Protein AF-A0A254ULG3-F1 (afdb_monomer)

Radius of gyration: 33.94 Å; Cα contacts (8 Å, |Δi|>4): 656; chains: 1; bounding box: 60×87×98 Å

Solvent-accessible surface area (backbone atoms only — not comparable to full-atom values): 25746 Å² total; per-residue (Å²): 115,51,62,95,79,65,70,76,83,61,76,73,33,37,62,44,31,42,36,60,61,61,54,38,80,56,68,54,43,71,49,67,67,48,48,96,87,69,36,24,21,28,37,37,39,30,53,64,89,88,54,45,57,66,56,50,53,50,46,50,50,53,50,43,65,40,96,70,58,58,83,92,47,65,70,45,47,78,43,53,78,48,93,70,69,36,50,61,42,60,81,66,95,46,67,68,59,56,72,49,56,47,49,54,24,65,73,60,41,53,45,81,74,49,97,84,40,64,64,60,44,51,37,53,39,47,49,49,72,44,41,61,44,53,32,55,57,68,73,45,82,93,77,78,52,55,40,52,49,57,67,32,35,66,58,28,38,55,59,62,64,65,59,64,90,41,85,81,52,76,41,60,47,78,45,90,84,37,69,70,50,41,52,48,25,69,68,68,62,28,46,56,26,36,30,44,45,104,65,26,47,31,32,28,37,36,32,95,86,72,52,73,39,49,50,88,71,50,51,72,31,56,34,49,52,52,49,53,54,43,49,46,72,63,65,57,37,28,26,41,38,39,66,48,70,61,83,45,49,63,79,88,40,50,60,59,53,44,46,49,44,28,71,69,26,45,25,35,44,33,28,44,82,49,65,66,67,72,69,26,89,64,48,74,46,44,36,37,39,38,58,73,76,78,68,78,90,75,73,69,98,66,87,77,90,61,97,66,77,81,83,69,44,30,35,30,41,54,35,94,80,44,57,66,57,54,32,62,76,67,53,55,56,52,78,70,45,50,49,50,52,50,48,51,53,50,52,52,52,50,50,52,50,48,50,52,49,50,50,57,62,74,43,80,78,63,60,66,75,62,70,90,58,76,64,45,55,75,67,43,47,52,51,37,51,49,47,50,74,76,49,67,89,54,89,76,42,80,44,77,45,77,62,56,35,100,53,22,64,60,61,33,26,47,52,71,62,62,41,83,62,47,49,77,45,78,42,56,95,82,61,91,66,90,66,74,92,70,81,81,79,75,133

Mean predicted aligned error: 15.25 Å

Secondary structure (DSSP, 8-state):
---TT----SPP--EEEEE-TTEEES-SEEPPPPPTTS--EEEEEE-STTS-HHHHHHHHHHHHH-SS--SSSTT-EEEESSSS---EE-----HHHHHHTTEE-HHHHTS---TT-HHHHHHHHHHHHHHHHHHHHTT--S---HHHHHH-HHHHHHHHHHS---TT--EEPP-SS-HHHHHHHHHHSEEEEEEEETTEEEEEEEETTS-EEEGGGS-HHHHHHHHHHHHHHHH--SEEEEESGGGGS-GGGHHHHHHHHHHH-SEEEEE---HHHHS-TT--EEEEEEESS-------SS----SSPPPPPEEEEEGGG-HHHHHHHHT-S-HHHHHHHHHHHHHHHHHHHHHHHHHHHHTT---PPPPSSSSPPHHHHHHHHHHHHHHTT-S-EEEEEESSTTTHHHHHHGGGSTTTTEEEEEE-TTS---S--------

pLDDT: mean 79.52, std 15.28, range [24.8, 96.31]

Structure (mmCIF, N/CA/C/O backbone):
data_AF-A0A254ULG3-F1
#
_entry.id   AF-A0A254ULG3-F1
#
loop_
_atom_site.group_PDB
_atom_site.id
_atom_site.type_symbol
_atom_site.label_atom_id
_atom_site.label_alt_id
_atom_site.label_comp_id
_atom_site.label_asym_id
_atom_site.label_entity_id
_atom_site.label_seq_id
_atom_site.pdbx_PDB_ins_code
_atom_site.Cartn_x
_atom_site.Cartn_y
_atom_site.Cartn_z
_atom_site.occupancy
_atom_site.B_iso_or_equiv
_atom_site.auth_seq_id
_atom_site.auth_comp_id
_atom_site.auth_asym_id
_atom_site.auth_atom_id
_atom_site.pdbx_PDB_model_num
ATOM 1 N N . MET A 1 1 ? -21.432 9.594 6.753 1.00 35.03 1 MET A N 1
ATOM 2 C CA . MET A 1 1 ? -21.137 9.028 5.430 1.00 35.03 1 MET A CA 1
ATOM 3 C C . MET A 1 1 ? -19.993 8.034 5.573 1.00 35.03 1 MET A C 1
ATOM 5 O O . MET A 1 1 ? -18.886 8.292 5.114 1.00 35.03 1 MET A O 1
ATOM 9 N N . VAL A 1 2 ? -20.241 6.898 6.213 1.00 31.94 2 VAL A N 1
ATOM 10 C CA . VAL A 1 2 ? -19.745 5.621 5.683 1.00 31.94 2 VAL A CA 1
ATOM 11 C C . VAL A 1 2 ? -20.975 4.754 5.753 1.00 31.94 2 VAL A C 1
ATOM 13 O O . VAL A 1 2 ? -21.499 4.490 6.829 1.00 31.94 2 VAL A O 1
ATOM 16 N N . SER A 1 3 ? -21.508 4.499 4.573 1.00 30.78 3 SER A N 1
ATOM 17 C CA . SER A 1 3 ? -22.581 3.559 4.383 1.00 30.78 3 SER A CA 1
ATOM 18 C C . SER A 1 3 ? -21.952 2.192 4.185 1.00 30.78 3 SER A C 1
ATOM 20 O O . SER A 1 3 ? -21.224 1.994 3.204 1.00 30.78 3 SER A O 1
ATOM 22 N N . GLU A 1 4 ? -22.250 1.246 5.061 1.00 35.31 4 GLU A N 1
ATOM 23 C CA . GLU A 1 4 ? -22.283 -0.144 4.635 1.00 35.31 4 GLU A CA 1
ATOM 24 C C . GLU A 1 4 ? -23.569 -0.307 3.822 1.00 35.31 4 GLU A C 1
ATOM 26 O O . GLU A 1 4 ? -24.605 -0.669 4.366 1.00 35.31 4 GLU A O 1
ATOM 31 N N . ASN A 1 5 ? -23.469 0.007 2.521 1.00 34.69 5 ASN A N 1
ATOM 32 C CA . ASN A 1 5 ? -24.428 -0.227 1.420 1.00 34.69 5 ASN A CA 1
ATOM 33 C C . ASN A 1 5 ? -24.716 0.985 0.516 1.00 34.69 5 ASN A C 1
ATOM 35 O O . ASN A 1 5 ? -25.822 1.156 0.009 1.00 34.69 5 ASN A O 1
ATOM 39 N N . GLU A 1 6 ? -23.671 1.708 0.128 1.00 31.81 6 GLU A N 1
ATOM 40 C CA . GLU A 1 6 ? -23.488 1.950 -1.302 1.00 31.81 6 GLU A CA 1
ATOM 41 C C . GLU A 1 6 ? -22.234 1.188 -1.712 1.00 31.81 6 GLU A C 1
ATOM 43 O O . GLU A 1 6 ? -21.101 1.624 -1.514 1.00 31.81 6 GLU A O 1
ATOM 48 N N . THR A 1 7 ? -22.445 -0.003 -2.270 1.00 34.09 7 THR A N 1
ATOM 49 C CA . THR A 1 7 ? -21.511 -0.573 -3.234 1.00 34.09 7 THR A CA 1
ATOM 50 C C . THR A 1 7 ? -20.969 0.573 -4.086 1.00 34.09 7 THR A C 1
ATOM 52 O O . THR A 1 7 ? -21.748 1.346 -4.648 1.00 34.09 7 THR A O 1
ATOM 55 N N . LYS A 1 8 ? -19.642 0.691 -4.214 1.00 45.50 8 LYS A N 1
ATOM 56 C CA . LYS A 1 8 ? -19.043 1.327 -5.393 1.00 45.50 8 LYS A CA 1
ATOM 57 C C . LYS A 1 8 ? -19.580 0.568 -6.617 1.00 45.50 8 LYS A C 1
ATOM 59 O O . LYS A 1 8 ? -18.946 -0.351 -7.117 1.00 45.50 8 LYS A O 1
ATOM 64 N N . ASN A 1 9 ? -20.795 0.892 -7.056 1.00 45.19 9 ASN A N 1
ATOM 65 C CA . ASN A 1 9 ? -21.394 0.383 -8.285 1.00 45.19 9 ASN A CA 1
ATOM 66 C C . ASN A 1 9 ? -20.703 1.009 -9.500 1.00 45.19 9 ASN A C 1
ATOM 68 O O . ASN A 1 9 ? -20.861 0.530 -10.621 1.00 45.19 9 ASN A O 1
ATOM 72 N N . GLU A 1 10 ? -19.905 2.056 -9.282 1.00 58.09 10 GLU A N 1
ATOM 73 C CA . GLU A 1 10 ? -18.933 2.510 -10.257 1.00 58.09 10 GLU A CA 1
ATOM 74 C C . GLU A 1 10 ? -17.615 1.743 -10.082 1.00 58.09 10 GLU A C 1
ATOM 76 O O . GLU A 1 10 ? -17.059 1.707 -8.979 1.00 58.09 10 GLU A O 1
ATOM 81 N N . PRO A 1 11 ? -17.090 1.132 -11.158 1.00 75.62 11 PRO A N 1
ATOM 82 C CA . PRO A 1 11 ? -15.803 0.457 -11.111 1.00 75.62 11 PRO A CA 1
ATOM 83 C C . PRO A 1 11 ? -14.702 1.442 -10.686 1.00 75.62 11 PRO A C 1
ATOM 85 O O . PRO A 1 11 ? -14.763 2.621 -11.057 1.00 75.62 11 PRO A O 1
ATOM 88 N N . PRO A 1 12 ? -13.675 0.980 -9.945 1.00 84.62 12 PRO A N 1
ATOM 89 C CA . PRO A 1 12 ? -12.606 1.850 -9.481 1.00 84.62 12 PRO A CA 1
ATOM 90 C C . PRO A 1 12 ? -11.952 2.558 -10.669 1.00 84.62 12 PRO A C 1
ATOM 92 O O . PRO A 1 12 ? -11.674 1.959 -11.715 1.00 84.62 12 PRO A O 1
ATOM 95 N N . ASN A 1 13 ? -11.706 3.855 -10.511 1.00 89.69 13 ASN A N 1
ATOM 96 C CA . ASN A 1 13 ? -11.072 4.646 -11.549 1.00 89.69 13 ASN A CA 1
ATOM 97 C C . ASN A 1 13 ? -9.553 4.549 -11.399 1.00 89.69 13 ASN A C 1
ATOM 99 O O . ASN A 1 13 ? -8.960 5.167 -10.519 1.00 89.69 13 ASN A O 1
ATOM 103 N N . LEU A 1 14 ? -8.926 3.749 -12.253 1.00 94.06 14 LEU A N 1
ATOM 104 C CA . LEU A 1 14 ? -7.527 3.350 -12.140 1.00 94.06 14 LEU A CA 1
ATOM 105 C C . LEU A 1 14 ? -6.656 4.093 -13.141 1.00 94.06 14 LEU A C 1
ATOM 107 O O . LEU A 1 14 ? -7.138 4.624 -14.142 1.00 94.06 14 LEU A O 1
ATOM 111 N N . ILE A 1 15 ? -5.350 4.104 -12.896 1.00 94.38 15 ILE A N 1
ATOM 112 C CA . ILE A 1 15 ? -4.382 4.749 -13.777 1.00 94.38 15 ILE A CA 1
ATOM 113 C C . ILE A 1 15 ? -3.865 3.720 -14.779 1.00 94.38 15 ILE A C 1
ATOM 115 O O . ILE A 1 15 ? -3.163 2.786 -14.410 1.00 94.38 15 ILE A O 1
ATOM 119 N N . GLU A 1 16 ? -4.149 3.912 -16.064 1.00 95.06 16 GLU A N 1
ATOM 120 C CA . GLU A 1 16 ? -3.613 3.054 -17.127 1.00 95.06 16 GLU A CA 1
ATOM 121 C C . GLU A 1 16 ? -2.206 3.491 -17.528 1.00 95.06 16 GLU A C 1
ATOM 123 O O . GLU A 1 16 ? -1.304 2.676 -17.728 1.00 95.06 16 GLU A O 1
ATOM 128 N N . SER A 1 17 ? -2.009 4.804 -17.679 1.00 95.19 17 SER A N 1
ATOM 129 C CA . SER A 1 17 ? -0.712 5.340 -18.071 1.00 95.19 17 SER A CA 1
ATOM 130 C C . SER A 1 17 ? -0.453 6.752 -17.569 1.00 95.19 17 SER A C 1
ATOM 132 O O . SER A 1 17 ? -1.372 7.546 -17.356 1.00 95.19 17 SER A O 1
ATOM 134 N N . PHE A 1 18 ? 0.829 7.069 -17.406 1.00 95.19 18 PHE A N 1
ATOM 135 C CA . PHE A 1 18 ? 1.298 8.371 -16.958 1.00 95.19 18 PHE A CA 1
ATOM 136 C C . PHE A 1 18 ? 2.414 8.887 -17.861 1.00 95.19 18 PHE A C 1
ATOM 138 O O . PHE A 1 18 ? 3.509 8.324 -17.942 1.00 95.19 18 PHE A O 1
ATOM 145 N N . LEU A 1 19 ? 2.116 9.975 -18.565 1.00 94.62 19 LEU A N 1
ATOM 146 C CA . LEU A 1 19 ? 3.054 10.679 -19.420 1.00 94.62 19 LEU A CA 1
ATOM 147 C C . LEU A 1 19 ? 3.875 11.654 -18.579 1.00 94.62 19 LEU A C 1
ATOM 149 O O . LEU A 1 19 ? 3.329 12.579 -17.972 1.00 94.62 19 LEU A O 1
ATOM 153 N N . ILE A 1 20 ? 5.192 11.473 -18.610 1.00 93.06 20 ILE A N 1
ATOM 154 C CA . ILE A 1 20 ? 6.160 12.327 -17.925 1.00 93.06 20 ILE A CA 1
ATOM 155 C C . ILE A 1 20 ? 6.894 13.173 -18.981 1.00 93.06 20 ILE A C 1
ATOM 157 O O . ILE A 1 20 ? 7.433 12.619 -19.943 1.00 93.06 20 ILE A O 1
ATOM 161 N N . PRO A 1 21 ? 6.941 14.511 -18.845 1.00 90.69 21 PRO A N 1
ATOM 162 C CA . PRO A 1 21 ? 7.663 15.364 -19.781 1.00 90.69 21 PRO A CA 1
ATOM 163 C C . PRO A 1 21 ? 9.173 15.111 -19.701 1.00 90.69 21 PRO A C 1
ATOM 165 O O . PRO A 1 21 ? 9.718 14.877 -18.623 1.00 90.69 21 PRO A O 1
ATOM 168 N N . LYS A 1 22 ? 9.859 15.214 -20.849 1.00 90.06 22 LYS A N 1
ATOM 169 C CA . LYS A 1 22 ? 11.303 14.932 -20.985 1.00 90.06 22 LYS A CA 1
ATOM 170 C C . LYS A 1 22 ? 11.696 13.521 -20.511 1.00 90.06 22 LYS A C 1
ATOM 172 O O . LYS A 1 22 ? 12.773 13.331 -19.947 1.00 90.06 22 LYS A O 1
ATOM 177 N N . ALA A 1 23 ? 10.814 12.550 -20.738 1.00 92.62 23 ALA A N 1
ATOM 178 C CA . ALA A 1 23 ? 11.093 11.134 -20.549 1.00 92.62 23 ALA A CA 1
ATOM 179 C C . ALA A 1 23 ? 11.668 10.506 -21.831 1.00 92.62 23 ALA A C 1
ATOM 181 O O . ALA A 1 23 ? 11.198 10.806 -22.930 1.00 92.62 23 ALA A O 1
ATOM 182 N N . SER A 1 24 ? 12.651 9.623 -21.687 1.00 92.56 24 SER A N 1
ATOM 183 C CA . SER A 1 24 ? 13.172 8.730 -22.728 1.00 92.56 24 SER A CA 1
ATOM 184 C C . SER A 1 24 ? 12.998 7.261 -22.311 1.00 92.56 24 SER A C 1
ATOM 186 O O . SER A 1 24 ? 12.716 6.959 -21.147 1.00 92.56 24 SER A O 1
ATOM 188 N N . GLY A 1 25 ? 13.161 6.329 -23.254 1.00 91.38 25 GLY A N 1
ATOM 189 C CA . GLY A 1 25 ? 12.893 4.909 -23.014 1.00 91.38 25 GLY A CA 1
ATOM 190 C C . GLY A 1 25 ? 11.390 4.630 -22.987 1.00 91.38 25 GLY A C 1
ATOM 191 O O . GLY A 1 25 ? 10.693 4.943 -23.951 1.00 91.38 25 GLY A O 1
ATOM 192 N N . VAL A 1 26 ? 10.885 4.051 -21.895 1.00 92.44 26 VAL A N 1
ATOM 193 C CA . VAL A 1 26 ? 9.454 3.755 -21.741 1.00 92.44 26 VAL A CA 1
ATOM 194 C C . VAL A 1 26 ? 8.679 5.027 -21.390 1.00 92.44 26 VAL A C 1
ATOM 196 O O . VAL A 1 26 ? 8.780 5.546 -20.281 1.00 92.44 26 VAL A O 1
ATOM 199 N N . SER A 1 27 ? 7.893 5.537 -22.337 1.00 92.12 27 SER A N 1
ATOM 200 C CA . SER A 1 27 ? 7.009 6.686 -22.130 1.00 92.12 27 SER A CA 1
ATOM 201 C C . SER A 1 27 ? 5.791 6.597 -23.062 1.00 92.12 27 SER A C 1
ATOM 203 O O . SER A 1 27 ? 5.981 6.441 -24.269 1.00 92.12 27 SER A O 1
ATOM 205 N N . PRO A 1 28 ? 4.550 6.709 -22.551 1.00 93.81 28 PRO A N 1
ATOM 206 C CA . PRO A 1 28 ? 4.199 6.887 -21.140 1.00 93.81 28 PRO A CA 1
ATOM 207 C C . PRO A 1 28 ? 4.506 5.635 -20.299 1.00 93.81 28 PRO A C 1
ATOM 209 O O . PRO A 1 28 ? 4.596 4.526 -20.826 1.00 93.81 28 PRO A O 1
ATOM 212 N N . LEU A 1 29 ? 4.640 5.807 -18.981 1.00 95.88 29 LEU A N 1
ATOM 213 C CA . LEU A 1 29 ? 4.644 4.669 -18.059 1.00 95.88 29 LEU A CA 1
ATOM 214 C C . LEU A 1 29 ? 3.276 3.996 -18.124 1.00 95.88 29 LEU A C 1
ATOM 216 O O . LEU A 1 29 ? 2.268 4.696 -18.106 1.00 95.88 29 LEU A O 1
ATOM 220 N N . THR A 1 30 ? 3.230 2.669 -18.204 1.00 96.00 30 THR A N 1
ATOM 221 C CA . THR A 1 30 ? 1.973 1.902 -18.182 1.00 96.00 30 THR A CA 1
ATOM 222 C C . THR A 1 30 ? 1.881 1.144 -16.870 1.00 96.00 30 THR A C 1
ATOM 224 O O . THR A 1 30 ? 2.816 0.419 -16.530 1.00 96.00 30 THR A O 1
ATOM 227 N N . PHE A 1 31 ? 0.779 1.280 -16.148 1.00 96.00 31 PHE A N 1
ATOM 228 C CA . PHE A 1 31 ? 0.576 0.536 -14.909 1.00 96.00 31 PHE A CA 1
ATOM 229 C C . PHE A 1 31 ? -0.306 -0.672 -15.172 1.00 96.00 31 PHE A C 1
ATOM 231 O O . PHE A 1 31 ? -1.182 -0.653 -16.040 1.00 96.00 31 PHE A O 1
ATOM 238 N N . LYS A 1 32 ? -0.040 -1.747 -14.437 1.00 94.19 32 LYS A N 1
ATOM 239 C CA . LYS A 1 32 ? -0.915 -2.911 -14.444 1.00 94.19 32 LYS A CA 1
ATOM 240 C C . LYS A 1 32 ? -2.251 -2.542 -13.797 1.00 94.19 32 LYS A C 1
ATOM 242 O O . LYS A 1 32 ? -2.315 -1.658 -12.945 1.00 94.19 32 LYS A O 1
ATOM 247 N N . LEU A 1 33 ? -3.302 -3.193 -14.273 1.00 94.12 33 LEU A N 1
ATOM 248 C CA . LEU A 1 33 ? -4.630 -3.169 -13.672 1.00 94.12 33 LEU A CA 1
ATOM 249 C C . LEU A 1 33 ? -4.785 -4.427 -12.796 1.00 94.12 33 LEU A C 1
ATOM 251 O O . LEU A 1 33 ? -3.988 -5.357 -12.972 1.00 94.12 33 LEU A O 1
ATOM 255 N N . PRO A 1 34 ? -5.763 -4.457 -11.871 1.00 92.69 34 PRO A N 1
ATOM 256 C CA . PRO A 1 34 ? -6.126 -5.660 -11.132 1.00 92.69 34 PRO A CA 1
ATOM 257 C C . PRO A 1 34 ? -6.270 -6.877 -12.047 1.00 92.69 34 PRO A C 1
ATOM 259 O O . PRO A 1 34 ? -6.704 -6.751 -13.197 1.00 92.69 34 PRO A O 1
ATOM 262 N N . SER A 1 35 ? -5.897 -8.048 -11.546 1.00 89.06 35 SER A N 1
ATOM 263 C CA . SER A 1 35 ? -6.108 -9.308 -12.251 1.00 89.06 35 SER A CA 1
ATOM 264 C C . SER A 1 35 ? -7.582 -9.720 -12.240 1.00 89.06 35 SER A C 1
ATOM 266 O O . SER A 1 35 ? -8.395 -9.209 -11.472 1.00 89.06 35 SER A O 1
ATOM 268 N N . GLU A 1 36 ? -7.937 -10.656 -13.124 1.00 84.75 36 GLU A N 1
ATOM 269 C CA . GLU A 1 36 ? -9.317 -11.143 -13.281 1.00 84.75 36 GLU A CA 1
ATOM 270 C C . GLU A 1 36 ? -9.873 -11.813 -12.013 1.00 84.75 36 GLU A C 1
ATOM 272 O O . GLU A 1 36 ? -11.082 -11.827 -11.810 1.00 84.75 36 GLU A O 1
ATOM 277 N N . ASP A 1 37 ? -9.001 -12.320 -11.137 1.00 85.12 37 ASP A N 1
ATOM 278 C CA . ASP A 1 37 ? -9.345 -12.882 -9.824 1.00 85.12 37 ASP A CA 1
ATOM 279 C C . ASP A 1 37 ? -9.625 -11.809 -8.750 1.00 85.12 37 ASP A C 1
ATOM 281 O O . ASP A 1 37 ? -9.788 -12.135 -7.576 1.00 85.12 37 ASP A O 1
ATOM 285 N N . GLY A 1 38 ? -9.668 -10.530 -9.136 1.00 84.06 38 GLY A N 1
ATOM 286 C CA . GLY A 1 38 ? -9.953 -9.404 -8.248 1.00 84.06 38 GLY A CA 1
ATOM 287 C C . GLY A 1 38 ? -8.753 -8.930 -7.431 1.00 84.06 38 GLY A C 1
ATOM 288 O O . GLY A 1 38 ? -8.881 -7.967 -6.674 1.00 84.06 38 GLY A O 1
ATOM 289 N N . ARG A 1 39 ? -7.577 -9.552 -7.583 1.00 91.38 39 ARG A N 1
ATOM 290 C CA . ARG A 1 39 ? -6.373 -9.098 -6.884 1.00 91.38 39 ARG A CA 1
ATOM 291 C C . ARG A 1 39 ? -5.858 -7.796 -7.484 1.00 91.38 39 ARG A C 1
ATOM 293 O O . ARG A 1 39 ? -5.797 -7.623 -8.699 1.00 91.38 39 ARG A O 1
ATOM 300 N N . GLY A 1 40 ? -5.451 -6.884 -6.612 1.00 95.00 40 GLY A N 1
ATOM 301 C CA . GLY A 1 40 ? -4.856 -5.614 -6.981 1.00 95.00 40 GLY A CA 1
ATOM 302 C C . GLY A 1 40 ? -3.529 -5.765 -7.717 1.00 95.00 40 GLY A C 1
ATOM 303 O O . GLY A 1 40 ? -2.968 -6.851 -7.860 1.00 95.00 40 GLY A O 1
ATOM 304 N N . SER A 1 41 ? -3.004 -4.639 -8.180 1.00 96.12 41 SER A N 1
ATOM 305 C CA . SER A 1 41 ? -1.738 -4.572 -8.912 1.00 96.12 41 SER A CA 1
ATOM 306 C C . SER A 1 41 ? -0.700 -3.753 -8.155 1.00 96.12 41 SER A C 1
ATOM 308 O O . SER A 1 41 ? -1.032 -2.753 -7.524 1.00 96.12 41 SER A O 1
ATOM 310 N N . VAL A 1 42 ? 0.568 -4.150 -8.231 1.00 95.81 42 VAL A N 1
ATOM 311 C CA . VAL A 1 42 ? 1.682 -3.467 -7.564 1.00 95.81 42 VAL A CA 1
ATOM 312 C C . VAL A 1 42 ? 2.757 -3.120 -8.588 1.00 95.81 42 VAL A C 1
ATOM 314 O O . VAL A 1 42 ? 3.389 -3.995 -9.176 1.00 95.81 42 VAL A O 1
ATOM 317 N N . THR A 1 43 ? 2.990 -1.824 -8.795 1.00 96.31 43 THR A N 1
ATOM 318 C CA . THR A 1 43 ? 4.078 -1.311 -9.636 1.00 96.31 43 THR A CA 1
ATOM 319 C C . THR A 1 43 ? 5.115 -0.581 -8.794 1.00 96.31 43 THR A C 1
ATOM 321 O O . THR A 1 43 ? 4.771 0.274 -7.979 1.00 96.31 43 THR A O 1
ATOM 324 N N . VAL A 1 44 ? 6.393 -0.865 -9.033 1.00 95.38 44 VAL A N 1
ATOM 325 C CA . VAL A 1 44 ? 7.514 -0.270 -8.297 1.00 95.38 44 VAL A CA 1
ATOM 326 C C . VAL A 1 44 ? 8.310 0.676 -9.189 1.00 95.38 44 VAL A C 1
ATOM 328 O O . VAL A 1 44 ? 8.660 0.348 -10.319 1.00 95.38 44 VAL A O 1
ATOM 331 N N . LEU A 1 45 ? 8.631 1.857 -8.674 1.00 95.50 45 LEU A N 1
ATOM 332 C CA . LEU A 1 45 ? 9.617 2.779 -9.222 1.00 95.50 45 LEU A CA 1
ATOM 333 C C . LEU A 1 45 ? 10.905 2.631 -8.403 1.00 95.50 45 LEU A C 1
ATOM 335 O O . LEU A 1 45 ? 10.915 2.926 -7.210 1.00 95.50 45 LEU A O 1
ATOM 339 N N . CYS A 1 46 ? 11.999 2.218 -9.031 1.00 92.75 46 CYS A N 1
ATOM 340 C CA . CYS A 1 46 ? 13.313 2.087 -8.398 1.00 92.75 46 CYS A CA 1
ATOM 341 C C . CYS A 1 46 ? 14.386 2.858 -9.180 1.00 92.75 46 CYS A C 1
ATOM 343 O O . CYS A 1 46 ? 14.104 3.456 -10.216 1.00 92.75 46 CYS A O 1
ATOM 345 N N . GLY A 1 47 ? 15.624 2.867 -8.693 1.00 89.88 47 GLY A N 1
ATOM 346 C CA . GLY A 1 47 ? 16.738 3.633 -9.265 1.00 89.88 47 GLY A CA 1
ATOM 347 C C . GLY A 1 47 ? 17.371 4.546 -8.226 1.00 89.88 47 GLY A C 1
ATOM 348 O O . GLY A 1 47 ? 16.799 4.736 -7.160 1.00 89.88 47 GLY A O 1
ATOM 349 N N . GLU A 1 48 ? 18.534 5.123 -8.515 1.00 86.31 48 GLU A N 1
ATOM 350 C CA . GLU A 1 48 ? 19.384 5.825 -7.538 1.00 86.31 48 GLU A CA 1
ATOM 351 C C . GLU A 1 48 ? 18.710 6.994 -6.796 1.00 86.31 48 GLU A C 1
ATOM 353 O O . GLU A 1 48 ? 17.654 7.515 -7.186 1.00 86.31 48 GLU A O 1
ATOM 358 N N . ASN A 1 49 ? 19.317 7.408 -5.681 1.00 84.75 49 ASN A N 1
ATOM 359 C CA . ASN A 1 49 ? 18.861 8.561 -4.906 1.00 84.75 49 ASN A CA 1
ATOM 360 C C . ASN A 1 49 ? 18.928 9.831 -5.766 1.00 84.75 49 ASN A C 1
ATOM 362 O O . ASN A 1 49 ? 19.816 10.000 -6.593 1.00 84.75 49 ASN A O 1
ATOM 366 N N . GLY A 1 50 ? 17.959 10.735 -5.602 1.00 84.19 50 GLY A N 1
ATOM 367 C CA . GLY A 1 50 ? 17.929 11.993 -6.361 1.00 84.19 50 GLY A CA 1
ATOM 368 C C . GLY A 1 50 ? 17.399 11.892 -7.801 1.00 84.19 50 GLY A C 1
ATOM 369 O O . GLY A 1 50 ? 17.187 12.920 -8.438 1.00 84.19 50 GLY A O 1
ATOM 370 N N . THR A 1 51 ? 17.058 10.698 -8.296 1.00 89.00 51 THR A N 1
ATOM 371 C CA . THR A 1 51 ? 16.435 10.506 -9.628 1.00 89.00 51 THR A CA 1
ATOM 372 C C . THR A 1 51 ? 15.014 11.079 -9.740 1.00 89.00 51 THR A C 1
ATOM 374 O O . THR A 1 51 ? 14.503 11.332 -10.834 1.00 89.00 51 THR A O 1
ATOM 377 N N . GLY A 1 52 ? 14.369 11.368 -8.605 1.00 88.62 52 GLY A N 1
ATOM 378 C CA . GLY A 1 52 ? 13.079 12.058 -8.540 1.00 88.62 52 GLY A CA 1
ATOM 379 C C . GLY A 1 52 ? 11.849 11.151 -8.465 1.00 88.62 52 GLY A C 1
ATOM 380 O O . GLY A 1 52 ? 10.763 11.606 -8.813 1.00 88.62 52 GLY A O 1
ATOM 381 N N . LYS A 1 53 ? 11.981 9.910 -7.986 1.00 92.62 53 LYS A N 1
ATOM 382 C CA . LYS A 1 53 ? 10.858 8.976 -7.762 1.00 92.62 53 LYS A CA 1
ATOM 383 C C . LYS A 1 53 ? 9.755 9.573 -6.876 1.00 92.62 53 LYS A C 1
ATOM 385 O O . LYS A 1 53 ? 8.604 9.654 -7.293 1.00 92.62 53 LYS A O 1
ATOM 390 N N . SER A 1 54 ? 10.127 10.148 -5.734 1.00 90.75 54 SER A N 1
ATOM 391 C CA . SER A 1 54 ? 9.223 10.876 -4.831 1.00 90.75 54 SER A CA 1
ATOM 392 C C . SER A 1 54 ? 8.500 12.045 -5.514 1.00 90.75 54 SER A C 1
ATOM 394 O O . SER A 1 54 ? 7.326 12.321 -5.257 1.00 90.75 54 SER A O 1
ATOM 396 N N . PHE A 1 55 ? 9.188 12.743 -6.429 1.00 90.44 55 PHE A N 1
ATOM 397 C CA . PHE A 1 55 ? 8.591 13.815 -7.229 1.00 90.44 55 PHE A CA 1
ATOM 398 C C . PHE A 1 55 ? 7.585 13.268 -8.248 1.00 90.44 55 PHE A C 1
ATOM 400 O O . PHE A 1 55 ? 6.531 13.874 -8.427 1.00 90.44 55 PHE A O 1
ATOM 407 N N . ILE A 1 56 ? 7.872 12.121 -8.871 1.00 92.75 56 ILE A N 1
ATOM 408 C CA . ILE A 1 56 ? 6.958 11.439 -9.798 1.00 92.75 56 ILE A CA 1
ATOM 409 C C . ILE A 1 56 ? 5.665 11.051 -9.078 1.00 92.75 56 ILE A C 1
ATOM 411 O O . ILE A 1 56 ? 4.593 11.381 -9.574 1.00 92.75 56 ILE A O 1
ATOM 415 N N . LEU A 1 57 ? 5.741 10.453 -7.886 1.00 92.69 57 LEU A N 1
ATOM 416 C CA . LEU A 1 57 ? 4.552 10.106 -7.094 1.00 92.69 57 LEU A CA 1
ATOM 417 C C . LEU A 1 57 ? 3.747 11.341 -6.666 1.00 92.69 57 LEU A C 1
ATOM 419 O O . LEU A 1 57 ? 2.515 11.332 -6.684 1.00 92.69 57 LEU A O 1
ATOM 423 N N . ARG A 1 58 ? 4.430 12.439 -6.315 1.00 89.31 58 ARG A N 1
ATOM 424 C CA . ARG A 1 58 ? 3.770 13.719 -6.014 1.00 89.31 58 ARG A CA 1
ATOM 425 C C . ARG A 1 58 ? 3.048 14.283 -7.241 1.00 89.31 58 ARG A C 1
ATOM 427 O O . ARG A 1 58 ? 1.918 14.747 -7.109 1.00 89.31 58 ARG A O 1
ATOM 434 N N . ALA A 1 59 ? 3.687 14.239 -8.410 1.00 90.38 59 ALA A N 1
ATOM 435 C CA . ALA A 1 59 ? 3.089 14.670 -9.669 1.00 90.38 59 ALA A CA 1
ATOM 436 C C . ALA A 1 59 ? 1.893 13.788 -10.047 1.00 90.38 59 ALA A C 1
ATOM 438 O O . ALA A 1 59 ? 0.853 14.317 -10.424 1.00 90.38 59 ALA A O 1
ATOM 439 N N . LEU A 1 60 ? 2.006 12.470 -9.866 1.00 91.38 60 LEU A N 1
ATOM 440 C CA . LEU A 1 60 ? 0.934 11.507 -10.101 1.00 91.38 60 LEU A CA 1
ATOM 441 C C . LEU A 1 60 ? -0.314 11.861 -9.280 1.00 91.38 60 LEU A C 1
ATOM 443 O O . LEU A 1 60 ? -1.368 12.107 -9.862 1.00 91.38 60 LEU A O 1
ATOM 447 N N . LYS A 1 61 ? -0.182 12.005 -7.950 1.00 89.56 61 LYS A N 1
ATOM 448 C CA . LYS A 1 61 ? -1.292 12.423 -7.072 1.00 89.56 61 LYS A CA 1
ATOM 449 C C . LYS A 1 61 ? -1.851 13.795 -7.451 1.00 89.56 61 LYS A C 1
ATOM 451 O O . LYS A 1 61 ? -3.066 13.991 -7.461 1.00 89.56 61 LYS A O 1
ATOM 456 N N . GLY A 1 62 ? -0.978 14.753 -7.762 1.00 87.56 62 GLY A N 1
ATOM 457 C CA . GLY A 1 62 ? -1.388 16.107 -8.129 1.00 87.56 62 GLY A CA 1
ATOM 458 C C . GLY A 1 62 ? -2.197 16.159 -9.427 1.00 87.56 62 GLY A C 1
ATOM 459 O O . GLY A 1 62 ? -3.176 16.892 -9.501 1.00 87.56 62 GLY A O 1
ATOM 460 N N . VAL A 1 63 ? -1.824 15.364 -10.432 1.00 88.56 63 VAL A N 1
ATOM 461 C CA . VAL A 1 63 ? -2.546 15.285 -11.712 1.00 88.56 63 VAL A CA 1
ATOM 462 C C . VAL A 1 63 ? -3.840 14.481 -11.568 1.00 88.56 63 VAL A C 1
ATOM 464 O O . VAL A 1 63 ? -4.854 14.883 -12.124 1.00 88.56 63 VAL A O 1
ATOM 467 N N . ALA A 1 64 ? -3.824 13.397 -10.792 1.00 87.31 64 ALA A N 1
ATOM 468 C CA . ALA A 1 64 ? -4.979 12.526 -10.565 1.00 87.31 64 ALA A CA 1
ATOM 469 C C . ALA A 1 64 ? -6.122 13.194 -9.774 1.00 87.31 64 ALA A C 1
ATOM 471 O O . ALA A 1 64 ? -7.293 12.906 -10.013 1.00 87.31 64 ALA A O 1
ATOM 472 N N . THR A 1 65 ? -5.801 14.108 -8.851 1.00 80.25 65 THR A N 1
ATOM 473 C CA . THR A 1 65 ? -6.806 14.807 -8.022 1.00 80.25 65 THR A CA 1
ATOM 474 C C . THR A 1 65 ? -7.261 16.156 -8.605 1.00 80.25 65 THR A C 1
ATOM 476 O O . THR A 1 65 ? -8.332 16.667 -8.250 1.00 80.25 65 THR A O 1
ATOM 479 N N . ALA A 1 66 ? -6.490 16.752 -9.522 1.00 74.19 66 ALA A N 1
ATOM 480 C CA . ALA A 1 66 ? -6.817 18.039 -10.132 1.00 74.19 66 ALA A CA 1
ATOM 481 C C . ALA A 1 66 ? -7.934 17.920 -11.187 1.00 74.19 66 ALA A C 1
ATOM 483 O O . ALA A 1 66 ? -7.876 17.091 -12.086 1.00 74.19 66 ALA A O 1
ATOM 484 N N . LYS A 1 67 ? -8.930 18.822 -11.132 1.00 56.28 67 LYS A N 1
ATOM 485 C CA . LYS A 1 67 ? -10.023 18.904 -12.129 1.00 56.28 67 LYS A CA 1
ATOM 486 C C . LYS A 1 67 ? -9.556 19.387 -13.514 1.00 56.28 67 LYS A C 1
ATOM 488 O O . LYS A 1 67 ? -10.248 19.140 -14.491 1.00 56.28 67 LYS A O 1
ATOM 493 N N . GLN A 1 68 ? -8.410 20.071 -13.605 1.00 44.81 68 GLN A N 1
ATOM 494 C CA . GLN A 1 68 ? -7.793 20.555 -14.849 1.00 44.81 68 GLN A CA 1
ATOM 495 C C . GLN A 1 68 ? -6.264 20.640 -14.659 1.00 44.81 68 GLN A C 1
ATOM 497 O O . GLN A 1 68 ? -5.766 21.214 -13.694 1.00 44.81 68 GLN A O 1
ATOM 502 N N . SER A 1 69 ? -5.513 20.039 -15.575 1.00 50.84 69 SER A N 1
ATOM 503 C CA . SER A 1 69 ? -4.168 19.469 -15.399 1.00 50.84 69 SER A CA 1
ATOM 504 C C . SER A 1 69 ? -2.944 20.407 -15.471 1.00 50.84 69 SER A C 1
ATOM 506 O O . SER A 1 69 ? -1.827 19.909 -15.556 1.00 50.84 69 SER A O 1
ATOM 508 N N . SER A 1 70 ? -3.051 21.741 -15.469 1.00 51.41 70 SER A N 1
ATOM 509 C CA . SER A 1 70 ? -1.997 22.533 -16.146 1.00 51.41 70 SER A CA 1
ATOM 510 C C . SER A 1 70 ? -1.044 23.404 -15.314 1.00 51.41 70 SER A C 1
ATOM 512 O O . SER A 1 70 ? 0.033 23.708 -15.825 1.00 51.41 70 SER A O 1
ATOM 514 N N . LYS A 1 71 ? -1.355 23.828 -14.077 1.00 60.81 71 LYS A N 1
ATOM 515 C CA . LYS A 1 71 ? -0.515 24.857 -13.412 1.00 60.81 71 LYS A CA 1
ATOM 516 C C . LYS A 1 71 ? 0.671 24.312 -12.610 1.00 60.81 71 LYS A C 1
ATOM 518 O O . LYS A 1 71 ? 1.782 24.802 -12.790 1.00 60.81 71 LYS A O 1
ATOM 523 N N . SER A 1 72 ? 0.466 23.313 -11.750 1.00 69.88 72 SER A N 1
ATOM 524 C CA . SER A 1 72 ? 1.529 22.838 -10.839 1.00 69.88 72 SER A CA 1
ATOM 525 C C . SER A 1 72 ? 2.444 21.771 -11.452 1.00 69.88 72 SER A C 1
ATOM 527 O O . SER A 1 72 ? 3.608 21.679 -11.072 1.00 69.88 72 SER A O 1
ATOM 529 N N . PHE A 1 73 ? 1.941 20.986 -12.413 1.00 82.81 73 PHE A N 1
ATOM 530 C CA . PHE A 1 73 ? 2.687 19.916 -13.092 1.00 82.81 73 PHE A CA 1
ATOM 531 C C . PHE A 1 73 ? 2.530 20.011 -14.622 1.00 82.81 73 PHE A C 1
ATOM 533 O O . PHE A 1 73 ? 1.944 19.126 -15.247 1.00 82.81 73 PHE A O 1
ATOM 540 N N . PRO A 1 74 ? 3.026 21.090 -15.255 1.00 81.25 74 PRO A N 1
ATOM 541 C CA . PRO A 1 74 ? 2.859 21.303 -16.689 1.00 81.25 74 PRO A CA 1
ATOM 542 C C . PRO A 1 74 ? 3.504 20.175 -17.507 1.00 81.25 74 PRO A C 1
ATOM 544 O O . PRO A 1 74 ? 4.653 19.795 -17.282 1.00 81.25 74 PRO A O 1
ATOM 547 N N . GLY A 1 75 ? 2.756 19.653 -18.482 1.00 85.69 75 GLY A N 1
ATOM 548 C CA . GLY A 1 75 ? 3.213 18.603 -19.399 1.00 85.69 75 GLY A CA 1
ATOM 549 C C . GLY A 1 75 ? 3.039 17.169 -18.891 1.00 85.69 75 GLY A C 1
ATOM 550 O O . GLY A 1 75 ? 3.174 16.246 -19.690 1.00 85.69 75 GLY A O 1
ATOM 551 N N . PHE A 1 76 ? 2.691 16.971 -17.616 1.00 90.50 76 PHE A N 1
ATOM 552 C CA . PHE A 1 76 ? 2.284 15.660 -17.112 1.00 90.50 76 PHE A CA 1
ATOM 553 C C . PHE A 1 76 ? 0.849 15.353 -17.544 1.00 90.50 76 PHE A C 1
ATOM 555 O O . PHE A 1 76 ? -0.020 16.225 -17.486 1.00 90.50 76 PHE A O 1
ATOM 562 N N . LYS A 1 77 ? 0.590 14.120 -17.989 1.00 90.50 77 LYS A N 1
ATOM 563 C CA . LYS A 1 77 ? -0.758 13.676 -18.382 1.00 90.50 77 LYS A CA 1
ATOM 564 C C . LYS A 1 77 ? -1.041 12.280 -17.853 1.00 90.50 77 LYS A C 1
ATOM 566 O O . LYS A 1 77 ? -0.145 11.444 -17.803 1.00 90.50 77 LYS A O 1
ATOM 571 N N . LEU A 1 78 ? -2.294 12.044 -17.497 1.00 91.19 78 LEU A N 1
ATOM 572 C CA . LEU A 1 78 ? -2.789 10.775 -16.984 1.00 91.19 78 LEU A CA 1
ATOM 573 C C . LEU A 1 78 ? -3.827 10.218 -17.958 1.00 91.19 78 LEU A C 1
ATOM 575 O O . LEU A 1 78 ? -4.657 10.981 -18.454 1.00 91.19 78 LEU A O 1
ATOM 579 N N . LYS A 1 79 ? -3.785 8.910 -18.211 1.00 92.62 79 LYS A N 1
ATOM 580 C CA . LYS A 1 79 ? -4.894 8.167 -18.815 1.00 92.62 79 LYS A CA 1
ATOM 581 C C . LYS A 1 79 ? -5.462 7.232 -17.757 1.00 92.62 79 LYS A C 1
ATOM 583 O O . LYS A 1 79 ? -4.693 6.503 -17.127 1.00 92.62 79 LYS A O 1
ATOM 588 N N . THR A 1 80 ? -6.771 7.279 -17.569 1.00 92.88 80 THR A N 1
ATOM 589 C CA . THR A 1 80 ? -7.491 6.523 -16.544 1.00 92.88 80 THR A CA 1
ATOM 590 C C . THR A 1 80 ? -8.535 5.606 -17.169 1.00 92.88 80 THR A C 1
ATOM 592 O O . THR A 1 80 ? -8.927 5.822 -18.317 1.00 92.88 80 THR A O 1
ATOM 595 N N . THR A 1 81 ? -8.976 4.587 -16.431 1.00 91.06 81 THR A N 1
ATOM 596 C CA . THR A 1 81 ? -10.014 3.648 -16.892 1.00 91.06 81 THR A CA 1
ATOM 597 C C . THR A 1 81 ? -11.400 4.298 -16.959 1.00 91.06 81 THR A C 1
ATOM 599 O O . THR A 1 81 ? -12.205 3.934 -17.812 1.00 91.06 81 THR A O 1
ATOM 602 N N . GLY A 1 82 ? -11.673 5.283 -16.098 1.00 84.31 82 GLY A N 1
ATOM 603 C CA . GLY A 1 82 ? -12.924 6.040 -16.047 1.00 84.31 82 GLY A CA 1
ATOM 604 C C . GLY A 1 82 ? -12.748 7.535 -16.333 1.00 84.31 82 GLY A C 1
ATOM 605 O O . GLY A 1 82 ? -11.635 8.049 -16.455 1.00 84.31 82 GLY A O 1
ATOM 606 N N . GLN A 1 83 ? -13.873 8.251 -16.430 1.00 69.56 83 GLN A N 1
ATOM 607 C CA . GLN A 1 83 ? -13.917 9.700 -16.704 1.00 69.56 83 GLN A CA 1
ATOM 608 C C . GLN A 1 83 ? -13.895 10.575 -15.432 1.00 69.56 83 GLN A C 1
ATOM 610 O O . GLN A 1 83 ? -13.856 11.803 -15.525 1.00 69.56 83 GLN A O 1
ATOM 615 N N . GLY A 1 84 ? -13.923 9.956 -14.247 1.00 72.06 84 GLY A N 1
ATOM 616 C CA . GLY A 1 84 ? -13.992 10.630 -12.950 1.00 72.06 84 GLY A CA 1
ATOM 617 C C . GLY A 1 84 ? -12.637 11.034 -12.362 1.00 72.06 84 GLY A C 1
ATOM 618 O O . GLY A 1 84 ? -11.584 10.933 -12.993 1.00 72.06 84 GLY A O 1
ATOM 619 N N . ARG A 1 85 ? -12.659 11.474 -11.100 1.00 75.25 85 ARG A N 1
ATOM 620 C CA . ARG A 1 85 ? -11.437 11.613 -10.291 1.00 75.25 85 ARG A CA 1
ATOM 621 C C . ARG A 1 85 ? -10.940 10.231 -9.887 1.00 75.25 85 ARG A C 1
ATOM 623 O O . ARG A 1 85 ? -11.742 9.329 -9.687 1.00 75.25 85 ARG A O 1
ATOM 630 N N . VAL A 1 86 ? -9.630 10.081 -9.763 1.00 82.62 86 VAL A N 1
ATOM 631 C CA . VAL A 1 86 ? -9.035 8.883 -9.162 1.00 82.62 86 VAL A CA 1
ATOM 632 C C . VAL A 1 86 ? -8.988 9.109 -7.655 1.00 82.62 86 VAL A C 1
ATOM 634 O O . VAL A 1 86 ? -8.418 10.119 -7.219 1.00 82.62 86 VAL A O 1
ATOM 637 N N . ASN A 1 87 ? -9.555 8.200 -6.856 1.00 85.94 87 ASN A N 1
ATOM 638 C CA . ASN A 1 87 ? -9.360 8.227 -5.408 1.00 85.94 87 ASN A CA 1
ATOM 639 C C . ASN A 1 87 ? -7.944 7.734 -5.082 1.00 85.94 87 ASN A C 1
ATOM 641 O O . ASN A 1 87 ? -7.719 6.550 -4.832 1.00 85.94 87 ASN A O 1
ATOM 645 N N . ILE A 1 88 ? -6.975 8.651 -5.168 1.00 85.88 88 ILE A N 1
ATOM 646 C CA . ILE A 1 88 ? -5.569 8.367 -4.899 1.00 85.88 88 ILE A CA 1
ATOM 647 C C . ILE A 1 88 ? -5.149 8.853 -3.516 1.00 85.88 88 ILE A C 1
ATOM 649 O O . ILE A 1 88 ? -5.124 10.056 -3.221 1.00 85.88 88 ILE A O 1
ATOM 653 N N . VAL A 1 89 ? -4.697 7.915 -2.694 1.00 83.94 89 VAL A N 1
ATOM 654 C CA . VAL A 1 89 ? -4.096 8.219 -1.401 1.00 83.94 89 VAL A CA 1
ATOM 655 C C . VAL A 1 89 ? -2.580 8.122 -1.539 1.00 83.94 89 VAL A C 1
ATOM 657 O O . VAL A 1 89 ? -2.027 7.211 -2.145 1.00 83.94 89 VAL A O 1
ATOM 660 N N . ARG A 1 90 ? -1.889 9.127 -0.999 1.00 79.38 90 ARG A N 1
ATOM 661 C CA . ARG A 1 90 ? -0.437 9.091 -0.792 1.00 79.38 90 ARG A CA 1
ATOM 662 C C . ARG A 1 90 ? -0.227 9.313 0.687 1.00 79.38 90 ARG A C 1
ATOM 664 O O . ARG A 1 90 ? -0.186 10.492 1.074 1.00 79.38 90 ARG A O 1
ATOM 671 N N . PRO A 1 91 ? -0.189 8.242 1.488 1.00 66.62 91 PRO A N 1
ATOM 672 C CA . PRO A 1 91 ? 0.052 8.358 2.911 1.00 66.62 91 PRO A CA 1
ATOM 673 C C . PRO A 1 91 ? 1.362 9.106 3.097 1.00 66.62 91 PRO A C 1
ATOM 675 O O . PRO A 1 91 ? 2.371 8.809 2.457 1.00 66.62 91 PRO A O 1
ATOM 678 N N . HIS A 1 92 ? 1.309 10.175 3.878 1.00 62.75 92 HIS A N 1
ATOM 679 C CA . HIS A 1 92 ? 2.515 10.818 4.373 1.00 62.75 92 HIS A CA 1
ATOM 680 C C . HIS A 1 92 ? 2.605 10.446 5.843 1.00 62.75 92 HIS A C 1
ATOM 682 O O . HIS A 1 92 ? 1.587 10.466 6.534 1.00 62.75 92 HIS A O 1
ATOM 688 N N . HIS A 1 93 ? 3.816 10.158 6.318 1.00 62.00 93 HIS A N 1
ATOM 689 C CA . HIS A 1 93 ? 4.124 9.977 7.736 1.00 62.00 93 HIS A CA 1
ATOM 690 C C . HIS A 1 93 ? 3.944 11.309 8.472 1.00 62.00 93 HIS A C 1
ATOM 692 O O . HIS A 1 93 ? 4.902 11.974 8.862 1.00 62.00 93 HIS A O 1
ATOM 698 N N . HIS A 1 94 ? 2.699 11.764 8.600 1.00 64.00 94 HIS A N 1
ATOM 699 C CA . HIS A 1 94 ? 2.383 12.946 9.370 1.00 64.00 94 HIS A CA 1
ATOM 700 C C . HIS A 1 94 ? 2.448 12.521 10.826 1.00 64.00 94 HIS A C 1
ATOM 702 O O . HIS A 1 94 ? 1.600 11.759 11.294 1.00 64.00 94 HIS A O 1
ATOM 708 N N . LYS A 1 95 ? 3.476 13.000 11.532 1.00 67.75 95 LYS A N 1
ATOM 709 C CA . LYS A 1 95 ? 3.689 12.727 12.957 1.00 67.75 95 LYS A CA 1
ATOM 710 C C . LYS A 1 95 ? 2.389 12.891 13.756 1.00 67.75 95 LYS A C 1
ATOM 712 O O . LYS A 1 95 ? 2.095 12.062 14.601 1.00 67.75 95 LYS A O 1
ATOM 717 N N . GLU A 1 96 ? 1.566 13.874 13.392 1.00 66.50 96 GLU A N 1
ATOM 718 C CA . GLU A 1 96 ? 0.264 14.145 14.016 1.00 66.50 96 GLU A CA 1
ATOM 719 C C . GLU A 1 96 ? -0.797 13.041 13.800 1.00 66.50 96 GLU A C 1
ATOM 721 O O . GLU A 1 96 ? -1.549 12.745 14.733 1.00 66.50 96 GLU A O 1
ATOM 726 N N . ARG A 1 97 ? -0.855 12.392 12.617 1.00 71.56 97 ARG A N 1
ATOM 727 C CA . ARG A 1 97 ? -1.754 11.235 12.377 1.00 71.56 97 ARG A CA 1
ATOM 728 C C . ARG A 1 97 ? -1.341 10.080 13.277 1.00 71.56 97 ARG A C 1
ATOM 730 O O . ARG A 1 97 ? -2.142 9.568 14.053 1.00 71.56 97 ARG A O 1
ATOM 737 N N . MET A 1 98 ? -0.050 9.758 13.244 1.00 76.56 98 MET A N 1
ATOM 738 C CA . MET A 1 98 ? 0.517 8.657 14.016 1.00 76.56 98 MET A CA 1
ATOM 739 C C . MET A 1 98 ? 0.371 8.847 15.523 1.00 76.56 98 MET A C 1
ATOM 741 O O . MET A 1 98 ? 0.253 7.855 16.223 1.00 76.56 98 MET A O 1
ATOM 745 N N . THR A 1 99 ? 0.366 10.075 16.044 1.00 75.62 99 THR A N 1
ATOM 746 C CA . THR A 1 99 ? 0.260 10.315 17.494 1.00 75.62 99 THR A CA 1
ATOM 747 C C . THR A 1 99 ? -1.166 10.319 18.027 1.00 75.62 99 THR A C 1
ATOM 749 O O . THR A 1 99 ? -1.345 10.245 19.237 1.00 75.62 99 THR A O 1
ATOM 752 N N . SER A 1 100 ? -2.178 10.452 17.167 1.00 79.19 100 SER A N 1
ATOM 753 C CA . SER A 1 100 ? -3.545 10.730 17.621 1.00 79.19 100 SER A CA 1
ATOM 754 C C . SER A 1 100 ? -4.539 9.598 17.391 1.00 79.19 100 SER A C 1
ATOM 756 O O . SER A 1 100 ? -5.587 9.631 18.028 1.00 79.19 100 SER A O 1
ATOM 758 N N . LEU A 1 101 ? -4.249 8.615 16.532 1.00 89.12 101 LEU A N 1
ATOM 759 C CA . LEU A 1 101 ? -5.231 7.597 16.138 1.00 89.12 101 LEU A CA 1
ATOM 760 C C . LEU A 1 101 ? -5.653 6.645 17.259 1.00 89.12 101 LEU A C 1
ATOM 762 O O . LEU A 1 101 ? -6.833 6.336 17.345 1.00 89.12 101 LEU A O 1
ATOM 766 N N . GLY A 1 102 ? -4.741 6.210 18.129 1.00 91.31 102 GLY A N 1
ATOM 767 C CA . GLY A 1 102 ? -5.047 5.142 19.086 1.00 91.31 102 GLY A CA 1
ATOM 768 C C . GLY A 1 102 ? -5.770 5.556 20.361 1.00 91.31 102 GLY A C 1
ATOM 769 O O . GLY A 1 102 ? -5.797 4.767 21.294 1.00 91.31 102 GLY A O 1
ATOM 770 N N . ILE A 1 103 ? -6.331 6.767 20.433 1.00 92.38 103 ILE A N 1
ATOM 771 C CA . ILE A 1 103 ? -7.211 7.164 21.541 1.00 92.38 103 ILE A CA 1
ATOM 772 C C . ILE A 1 103 ? -8.437 7.883 20.983 1.00 92.38 103 ILE A C 1
ATOM 774 O O . ILE A 1 103 ? -8.290 8.894 20.283 1.00 92.38 103 ILE A O 1
ATOM 778 N N . LEU A 1 104 ? -9.634 7.417 21.341 1.00 94.06 104 LEU A N 1
ATOM 779 C CA . LEU A 1 104 ? -10.894 8.122 21.102 1.00 94.06 104 LEU A CA 1
ATOM 780 C C . LEU A 1 104 ? -11.424 8.703 22.411 1.00 94.06 104 LEU A C 1
ATOM 782 O O . LEU A 1 104 ? -11.965 7.986 23.253 1.00 94.06 104 LEU A O 1
ATOM 786 N N . GLY A 1 105 ? -11.286 10.019 22.565 1.00 92.00 105 GLY A N 1
ATOM 787 C CA . GLY A 1 105 ? -11.843 10.736 23.710 1.00 92.00 105 GLY A CA 1
ATOM 788 C C . GLY A 1 105 ? -13.317 11.076 23.565 1.00 92.00 105 GLY A C 1
ATOM 789 O O . GLY A 1 105 ? -13.803 11.266 22.453 1.00 92.00 105 GLY A O 1
ATOM 790 N N . GLU A 1 106 ? -14.007 11.242 24.691 1.00 89.56 106 GLU A N 1
ATOM 791 C CA . GLU A 1 106 ? -15.442 11.565 24.733 1.00 89.56 106 GLU A CA 1
ATOM 792 C C . GLU A 1 106 ? -15.763 12.865 23.973 1.00 89.56 106 GLU A C 1
ATOM 794 O O . GLU A 1 106 ? -16.677 12.923 23.149 1.00 89.56 106 GLU A O 1
ATOM 799 N N . VAL A 1 107 ? -14.926 13.896 24.147 1.00 89.75 107 VAL A N 1
ATOM 800 C CA . VAL A 1 107 ? -15.036 15.158 23.396 1.00 89.75 107 VAL A CA 1
ATOM 801 C C . VAL A 1 107 ? -14.880 14.935 21.890 1.00 89.75 107 VAL A C 1
ATOM 803 O O . VAL A 1 107 ? -15.490 15.645 21.100 1.00 89.75 107 VAL A O 1
ATOM 806 N N . GLN A 1 108 ? -14.042 13.986 21.464 1.00 90.81 108 GLN A N 1
ATOM 807 C CA . GLN A 1 108 ? -13.858 13.673 20.044 1.00 90.81 108 GLN A CA 1
ATOM 808 C C . GLN A 1 108 ? -15.029 12.856 19.495 1.00 90.81 108 GLN A C 1
ATOM 810 O O . GLN A 1 108 ? -15.471 13.142 18.387 1.00 90.81 108 GLN A O 1
ATOM 815 N N . ALA A 1 109 ? -15.564 11.910 20.271 1.00 90.75 109 ALA A N 1
ATOM 816 C CA . ALA A 1 109 ? -16.759 11.152 19.911 1.00 90.75 109 ALA A CA 1
ATOM 817 C C . ALA A 1 109 ? -17.969 12.079 19.686 1.00 90.75 109 ALA A C 1
ATOM 819 O O . ALA A 1 109 ? -18.697 11.916 18.710 1.00 90.75 109 ALA A O 1
ATOM 820 N N . GLY A 1 110 ? -18.114 13.120 20.513 1.00 92.31 110 GLY A N 1
ATOM 821 C CA . GLY A 1 110 ? -19.168 14.134 20.388 1.00 92.31 110 GLY A CA 1
ATOM 822 C C . GLY A 1 110 ? -18.945 15.224 19.339 1.00 92.31 110 GLY A C 1
ATOM 823 O O . GLY A 1 110 ? -19.765 16.133 19.222 1.00 92.31 110 GLY A O 1
ATOM 824 N N . LYS A 1 111 ? -17.835 15.205 18.591 1.00 92.62 111 LYS A N 1
ATOM 825 C CA . LYS A 1 111 ? -17.577 16.211 17.551 1.00 92.62 111 LYS A CA 1
ATOM 826 C C . LYS A 1 111 ? -18.184 15.799 16.223 1.00 92.62 111 LYS A C 1
ATOM 828 O O . LYS A 1 111 ? -1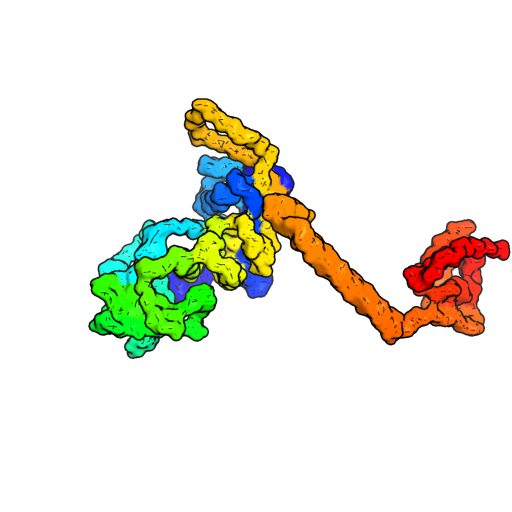8.012 14.666 15.782 1.00 92.62 111 LYS A O 1
ATOM 833 N N . LYS A 1 112 ? -18.782 16.770 15.535 1.00 90.38 112 LYS A N 1
ATOM 834 C CA . LYS A 1 112 ? -19.200 16.625 14.143 1.00 90.38 112 LYS A CA 1
ATOM 835 C C . LYS A 1 112 ? -18.000 16.498 13.210 1.00 90.38 112 LYS A C 1
ATOM 837 O O . LYS A 1 112 ? -17.086 17.327 13.250 1.00 90.38 112 LYS A O 1
ATOM 842 N N . VAL A 1 113 ? -18.030 15.497 12.333 1.00 88.19 113 VAL A N 1
ATOM 843 C CA . VAL A 1 113 ? -16.993 15.285 11.317 1.00 88.19 113 VAL A CA 1
ATOM 844 C C . VAL A 1 113 ? -17.236 16.222 10.143 1.00 88.19 113 VAL A C 1
ATOM 846 O O . VAL A 1 113 ? -18.201 16.078 9.397 1.00 88.19 113 VAL A O 1
ATOM 849 N N . ASN A 1 114 ? -16.351 17.201 9.973 1.00 85.81 114 ASN A N 1
ATOM 850 C CA . ASN A 1 114 ? -16.399 18.116 8.837 1.00 85.81 114 ASN A CA 1
ATOM 851 C C . ASN A 1 114 ? -15.559 17.579 7.673 1.00 85.81 114 ASN A C 1
ATOM 853 O O . ASN A 1 114 ? -14.532 16.940 7.883 1.00 85.81 114 ASN A O 1
ATOM 857 N N . LEU A 1 115 ? -15.936 17.928 6.440 1.00 72.69 115 LEU A N 1
ATOM 858 C CA . LEU A 1 115 ? -15.287 17.442 5.211 1.00 72.69 115 LEU A CA 1
ATOM 859 C C . LEU A 1 115 ? -13.774 17.741 5.122 1.00 72.69 115 LEU A C 1
ATOM 861 O O . LEU A 1 115 ? -13.062 17.077 4.378 1.00 72.69 115 LEU A O 1
ATOM 865 N N . GLY A 1 116 ? -13.291 18.756 5.846 1.00 76.12 116 GLY A N 1
ATOM 866 C CA . GLY A 1 116 ? -11.873 19.129 5.904 1.00 76.12 116 GLY A CA 1
ATOM 867 C C . 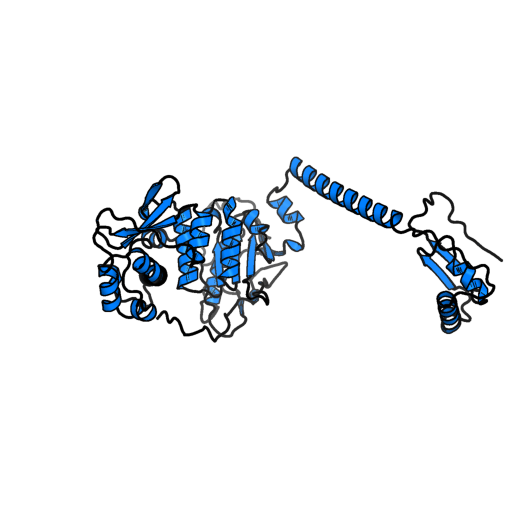GLY A 1 116 ? -11.094 18.533 7.081 1.00 76.12 116 GLY A C 1
ATOM 868 O O . GLY A 1 116 ? -9.881 18.710 7.140 1.00 76.12 116 GLY A O 1
ATOM 869 N N . ASP A 1 117 ? -11.760 17.851 8.018 1.00 84.31 117 ASP A N 1
ATOM 870 C CA . ASP A 1 117 ? -11.122 17.251 9.194 1.00 84.31 117 ASP A CA 1
ATOM 871 C C . ASP A 1 117 ? -10.763 15.785 8.920 1.00 84.31 117 ASP A C 1
ATOM 873 O O . ASP A 1 117 ? -11.386 14.846 9.421 1.00 84.31 117 ASP A O 1
ATOM 877 N N . GLU A 1 118 ? -9.752 15.589 8.069 1.00 81.88 118 GLU A N 1
ATOM 878 C CA . GLU A 1 118 ? -9.276 14.254 7.689 1.00 81.88 118 GLU A CA 1
ATOM 879 C C . GLU A 1 118 ? -8.833 13.425 8.907 1.00 81.88 118 GLU A C 1
ATOM 881 O O . GLU A 1 118 ? -8.979 12.205 8.898 1.00 81.88 118 GLU A O 1
ATOM 886 N N . TYR A 1 119 ? -8.330 14.074 9.963 1.00 84.69 119 TYR A N 1
ATOM 887 C CA . TYR A 1 119 ? -7.853 13.409 11.176 1.00 84.69 119 TYR A CA 1
ATOM 888 C C . TYR A 1 119 ? -8.997 12.830 11.998 1.00 84.69 119 TYR A C 1
ATOM 890 O O . TYR A 1 119 ? -8.963 11.655 12.367 1.00 84.69 119 TYR A O 1
ATOM 898 N N . LEU A 1 120 ? -10.010 13.650 12.288 1.00 88.81 120 LEU A N 1
ATOM 899 C CA . LEU A 1 120 ? -11.171 13.196 13.036 1.00 88.81 120 LEU A CA 1
ATOM 900 C C . LEU A 1 120 ? -11.961 12.160 12.234 1.00 88.81 120 LEU A C 1
ATOM 902 O O . LEU A 1 120 ? -12.393 11.168 12.812 1.00 88.81 120 LEU A O 1
ATOM 906 N N . ARG A 1 121 ? -12.082 12.342 10.910 1.00 89.06 121 ARG A N 1
ATOM 907 C CA . ARG A 1 121 ? -12.725 11.364 10.020 1.00 89.06 121 ARG A CA 1
ATOM 908 C C . ARG A 1 121 ? -12.033 10.006 10.087 1.00 89.06 121 ARG A C 1
ATOM 910 O O . ARG A 1 121 ? -12.703 9.005 10.310 1.00 89.06 121 ARG A O 1
ATOM 917 N N . LEU A 1 122 ? -10.707 9.978 9.933 1.00 88.75 122 LEU A N 1
ATOM 918 C CA . LEU A 1 122 ? -9.938 8.735 9.974 1.00 88.75 122 LEU A CA 1
ATOM 919 C C . LEU A 1 122 ? -10.048 8.053 11.342 1.00 88.75 122 LEU A C 1
ATOM 921 O O . LEU A 1 122 ? -10.231 6.844 11.412 1.00 88.75 122 LEU A O 1
ATOM 925 N N . LYS A 1 123 ? -9.991 8.830 12.431 1.00 92.12 123 LYS A N 1
ATOM 926 C CA . LYS A 1 123 ? -10.152 8.310 13.792 1.00 92.12 123 LYS A CA 1
ATOM 927 C C . LYS A 1 123 ? -11.545 7.728 14.033 1.00 92.12 123 LYS A C 1
ATOM 929 O O . LYS A 1 123 ? -11.656 6.629 14.556 1.00 92.12 123 LYS A O 1
ATOM 934 N N . ILE A 1 124 ? -12.604 8.456 13.689 1.00 93.88 124 ILE A N 1
ATOM 935 C CA . ILE A 1 124 ? -13.972 7.970 13.902 1.00 93.88 124 ILE A CA 1
ATOM 936 C C . ILE A 1 124 ? -14.243 6.754 13.017 1.00 93.88 124 ILE A C 1
ATOM 938 O O . ILE A 1 124 ? -14.852 5.809 13.504 1.00 93.88 124 ILE A O 1
ATOM 942 N N . GLY A 1 125 ? -13.737 6.735 11.780 1.00 92.62 125 GLY A N 1
ATOM 943 C CA . GLY A 1 125 ? -13.794 5.562 10.906 1.00 92.62 125 GLY A CA 1
ATOM 944 C C . GLY A 1 125 ? -13.043 4.357 11.476 1.00 92.62 125 GLY A C 1
ATOM 945 O O . GLY A 1 125 ? -13.588 3.263 11.488 1.00 92.62 125 GLY A O 1
ATOM 946 N N . LEU A 1 126 ? -11.840 4.554 12.029 1.00 93.06 126 LEU A N 1
ATOM 947 C CA . LEU A 1 126 ? -11.099 3.492 12.719 1.00 93.06 126 LEU A CA 1
ATOM 948 C C . LEU A 1 126 ? -11.925 2.883 13.850 1.00 93.06 126 LEU A C 1
ATOM 950 O O . LEU A 1 126 ? -12.062 1.670 13.935 1.00 93.06 126 LEU A O 1
ATOM 954 N N . PHE A 1 127 ? -12.467 3.725 14.728 1.00 93.88 127 PHE A N 1
ATOM 955 C CA . PHE A 1 127 ? -13.265 3.222 15.837 1.00 93.88 127 PHE A CA 1
ATOM 956 C C . PHE A 1 127 ? -14.604 2.659 15.369 1.00 93.88 127 PHE A C 1
ATOM 958 O O . PHE A 1 127 ? -15.089 1.763 16.030 1.00 93.88 127 PHE A O 1
ATOM 965 N N . ALA A 1 128 ? -15.152 3.078 14.224 1.00 93.44 128 ALA A N 1
ATOM 966 C CA . ALA A 1 128 ? -16.307 2.412 13.620 1.00 93.44 128 ALA A CA 1
ATOM 967 C C . ALA A 1 128 ? -15.983 0.958 13.240 1.00 93.44 128 ALA A C 1
ATOM 969 O O . ALA A 1 128 ? -16.782 0.072 13.506 1.00 93.44 128 ALA A O 1
ATOM 970 N N . LEU A 1 129 ? -14.794 0.719 12.670 1.00 91.00 129 LEU A N 1
ATOM 971 C CA . LEU A 1 129 ? -14.322 -0.624 12.308 1.00 91.00 129 LEU A CA 1
ATOM 972 C C . LEU A 1 129 ? -14.055 -1.501 13.537 1.00 91.00 129 LEU A C 1
ATOM 974 O O . LEU A 1 129 ? -14.278 -2.703 13.500 1.00 91.00 129 LEU A O 1
ATOM 978 N N . LEU A 1 130 ? -13.541 -0.911 14.620 1.00 91.94 130 LEU A N 1
ATOM 979 C CA . LEU A 1 130 ? -13.170 -1.659 15.823 1.00 91.94 130 LEU A CA 1
ATOM 980 C C . LEU A 1 130 ? -14.315 -1.804 16.833 1.00 91.94 130 LEU A C 1
ATOM 982 O O . LEU A 1 130 ? -14.238 -2.691 17.677 1.00 91.94 130 LEU A O 1
ATOM 986 N N . MET A 1 131 ? -15.345 -0.951 16.789 1.00 92.69 131 MET A N 1
ATOM 987 C CA . MET A 1 131 ? -16.380 -0.917 17.828 1.00 92.69 131 MET A CA 1
ATOM 988 C C . MET A 1 131 ? -17.152 -2.230 17.987 1.00 92.69 131 MET A C 1
ATOM 990 O O . MET A 1 131 ? -17.340 -2.611 19.137 1.00 92.69 131 MET A O 1
ATOM 994 N N . PRO A 1 132 ? -17.546 -2.953 16.919 1.00 90.88 132 PRO A N 1
ATOM 995 C CA . PRO A 1 132 ? -18.200 -4.254 17.075 1.00 90.88 132 PRO A CA 1
ATOM 996 C C . PRO A 1 132 ? -17.378 -5.206 17.952 1.00 90.88 132 PRO A C 1
ATOM 998 O O . PRO A 1 132 ? -17.873 -5.732 18.941 1.00 90.88 132 PRO A O 1
ATOM 1001 N N . HIS A 1 133 ? -16.074 -5.304 17.681 1.00 90.50 133 HIS A N 1
ATOM 1002 C CA . HIS A 1 133 ? -15.150 -6.138 18.453 1.00 90.50 133 HIS A CA 1
ATOM 1003 C C . HIS A 1 133 ? -14.893 -5.608 19.871 1.00 90.50 133 HIS A C 1
ATOM 1005 O O . HIS A 1 133 ? -14.628 -6.379 20.789 1.00 90.50 133 HIS A O 1
ATOM 1011 N N . ILE A 1 134 ? -14.939 -4.286 20.064 1.00 92.00 134 ILE A N 1
ATOM 1012 C CA . ILE A 1 134 ? -14.843 -3.665 21.392 1.00 92.00 134 ILE A CA 1
ATOM 1013 C C . ILE A 1 134 ? -16.065 -4.037 22.233 1.00 92.00 134 ILE A C 1
ATOM 1015 O O . ILE A 1 134 ? -15.891 -4.415 23.387 1.00 92.00 134 ILE A O 1
ATOM 1019 N N . LEU A 1 135 ? -17.270 -3.924 21.666 1.00 92.19 135 LEU A N 1
ATOM 1020 C CA . LEU A 1 135 ? -18.535 -4.228 22.336 1.00 92.19 135 LEU A CA 1
ATOM 1021 C C . LEU A 1 135 ? -18.659 -5.721 22.643 1.00 92.19 135 LEU A C 1
ATOM 1023 O O . LEU A 1 135 ? -19.032 -6.079 23.756 1.00 92.19 135 LEU A O 1
ATOM 1027 N N . GLU A 1 136 ? -18.254 -6.576 21.706 1.00 91.38 136 GLU A N 1
ATOM 1028 C CA . GLU A 1 136 ? -18.160 -8.021 21.912 1.00 91.38 136 GLU A CA 1
ATOM 1029 C C . GLU A 1 136 ? -17.231 -8.364 23.088 1.00 91.38 136 GLU A C 1
ATOM 1031 O O . GLU A 1 136 ? -17.611 -9.118 23.983 1.00 91.38 136 GLU A O 1
ATOM 1036 N N . ALA A 1 137 ? -16.042 -7.752 23.149 1.00 90.69 137 ALA A N 1
ATOM 1037 C CA . ALA A 1 137 ? -15.057 -8.019 24.199 1.00 90.69 137 ALA A CA 1
ATOM 1038 C C . ALA A 1 137 ? -15.509 -7.608 25.615 1.00 90.69 137 ALA A C 1
ATOM 1040 O O . ALA A 1 137 ? -14.947 -8.103 26.592 1.00 90.69 137 ALA A O 1
ATOM 1041 N N . ILE A 1 138 ? -16.490 -6.705 25.736 1.00 91.81 138 ILE A N 1
ATOM 1042 C CA . ILE A 1 138 ? -17.089 -6.287 27.020 1.00 91.81 138 ILE A CA 1
ATOM 1043 C C . ILE A 1 138 ? -18.473 -6.901 27.253 1.00 91.81 138 ILE A C 1
ATOM 1045 O O . ILE A 1 138 ? -19.162 -6.488 28.184 1.00 91.81 138 ILE A O 1
ATOM 1049 N N . GLU A 1 139 ? -18.896 -7.845 26.408 1.00 91.00 139 GLU A N 1
ATOM 1050 C CA . GLU A 1 139 ? -20.215 -8.487 26.472 1.00 91.00 139 GLU A CA 1
ATOM 1051 C C . GLU A 1 139 ? -21.389 -7.477 26.419 1.00 91.00 139 GLU A C 1
ATOM 1053 O O . GLU A 1 139 ? -22.438 -7.669 27.042 1.00 91.00 139 GLU A O 1
ATOM 1058 N N . ALA A 1 140 ? -21.221 -6.376 25.676 1.00 89.94 140 ALA A N 1
ATOM 1059 C CA . ALA A 1 140 ? -22.264 -5.377 25.437 1.00 89.94 140 ALA A CA 1
ATOM 1060 C C . ALA A 1 140 ? -23.231 -5.813 24.312 1.00 89.94 140 ALA A C 1
ATOM 1062 O O . ALA A 1 140 ? -22.916 -6.727 23.549 1.00 89.94 140 ALA A O 1
ATOM 1063 N N . PRO A 1 141 ? -24.422 -5.185 24.186 1.00 88.56 141 PRO A N 1
ATOM 1064 C CA . PRO A 1 141 ? -25.360 -5.488 23.106 1.00 88.56 141 PRO A CA 1
ATOM 1065 C C . PRO A 1 141 ? -24.729 -5.354 21.713 1.00 88.56 141 PRO A C 1
ATOM 1067 O O . PRO A 1 141 ? -24.070 -4.361 21.411 1.00 88.56 141 PRO A O 1
ATOM 1070 N N . ASP A 1 142 ? -24.980 -6.347 20.860 1.00 78.62 142 ASP A N 1
ATOM 1071 C CA . ASP A 1 142 ? -24.467 -6.422 19.487 1.00 78.62 142 ASP A CA 1
ATOM 1072 C C . ASP A 1 142 ? -25.434 -5.766 18.479 1.00 78.62 142 ASP A C 1
ATOM 1074 O O . ASP A 1 142 ? -25.924 -6.385 17.536 1.00 78.62 142 ASP A O 1
ATOM 1078 N N . ASP A 1 143 ? -25.802 -4.508 18.731 1.00 88.06 143 ASP A N 1
ATOM 1079 C CA . ASP A 1 143 ? -26.668 -3.700 17.861 1.00 88.06 143 ASP A CA 1
ATOM 1080 C C . ASP A 1 143 ? -25.943 -2.472 17.288 1.00 88.06 143 ASP A C 1
ATOM 1082 O O . ASP A 1 143 ? -26.560 -1.456 16.950 1.00 88.06 143 ASP A O 1
ATOM 1086 N N . PHE A 1 144 ? -24.616 -2.568 17.158 1.00 92.88 144 PHE A N 1
ATOM 1087 C CA . PHE A 1 144 ? -23.786 -1.493 16.632 1.00 92.88 144 PHE A CA 1
ATOM 1088 C C . PHE A 1 144 ? -24.148 -1.142 15.184 1.00 92.88 144 PHE A C 1
ATOM 1090 O O . PHE A 1 144 ? -24.090 -1.972 14.279 1.00 92.88 144 PHE A O 1
ATOM 1097 N N . GLN A 1 145 ? -24.458 0.131 14.945 1.00 93.31 145 GLN A N 1
ATOM 1098 C CA . GLN A 1 145 ? -24.789 0.661 13.629 1.00 93.31 145 GLN A CA 1
ATOM 1099 C C . GLN A 1 145 ? -23.649 1.545 13.133 1.00 93.31 145 GLN A C 1
ATOM 1101 O O . GLN A 1 145 ? -23.523 2.707 13.529 1.00 93.31 145 GLN A O 1
ATOM 1106 N N . ALA A 1 146 ? -22.824 1.004 12.233 1.00 90.69 146 ALA A N 1
ATOM 1107 C CA . ALA A 1 146 ? -21.670 1.716 11.690 1.00 90.69 146 ALA A CA 1
ATOM 1108 C C . ALA A 1 146 ? -22.071 3.039 11.015 1.00 90.69 146 ALA A C 1
ATOM 1110 O O . ALA A 1 146 ? -21.452 4.072 11.272 1.00 90.69 146 ALA A O 1
ATOM 1111 N N . GLU A 1 147 ? -23.138 3.046 10.209 1.00 90.50 147 GLU A N 1
ATOM 1112 C CA . GLU A 1 147 ? -23.592 4.258 9.513 1.00 90.50 147 GLU A CA 1
ATOM 1113 C C . GLU A 1 147 ? -24.022 5.355 10.493 1.00 90.50 147 GLU A C 1
ATOM 1115 O O . GLU A 1 147 ? -23.603 6.512 10.371 1.00 90.50 147 GLU A O 1
ATOM 1120 N N . GLU A 1 148 ? -24.799 4.979 11.514 1.00 93.31 148 GLU A N 1
ATOM 1121 C CA . GLU A 1 148 ? -25.247 5.905 12.549 1.00 93.31 148 GLU A CA 1
ATOM 1122 C C . GLU A 1 148 ? -24.064 6.415 13.380 1.00 93.31 148 GLU A C 1
ATOM 1124 O O . GLU A 1 148 ? -23.971 7.616 13.645 1.00 93.31 148 GLU A O 1
ATOM 1129 N N . TRP A 1 149 ? -23.090 5.553 13.694 1.00 94.44 149 TRP A N 1
ATOM 1130 C CA . TRP A 1 149 ? -21.835 5.959 14.327 1.00 94.44 149 TRP A CA 1
ATOM 1131 C C . TRP A 1 149 ? -21.141 7.067 13.544 1.00 94.44 149 TRP A C 1
ATOM 1133 O O . TRP A 1 149 ? -20.524 7.947 14.127 1.00 94.44 149 TRP A O 1
ATOM 1143 N N . LEU A 1 150 ? -21.233 7.122 12.227 1.00 91.12 150 LEU A N 1
ATOM 1144 C CA . LEU A 1 150 ? -20.470 8.116 11.474 1.00 91.12 150 LEU A CA 1
ATOM 1145 C C . LEU A 1 150 ? -21.183 9.453 11.344 1.00 91.12 150 LEU A C 1
ATOM 1147 O O . LEU A 1 150 ? -20.512 10.486 11.263 1.00 91.12 150 LEU A O 1
ATOM 1151 N N . ASP A 1 151 ? -22.511 9.447 11.385 1.00 90.38 151 ASP A N 1
ATOM 1152 C CA . ASP A 1 151 ? -23.331 10.632 11.139 1.00 90.38 151 ASP A CA 1
ATOM 1153 C C . ASP A 1 151 ? -23.993 11.221 12.389 1.00 90.38 151 ASP A C 1
ATOM 1155 O O . ASP A 1 151 ? -24.322 12.407 12.378 1.00 90.38 151 ASP A O 1
ATOM 1159 N N . ASN A 1 152 ? -24.136 10.455 13.473 1.00 93.62 152 ASN A N 1
ATOM 1160 C CA . ASN A 1 152 ? -24.833 10.879 14.687 1.00 93.62 152 ASN A CA 1
ATOM 1161 C C . ASN A 1 152 ? -23.864 11.010 15.878 1.00 93.62 152 ASN A C 1
ATOM 1163 O O . ASN A 1 152 ? -23.399 10.018 16.445 1.00 93.62 152 ASN A O 1
ATOM 1167 N N . GLU A 1 153 ? -23.566 12.250 16.293 1.00 94.88 153 GLU A N 1
ATOM 1168 C CA . GLU A 1 153 ? -22.689 12.520 17.443 1.00 94.88 153 GLU A CA 1
ATOM 1169 C C . GLU A 1 153 ? -23.233 11.922 18.749 1.00 94.88 153 GLU A C 1
ATOM 1171 O O . GLU A 1 153 ? -22.462 11.422 19.568 1.00 94.88 153 GLU A O 1
ATOM 1176 N N . THR A 1 154 ? -24.551 11.976 18.949 1.00 94.38 154 THR A N 1
ATOM 1177 C CA . THR A 1 154 ? -25.199 11.506 20.179 1.00 94.38 154 THR A CA 1
ATOM 1178 C C . THR A 1 154 ? -25.152 9.987 20.274 1.00 94.38 154 THR A C 1
ATOM 1180 O O . THR A 1 154 ? -24.827 9.458 21.337 1.00 94.38 154 THR A O 1
ATOM 1183 N N . TYR A 1 155 ? -25.391 9.287 19.161 1.00 95.25 155 TYR A N 1
ATOM 1184 C CA . TYR A 1 155 ? -25.239 7.833 19.106 1.00 95.25 155 TYR A CA 1
ATOM 1185 C C . TYR A 1 155 ? -23.798 7.421 19.429 1.00 95.25 155 TYR A C 1
ATOM 1187 O O . TYR A 1 155 ? -23.584 6.626 20.345 1.00 95.25 155 TYR A O 1
ATOM 1195 N N . ARG A 1 156 ? -22.793 8.052 18.797 1.00 95.00 156 ARG A N 1
ATOM 1196 C CA . ARG A 1 156 ? -21.376 7.796 19.120 1.00 95.00 156 ARG A CA 1
ATOM 1197 C C . ARG A 1 156 ? -21.050 7.974 20.592 1.00 95.00 156 ARG A C 1
ATOM 1199 O O . ARG A 1 156 ? -20.331 7.156 21.155 1.00 95.00 156 ARG A O 1
ATOM 1206 N N . GLN A 1 157 ? -21.521 9.061 21.200 1.00 93.62 157 GLN A N 1
ATOM 1207 C CA . GLN A 1 157 ? -21.285 9.319 22.619 1.00 93.62 157 GLN A CA 1
ATOM 1208 C C . GLN A 1 157 ? -21.933 8.251 23.497 1.00 93.62 157 GLN A C 1
ATOM 1210 O O . GLN A 1 157 ? -21.290 7.782 24.430 1.00 93.62 157 GLN A O 1
ATOM 1215 N N . SER A 1 158 ? -23.158 7.828 23.172 1.00 93.31 158 SER A N 1
ATOM 1216 C CA . SER A 1 158 ? -23.844 6.778 23.929 1.00 93.31 158 SER A CA 1
ATOM 1217 C C . SER A 1 158 ? -23.090 5.446 23.882 1.00 93.31 158 SER A C 1
ATOM 1219 O O . SER A 1 158 ? -22.849 4.854 24.928 1.00 93.31 158 SER A O 1
ATOM 1221 N N . VAL A 1 159 ? -22.614 5.032 22.703 1.00 93.00 159 VAL A N 1
ATOM 1222 C CA . VAL A 1 159 ? -21.820 3.807 22.529 1.00 93.00 159 VAL A CA 1
ATOM 1223 C C . VAL A 1 159 ? -20.450 3.938 23.207 1.00 93.00 159 VAL A C 1
ATOM 1225 O O . VAL A 1 159 ? -19.999 3.023 23.887 1.00 93.00 159 VAL A O 1
ATOM 1228 N N . HIS A 1 160 ? -19.794 5.100 23.109 1.00 92.19 160 HIS A N 1
ATOM 1229 C CA . HIS A 1 160 ? -18.520 5.368 23.799 1.00 92.19 160 HIS A CA 1
ATOM 1230 C C . HIS A 1 160 ? -18.628 5.232 25.328 1.00 92.19 160 HIS A C 1
ATOM 1232 O O . HIS A 1 160 ? -17.693 4.755 25.981 1.00 92.19 160 HIS A O 1
ATOM 1238 N N . GLN A 1 161 ? -19.774 5.619 25.891 1.00 90.69 161 GLN A N 1
ATOM 1239 C CA . GLN A 1 161 ? -20.073 5.509 27.319 1.00 90.69 161 GLN A CA 1
ATOM 1240 C C . GLN A 1 161 ? -20.383 4.074 27.771 1.00 90.69 161 GLN A C 1
ATOM 1242 O O . GLN A 1 161 ? -20.275 3.806 28.964 1.00 90.69 161 GLN A O 1
ATOM 1247 N N . MET A 1 162 ? -20.705 3.148 26.858 1.00 91.06 162 MET A N 1
ATOM 1248 C CA . MET A 1 162 ? -20.906 1.732 27.201 1.00 91.06 162 MET A CA 1
ATOM 1249 C C . MET A 1 162 ? -19.610 1.046 27.637 1.00 91.06 162 MET A C 1
ATOM 1251 O O . MET A 1 162 ? -19.663 0.076 28.387 1.00 91.06 162 MET A O 1
ATOM 1255 N N . VAL A 1 163 ? -18.449 1.544 27.192 1.00 88.31 163 VAL A N 1
ATOM 1256 C CA . VAL A 1 163 ? -17.155 0.972 27.580 1.00 88.31 163 VAL A CA 1
ATOM 1257 C C . VAL A 1 163 ? -16.905 1.223 29.074 1.00 88.31 163 VAL A C 1
ATOM 1259 O O . VAL A 1 163 ? -16.770 2.405 29.440 1.00 88.31 163 VAL A O 1
ATOM 1262 N N . PRO A 1 164 ? -16.808 0.159 29.904 1.00 84.94 164 PRO A N 1
ATOM 1263 C CA . PRO A 1 164 ? -16.724 0.265 31.356 1.00 84.94 164 PRO A CA 1
ATOM 1264 C C . PRO A 1 164 ? -15.557 1.132 31.813 1.00 84.94 164 PRO A C 1
ATOM 1266 O O . PRO A 1 164 ? -14.483 1.128 31.207 1.00 84.94 164 PRO A O 1
ATOM 1269 N N . ASP A 1 165 ? -15.769 1.863 32.904 1.00 81.50 165 ASP A N 1
ATOM 1270 C CA . ASP A 1 165 ? -14.736 2.671 33.552 1.00 81.50 165 ASP A CA 1
ATOM 1271 C C . ASP A 1 165 ? -13.985 1.847 34.603 1.00 81.50 165 ASP A C 1
ATOM 1273 O O . ASP A 1 165 ? -14.036 2.105 35.804 1.00 81.50 165 ASP A O 1
ATOM 1277 N N . GLU A 1 166 ? -13.347 0.775 34.139 1.00 80.31 166 GLU A N 1
ATOM 1278 C CA . GLU A 1 166 ? -12.489 -0.073 34.960 1.00 80.31 166 GLU A CA 1
ATOM 1279 C C . GLU A 1 166 ? -11.031 0.312 34.699 1.00 80.31 166 GLU A C 1
ATOM 1281 O O . GLU A 1 166 ? -10.442 -0.073 33.690 1.00 80.31 166 GLU A O 1
ATOM 1286 N N . GLU A 1 167 ? -10.459 1.095 35.618 1.00 61.97 167 GLU A N 1
ATOM 1287 C CA . GLU A 1 167 ? -9.170 1.801 35.486 1.00 61.97 167 GLU A CA 1
ATOM 1288 C C . GLU A 1 167 ? -7.964 0.881 35.164 1.00 61.97 167 GLU A C 1
ATOM 1290 O O . GLU A 1 167 ? -6.929 1.345 34.685 1.00 61.97 167 GLU A O 1
ATOM 1295 N N . GLU A 1 168 ? -8.107 -0.437 35.357 1.00 67.88 168 GLU A N 1
ATOM 1296 C CA . GLU A 1 168 ? -7.071 -1.450 35.104 1.00 67.88 168 GLU A CA 1
ATOM 1297 C C . GLU A 1 168 ? -7.513 -2.600 34.179 1.00 67.88 168 GLU A C 1
ATOM 1299 O O . GLU A 1 168 ? -6.721 -3.508 33.908 1.00 67.88 168 GLU A O 1
ATOM 1304 N N . ALA A 1 169 ? -8.748 -2.587 33.668 1.00 83.88 169 ALA A N 1
ATOM 1305 C CA . ALA A 1 169 ? -9.228 -3.664 32.812 1.00 83.88 169 ALA A CA 1
ATOM 1306 C C . ALA A 1 169 ? -8.647 -3.548 31.396 1.00 83.88 169 ALA A C 1
ATOM 1308 O O . ALA A 1 169 ? -8.729 -2.513 30.726 1.00 83.88 169 ALA A O 1
ATOM 1309 N N . LEU A 1 170 ? -8.051 -4.649 30.943 1.00 91.12 170 LEU A N 1
ATOM 1310 C CA . LEU A 1 170 ? -7.501 -4.810 29.607 1.00 91.12 170 LEU A CA 1
ATOM 1311 C C . LEU A 1 170 ? -8.357 -5.807 28.836 1.00 91.12 170 LEU A C 1
ATOM 1313 O O . LEU A 1 170 ? -8.427 -6.981 29.198 1.00 91.12 170 LEU A O 1
ATOM 1317 N N . PHE A 1 171 ? -8.941 -5.342 27.740 1.00 92.50 171 PHE A N 1
ATOM 1318 C CA . PHE A 1 171 ? -9.777 -6.147 26.864 1.00 92.50 171 PHE A CA 1
ATOM 1319 C C . PHE A 1 171 ? -9.024 -6.449 25.571 1.00 92.50 171 PHE A C 1
ATOM 1321 O O . PHE A 1 171 ? -8.394 -5.571 24.974 1.00 92.50 171 PHE A O 1
ATOM 1328 N N . MET A 1 172 ? -9.073 -7.706 25.141 1.00 92.44 172 MET A N 1
ATOM 1329 C CA . MET A 1 172 ? -8.433 -8.160 23.908 1.00 92.44 172 MET A CA 1
ATOM 1330 C C . MET A 1 172 ? -9.459 -8.194 22.784 1.00 92.44 172 MET A C 1
ATOM 1332 O O . MET A 1 172 ? -10.562 -8.687 22.985 1.00 92.44 172 MET A O 1
ATOM 1336 N N . LEU A 1 173 ? -9.086 -7.699 21.605 1.00 91.19 173 LEU A N 1
ATOM 1337 C CA . LEU A 1 173 ? -9.939 -7.805 20.424 1.00 91.19 173 LEU A CA 1
ATOM 1338 C C . LEU A 1 173 ? -9.767 -9.188 19.794 1.00 91.19 173 LEU A C 1
ATOM 1340 O O . LEU A 1 173 ? -8.630 -9.661 19.661 1.00 91.19 173 LEU A O 1
ATOM 1344 N N . ASP A 1 174 ? -10.868 -9.819 19.381 1.00 84.69 174 ASP A N 1
ATOM 1345 C CA . ASP A 1 174 ? -10.781 -11.075 18.640 1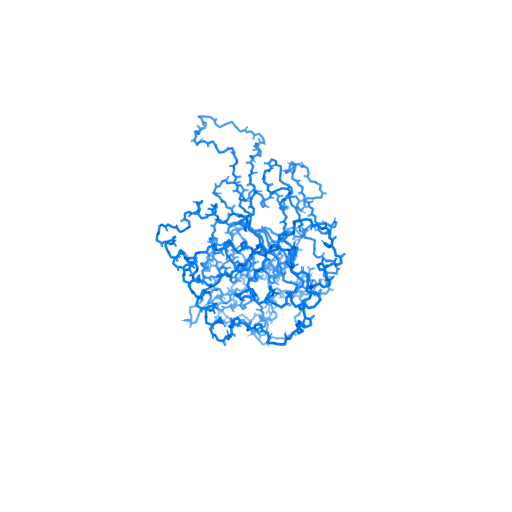.00 84.69 174 ASP A CA 1
ATOM 1346 C C . ASP A 1 174 ? -10.170 -10.830 17.253 1.00 84.69 174 ASP A C 1
ATOM 1348 O O . ASP A 1 174 ? -10.535 -9.925 16.503 1.00 84.69 174 ASP A O 1
ATOM 1352 N N . VAL A 1 175 ? -9.177 -11.648 16.926 1.00 75.12 175 VAL A N 1
ATOM 1353 C CA . VAL A 1 175 ? -8.400 -11.572 15.694 1.00 75.12 175 VAL A CA 1
ATOM 1354 C C . VAL A 1 175 ? -8.985 -12.487 14.617 1.00 75.12 175 VAL A C 1
ATOM 1356 O O . VAL A 1 175 ? -8.638 -12.334 13.448 1.00 75.12 175 VAL A O 1
ATOM 1359 N N . ALA A 1 176 ? -9.841 -13.452 14.968 1.00 68.94 176 ALA A N 1
ATOM 1360 C CA . ALA A 1 176 ? -10.298 -14.489 14.045 1.00 68.94 176 ALA A CA 1
ATOM 1361 C C . ALA A 1 176 ? -11.078 -13.934 12.842 1.00 68.94 176 ALA A C 1
ATOM 1363 O O . ALA A 1 176 ? -10.937 -14.463 11.736 1.00 68.94 176 ALA A O 1
ATOM 1364 N N . GLU A 1 177 ? -11.830 -12.850 13.033 1.00 66.31 177 GLU A N 1
ATOM 1365 C CA . GLU A 1 177 ? -12.831 -12.409 12.056 1.00 66.31 177 GLU A CA 1
ATOM 1366 C C . GLU A 1 177 ? -12.389 -11.246 11.157 1.00 66.31 177 GLU A C 1
ATOM 1368 O O . GLU A 1 177 ? -13.026 -10.988 10.138 1.00 66.31 177 GLU A O 1
ATOM 1373 N N . HIS A 1 178 ? -11.266 -10.578 11.454 1.00 77.38 178 HIS A N 1
ATOM 1374 C CA . HIS A 1 178 ? -10.894 -9.350 10.745 1.00 77.38 178 HIS A CA 1
ATOM 1375 C C . HIS A 1 178 ? -9.478 -9.394 10.142 1.00 77.38 178 HIS A C 1
ATOM 1377 O O . HIS A 1 178 ? -8.466 -9.376 10.845 1.00 77.38 178 HIS A O 1
ATOM 1383 N N . ASP A 1 179 ? -9.377 -9.337 8.807 1.00 79.44 179 ASP A N 1
ATOM 1384 C CA . ASP A 1 179 ? -8.097 -9.425 8.076 1.00 79.44 179 ASP A CA 1
ATOM 1385 C C . ASP A 1 179 ? -7.080 -8.334 8.463 1.00 79.44 179 ASP A C 1
ATOM 1387 O O . ASP A 1 179 ? -5.889 -8.621 8.609 1.00 79.44 179 ASP A O 1
ATOM 1391 N N . PHE A 1 180 ? -7.542 -7.103 8.711 1.00 83.75 180 PHE A N 1
ATOM 1392 C CA . PHE A 1 180 ? -6.754 -6.030 9.330 1.00 83.75 180 PHE A CA 1
ATOM 1393 C C . PHE A 1 180 ? -6.063 -6.483 10.628 1.00 83.75 180 PHE A C 1
ATOM 1395 O O . PHE A 1 180 ? -4.842 -6.364 10.741 1.00 83.75 180 PHE A O 1
ATOM 1402 N N . LEU A 1 181 ? -6.809 -7.040 11.590 1.00 86.44 181 LEU A N 1
ATOM 1403 C CA . LEU A 1 181 ? -6.262 -7.473 12.881 1.00 86.44 181 LEU A CA 1
ATOM 1404 C C . LEU A 1 181 ? -5.307 -8.655 12.705 1.00 86.44 181 LEU A C 1
ATOM 1406 O O . LEU A 1 181 ? -4.237 -8.680 13.313 1.00 86.44 181 LEU A O 1
ATOM 1410 N N . ARG A 1 182 ? -5.636 -9.594 11.809 1.00 87.81 182 ARG A N 1
ATOM 1411 C CA . ARG A 1 182 ? -4.795 -10.764 11.504 1.00 87.81 182 ARG A CA 1
ATOM 1412 C C . ARG A 1 182 ? -3.440 -10.364 10.944 1.00 87.81 182 ARG A C 1
ATOM 1414 O O . ARG A 1 182 ? -2.406 -10.858 11.398 1.00 87.81 182 ARG A O 1
ATOM 1421 N N . VAL A 1 183 ? -3.429 -9.474 9.954 1.00 86.56 183 VAL A N 1
ATOM 1422 C CA . VAL A 1 183 ? -2.186 -8.986 9.350 1.00 86.56 183 VAL A CA 1
ATOM 1423 C C . VAL A 1 183 ? -1.403 -8.154 10.360 1.00 86.56 183 VAL A C 1
ATOM 1425 O O . VAL A 1 183 ? -0.195 -8.351 10.491 1.00 86.56 183 VAL A O 1
ATOM 1428 N N . PHE A 1 184 ? -2.071 -7.287 11.123 1.00 89.88 184 PHE A N 1
ATOM 1429 C CA . PHE A 1 184 ? -1.404 -6.469 12.130 1.00 89.88 184 PHE A CA 1
ATOM 1430 C C . PHE A 1 184 ? -0.749 -7.324 13.226 1.00 89.88 184 PHE A C 1
ATOM 1432 O O . PHE A 1 184 ? 0.435 -7.129 13.514 1.00 89.88 184 PHE A O 1
ATOM 1439 N N . LEU A 1 185 ? -1.450 -8.338 13.750 1.00 90.75 185 LEU A N 1
ATOM 1440 C CA . LEU A 1 185 ? -0.893 -9.323 14.683 1.00 90.75 185 LEU A CA 1
ATOM 1441 C C . LEU A 1 185 ? 0.308 -10.047 14.068 1.00 90.75 185 LEU A C 1
ATOM 1443 O O . LEU A 1 185 ? 1.360 -10.142 14.696 1.00 90.75 185 LEU A O 1
ATOM 1447 N N . LYS A 1 186 ? 0.181 -10.537 12.830 1.00 88.06 186 LYS A N 1
ATOM 1448 C CA . LYS A 1 186 ? 1.250 -11.285 12.152 1.00 88.06 186 LYS A CA 1
ATOM 1449 C C . LYS A 1 186 ? 2.526 -10.456 11.987 1.00 88.06 186 LYS A C 1
ATOM 1451 O O . LYS A 1 186 ? 3.621 -10.980 12.181 1.00 88.06 186 LYS A O 1
ATOM 1456 N N . VAL A 1 187 ? 2.392 -9.182 11.617 1.00 86.62 187 VAL A N 1
ATOM 1457 C CA . VAL A 1 187 ? 3.532 -8.291 11.356 1.00 86.62 187 VAL A CA 1
ATOM 1458 C C . VAL A 1 187 ? 4.154 -7.767 12.652 1.00 86.62 187 VAL A C 1
ATOM 1460 O O . VAL A 1 187 ? 5.376 -7.668 12.755 1.00 86.62 187 VAL A O 1
ATOM 1463 N N . THR A 1 188 ? 3.343 -7.430 13.655 1.00 88.50 188 THR A N 1
ATOM 1464 C CA . THR A 1 188 ? 3.839 -6.850 14.916 1.00 88.50 188 THR A CA 1
ATOM 1465 C C . THR A 1 188 ? 4.186 -7.894 15.976 1.00 88.50 188 THR A C 1
ATOM 1467 O O . THR A 1 188 ? 4.908 -7.582 16.925 1.00 88.50 188 THR A O 1
ATOM 1470 N N . ASN A 1 189 ? 3.703 -9.129 15.806 1.00 89.88 189 ASN A N 1
ATOM 1471 C CA . ASN A 1 189 ? 3.722 -10.189 16.810 1.00 89.88 189 ASN A CA 1
ATOM 1472 C C . ASN A 1 189 ? 3.116 -9.739 18.156 1.00 89.88 189 ASN A C 1
ATOM 1474 O O . ASN A 1 189 ? 3.584 -10.144 19.222 1.00 89.88 189 ASN A O 1
ATOM 1478 N N . ALA A 1 190 ? 2.112 -8.861 18.090 1.00 91.88 190 ALA A N 1
ATOM 1479 C CA . ALA A 1 190 ? 1.401 -8.309 19.233 1.00 91.88 190 ALA A CA 1
ATOM 1480 C C . ALA A 1 190 ? -0.102 -8.268 18.941 1.00 91.88 190 ALA A C 1
ATOM 1482 O O . ALA A 1 190 ? -0.524 -7.854 17.860 1.00 91.88 190 ALA A O 1
ATOM 1483 N N . ALA A 1 191 ? -0.904 -8.717 19.901 1.00 92.31 191 ALA A N 1
ATOM 1484 C CA . ALA A 1 191 ? -2.353 -8.649 19.818 1.00 92.31 191 ALA A CA 1
ATOM 1485 C C . ALA A 1 191 ? -2.822 -7.224 20.121 1.00 92.31 191 ALA A C 1
ATOM 1487 O O . ALA A 1 191 ? -2.255 -6.546 20.982 1.00 92.31 191 ALA A O 1
ATOM 1488 N N . LEU A 1 192 ? -3.844 -6.775 19.394 1.00 94.88 192 LEU A N 1
ATOM 1489 C CA . LEU A 1 192 ? -4.475 -5.487 19.634 1.00 94.88 192 LEU A CA 1
ATOM 1490 C C . LEU A 1 192 ? -5.530 -5.650 20.729 1.00 94.88 192 LEU A C 1
ATOM 1492 O O . LEU A 1 192 ? -6.367 -6.547 20.670 1.00 94.88 192 LEU A O 1
ATOM 1496 N N . GLY A 1 193 ? -5.476 -4.775 21.719 1.00 94.25 193 GLY A N 1
ATOM 1497 C CA . GLY A 1 193 ? -6.488 -4.659 22.755 1.00 94.25 193 GLY A CA 1
ATOM 1498 C C . GLY A 1 193 ? -6.856 -3.203 22.980 1.00 94.25 193 GLY A C 1
ATOM 1499 O O . GLY A 1 193 ? -6.367 -2.297 22.292 1.00 94.25 193 GLY A O 1
ATOM 1500 N N . PHE A 1 194 ? -7.685 -2.972 23.983 1.00 94.19 194 PHE A N 1
ATOM 1501 C CA . PHE A 1 194 ? -8.018 -1.639 24.448 1.00 94.19 194 PHE A CA 1
ATOM 1502 C C . PHE A 1 194 ? -8.209 -1.612 25.963 1.00 94.19 194 PHE A C 1
ATOM 1504 O O . PHE A 1 194 ? -8.383 -2.639 26.618 1.00 94.19 194 PHE A O 1
ATOM 1511 N N . ARG A 1 195 ? -8.178 -0.400 26.508 1.00 92.31 195 ARG A N 1
ATOM 1512 C CA . ARG A 1 195 ? -8.527 -0.101 27.896 1.00 92.31 195 ARG A CA 1
ATOM 1513 C C . ARG A 1 195 ? -9.263 1.228 27.977 1.00 92.31 195 ARG A C 1
ATOM 1515 O O . ARG A 1 195 ? -9.141 2.070 27.076 1.00 92.31 195 ARG A O 1
ATOM 1522 N N . LYS A 1 196 ? -9.972 1.454 29.079 1.00 89.31 196 LYS A N 1
ATOM 1523 C CA . LYS A 1 196 ? -10.411 2.801 29.436 1.00 89.31 196 LYS A CA 1
ATOM 1524 C C . LYS A 1 196 ? -9.218 3.577 30.004 1.00 89.31 196 LYS A C 1
ATOM 1526 O O . LYS A 1 196 ? -8.466 3.073 30.827 1.00 89.31 196 LYS A O 1
ATOM 1531 N N . HIS A 1 197 ? -9.008 4.789 29.513 1.00 87.12 197 HIS A N 1
ATOM 1532 C CA . HIS A 1 197 ? -8.012 5.746 29.990 1.00 87.12 197 HIS A CA 1
ATOM 1533 C C . HIS A 1 197 ? -8.749 7.033 30.383 1.00 87.12 197 HIS A C 1
ATOM 1535 O O . HIS A 1 197 ? -9.789 7.339 29.800 1.00 87.12 197 HIS A O 1
ATOM 1541 N N . GLU A 1 198 ? -8.171 7.882 31.241 1.00 83.56 198 GLU A N 1
ATOM 1542 C CA . GLU A 1 198 ? -8.730 9.204 31.620 1.00 83.56 198 GLU A CA 1
ATOM 1543 C C . GLU A 1 198 ? -9.152 10.081 30.419 1.00 83.56 198 GLU A C 1
ATOM 1545 O O . GLU A 1 198 ? -9.927 11.026 30.531 1.00 83.56 198 GLU A O 1
ATOM 1550 N N . LYS A 1 199 ? -8.589 9.794 29.241 1.00 83.56 199 LYS A N 1
ATOM 1551 C CA . LYS A 1 199 ? -8.778 10.554 28.001 1.00 83.56 199 LYS A CA 1
ATOM 1552 C C . LYS A 1 199 ? -9.747 9.882 27.031 1.00 83.56 199 LYS A C 1
ATOM 1554 O O . LYS A 1 199 ? -9.962 10.453 25.965 1.00 83.56 199 LYS A O 1
ATOM 1559 N N . GLY A 1 200 ? -10.297 8.710 27.357 1.00 90.56 200 GLY A N 1
ATOM 1560 C CA . GLY A 1 200 ? -11.204 7.931 26.514 1.00 90.56 200 GLY A CA 1
ATOM 1561 C C . GLY A 1 200 ? -10.778 6.477 26.323 1.00 90.56 200 GLY A C 1
ATOM 1562 O O . GLY A 1 200 ? -10.096 5.903 27.161 1.00 90.56 200 GLY A O 1
ATOM 1563 N N . ILE A 1 201 ? -11.182 5.879 25.204 1.00 93.31 201 ILE A N 1
ATOM 1564 C CA . ILE A 1 201 ? -10.837 4.496 24.855 1.00 93.31 201 ILE A CA 1
ATOM 1565 C C . ILE A 1 201 ? -9.448 4.510 24.213 1.00 93.31 201 ILE A C 1
ATOM 1567 O O . ILE A 1 201 ? -9.268 5.140 23.167 1.00 93.31 201 ILE A O 1
ATOM 1571 N N . GLU A 1 202 ? -8.472 3.859 24.844 1.00 93.62 202 GLU A N 1
ATOM 1572 C CA . GLU A 1 202 ? -7.085 3.779 24.376 1.00 93.62 202 GLU A CA 1
ATOM 1573 C C . GLU A 1 202 ? -6.766 2.380 23.847 1.00 93.62 202 GLU A C 1
ATOM 1575 O O . GLU A 1 202 ? -7.004 1.379 24.519 1.00 93.62 202 GLU A O 1
ATOM 1580 N N . LEU A 1 203 ? -6.176 2.325 22.654 1.00 95.31 203 LEU A N 1
ATOM 1581 C CA . LEU A 1 203 ? -5.655 1.102 22.059 1.00 95.31 203 LEU A CA 1
ATOM 1582 C C . LEU A 1 203 ? -4.309 0.729 22.678 1.00 95.31 203 LEU A C 1
ATOM 1584 O O . LEU A 1 203 ? -3.447 1.582 22.916 1.00 95.31 203 LEU A O 1
ATOM 1588 N N . VAL A 1 204 ? -4.096 -0.568 22.865 1.00 95.00 204 VAL A N 1
ATOM 1589 C CA . VAL A 1 204 ? -2.855 -1.108 23.417 1.00 95.00 204 VAL A CA 1
ATOM 1590 C C . VAL A 1 204 ? -2.381 -2.319 22.621 1.00 95.00 204 VAL A C 1
ATOM 1592 O O . VAL A 1 204 ? -3.172 -3.020 21.992 1.00 95.00 204 VAL A O 1
ATOM 1595 N N . LEU A 1 205 ? -1.075 -2.566 22.647 1.00 96.00 205 LEU A N 1
ATOM 1596 C CA . LEU A 1 205 ? -0.472 -3.788 22.126 1.00 96.00 205 LEU A CA 1
ATOM 1597 C C . LEU A 1 205 ? -0.085 -4.705 23.273 1.00 96.00 205 LEU A C 1
ATOM 1599 O O . LEU A 1 205 ? 0.508 -4.247 24.249 1.00 96.00 205 LEU A O 1
ATOM 1603 N N . VAL A 1 206 ? -0.368 -5.994 23.111 1.00 94.56 206 VAL A N 1
ATOM 1604 C CA . VAL A 1 206 ? -0.051 -7.032 24.092 1.00 94.56 206 VAL A CA 1
ATOM 1605 C C . VAL A 1 206 ? 0.771 -8.122 23.422 1.00 94.56 206 VAL A C 1
ATOM 1607 O O . VAL A 1 206 ? 0.343 -8.736 22.443 1.00 94.56 206 VAL A O 1
ATOM 1610 N N . TRP A 1 207 ? 1.972 -8.370 23.933 1.00 94.19 207 TRP A N 1
ATOM 1611 C CA . TRP A 1 207 ? 2.845 -9.429 23.429 1.00 94.19 207 TRP A CA 1
ATOM 1612 C C . TRP A 1 207 ? 2.636 -10.726 24.208 1.00 94.19 207 TRP A C 1
ATOM 1614 O O . TRP A 1 207 ? 2.232 -10.718 25.367 1.00 94.19 207 TRP A O 1
ATOM 1624 N N . GLY A 1 208 ? 2.996 -11.862 23.602 1.00 87.88 208 GLY A N 1
ATOM 1625 C CA . GLY A 1 208 ? 2.848 -13.183 24.232 1.00 87.88 208 GLY A CA 1
ATOM 1626 C C . GLY A 1 208 ? 3.648 -13.386 25.530 1.00 87.88 208 GLY A C 1
ATOM 1627 O O . GLY A 1 208 ? 3.434 -14.368 26.228 1.00 87.88 208 GLY A O 1
ATOM 1628 N N . ASN A 1 209 ? 4.559 -12.471 25.870 1.00 89.56 209 ASN A N 1
ATOM 1629 C CA . ASN A 1 209 ? 5.273 -12.442 27.150 1.00 89.56 209 ASN A CA 1
ATOM 1630 C C . ASN A 1 209 ? 4.556 -11.611 28.236 1.00 89.56 209 ASN A C 1
ATOM 1632 O O . ASN A 1 209 ? 5.127 -11.409 29.304 1.00 89.56 209 ASN A O 1
ATOM 1636 N N . GLY A 1 210 ? 3.351 -11.103 27.961 1.00 87.88 210 GLY A N 1
ATOM 1637 C CA . GLY A 1 210 ? 2.555 -10.289 28.882 1.00 87.88 210 GLY A CA 1
ATOM 1638 C C . GLY A 1 210 ? 2.946 -8.811 28.937 1.00 87.88 210 GLY A C 1
ATOM 1639 O O . GLY A 1 210 ? 2.362 -8.064 29.715 1.00 87.88 210 GLY A O 1
ATOM 1640 N N . VAL A 1 211 ? 3.913 -8.358 28.129 1.00 93.31 211 VAL A N 1
ATOM 1641 C CA . VAL A 1 211 ? 4.214 -6.924 28.014 1.00 93.31 211 VAL A CA 1
ATOM 1642 C C . VAL A 1 211 ? 3.027 -6.224 27.358 1.00 93.31 211 VAL A C 1
ATOM 1644 O O . VAL A 1 211 ? 2.498 -6.711 26.359 1.00 93.31 211 VAL A O 1
ATOM 1647 N N . VAL A 1 212 ? 2.642 -5.072 27.907 1.00 94.19 212 VAL A N 1
ATOM 1648 C CA . VAL A 1 212 ? 1.585 -4.206 27.377 1.00 94.19 212 VAL A CA 1
ATOM 1649 C C . VAL A 1 212 ? 2.198 -2.852 27.036 1.00 94.19 212 VAL A C 1
ATOM 1651 O O . VAL A 1 212 ? 2.922 -2.285 27.852 1.00 94.19 212 VAL A O 1
ATOM 1654 N N . ALA A 1 213 ? 1.916 -2.331 25.842 1.00 95.31 213 ALA A N 1
ATOM 1655 C CA . ALA A 1 213 ? 2.315 -0.983 25.441 1.00 95.31 213 ALA A CA 1
ATOM 1656 C C . ALA A 1 213 ? 1.091 -0.175 24.996 1.00 95.31 213 ALA A C 1
ATOM 1658 O O . ALA A 1 213 ? 0.431 -0.560 24.020 1.00 95.31 213 ALA A O 1
ATOM 1659 N N . PRO A 1 214 ? 0.790 0.957 25.651 1.00 93.75 214 PRO A N 1
ATOM 1660 C CA . PRO A 1 214 ? -0.239 1.865 25.174 1.00 93.75 214 PRO A CA 1
ATOM 1661 C C . PRO A 1 214 ? 0.184 2.517 23.859 1.00 93.75 214 PRO A C 1
ATOM 1663 O O . PRO A 1 214 ? 1.373 2.613 23.548 1.00 93.75 214 PRO A O 1
ATOM 1666 N N . TYR A 1 215 ? -0.790 2.974 23.073 1.00 92.75 215 TYR A N 1
ATOM 1667 C CA . TYR A 1 215 ? -0.551 3.542 21.746 1.00 92.75 215 TYR A CA 1
ATOM 1668 C C . TYR A 1 215 ? 0.581 4.591 21.666 1.00 92.75 215 TYR A C 1
ATOM 1670 O O . TYR A 1 215 ? 1.376 4.539 20.718 1.00 92.75 215 TYR A O 1
ATOM 1678 N N . PRO A 1 216 ? 0.740 5.526 22.629 1.00 91.19 216 PRO A N 1
ATOM 1679 C CA . PRO A 1 216 ? 1.862 6.466 22.633 1.00 91.19 216 PRO A CA 1
ATOM 1680 C C . PRO A 1 216 ? 3.244 5.799 22.649 1.00 91.19 216 PRO A C 1
ATOM 1682 O O . PRO A 1 216 ? 4.168 6.341 22.037 1.00 91.19 216 PRO A O 1
ATOM 1685 N N . ASP A 1 217 ? 3.364 4.613 23.243 1.00 93.00 217 ASP A N 1
ATOM 1686 C CA . ASP A 1 217 ? 4.621 3.879 23.424 1.00 93.00 217 ASP A CA 1
ATOM 1687 C C . ASP A 1 217 ? 4.919 2.905 22.276 1.00 93.00 217 ASP A C 1
ATOM 1689 O O . ASP A 1 217 ? 5.976 2.274 22.241 1.00 93.00 217 ASP A O 1
ATOM 1693 N N . TRP A 1 218 ? 4.023 2.793 21.292 1.00 92.50 218 TRP A N 1
ATOM 1694 C CA . TRP A 1 218 ? 4.294 1.993 20.100 1.00 92.50 218 TRP A CA 1
ATOM 1695 C C . TRP A 1 218 ? 5.456 2.587 19.302 1.00 92.50 218 TRP A C 1
ATOM 1697 O O . TRP A 1 218 ? 5.608 3.810 19.188 1.00 92.50 218 TRP A O 1
ATOM 1707 N N . SER A 1 219 ? 6.240 1.715 18.674 1.00 88.56 219 SER A N 1
ATOM 1708 C CA . SER A 1 219 ? 7.285 2.128 17.737 1.00 88.56 219 SER A CA 1
ATOM 1709 C C . SER A 1 219 ? 6.700 2.870 16.529 1.00 88.56 219 SER A C 1
ATOM 1711 O O . SER A 1 219 ? 5.563 2.627 16.113 1.00 88.56 219 SER A O 1
ATOM 1713 N N . ASP A 1 220 ? 7.501 3.737 15.904 1.00 85.38 220 ASP A N 1
ATOM 1714 C C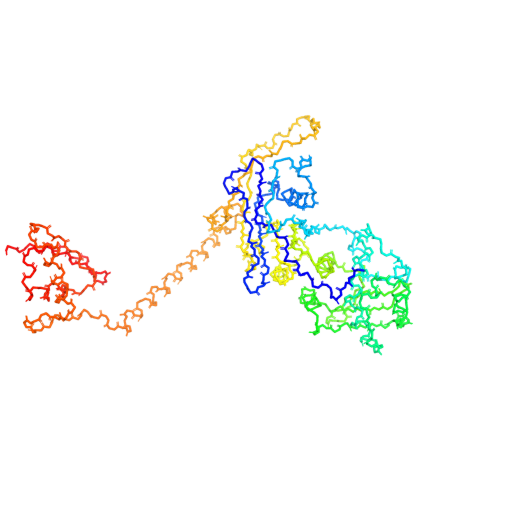A . ASP A 1 220 ? 7.102 4.450 14.681 1.00 85.38 220 ASP A CA 1
ATOM 1715 C C . ASP A 1 220 ? 6.722 3.487 13.544 1.00 85.38 220 ASP A C 1
ATOM 1717 O O . ASP A 1 220 ? 5.836 3.792 12.744 1.00 85.38 220 ASP A O 1
ATOM 1721 N N . GLY A 1 221 ? 7.341 2.302 13.505 1.00 85.06 221 GLY A N 1
ATOM 1722 C CA . GLY A 1 221 ? 7.000 1.235 12.565 1.00 85.06 221 GLY A CA 1
ATOM 1723 C C . GLY A 1 221 ? 5.588 0.689 12.760 1.00 85.06 221 GLY A C 1
ATOM 1724 O O . GLY A 1 221 ? 4.808 0.616 11.811 1.00 85.06 221 GLY A O 1
ATOM 1725 N N . GLN A 1 222 ? 5.227 0.380 14.009 1.00 89.12 222 GLN A N 1
ATOM 1726 C CA . GLN A 1 222 ? 3.885 -0.088 14.371 1.00 89.12 222 GLN A CA 1
ATOM 1727 C C . GLN A 1 222 ? 2.826 0.979 14.095 1.00 89.12 222 GLN A C 1
ATOM 1729 O O . GLN A 1 222 ? 1.815 0.683 13.463 1.00 89.12 222 GLN A O 1
ATOM 1734 N N . LYS A 1 223 ? 3.078 2.233 14.496 1.00 89.44 223 LYS A N 1
ATOM 1735 C CA . LYS A 1 223 ? 2.165 3.357 14.229 1.00 89.44 223 LYS A CA 1
ATOM 1736 C C . LYS A 1 223 ? 1.989 3.602 12.734 1.00 89.44 223 LYS A C 1
ATOM 1738 O O . LYS A 1 223 ? 0.870 3.846 12.287 1.00 89.44 223 LYS A O 1
ATOM 1743 N N . SER A 1 224 ? 3.069 3.519 11.956 1.00 86.38 224 SER A N 1
ATOM 1744 C CA . SER A 1 224 ? 3.019 3.691 10.501 1.00 86.38 224 SER A CA 1
ATOM 1745 C C . SER A 1 224 ? 2.199 2.589 9.840 1.00 86.38 224 SER A C 1
ATOM 1747 O O . SER A 1 224 ? 1.298 2.900 9.066 1.00 86.38 224 SER A O 1
ATOM 1749 N N . LEU A 1 225 ? 2.459 1.321 10.182 1.00 87.31 225 LEU A N 1
ATOM 1750 C CA . LEU A 1 225 ? 1.684 0.189 9.675 1.00 87.31 225 LEU A CA 1
ATOM 1751 C C . LEU A 1 225 ? 0.199 0.352 10.000 1.00 87.31 225 LEU A C 1
ATOM 1753 O O . LEU A 1 225 ? -0.638 0.297 9.104 1.00 87.31 225 LEU A O 1
ATOM 1757 N N . PHE A 1 226 ? -0.107 0.608 11.272 1.00 90.25 226 PHE A N 1
ATOM 1758 C CA . PHE A 1 226 ? -1.472 0.760 11.756 1.00 90.25 226 PHE A CA 1
ATOM 1759 C C . PHE A 1 226 ? -2.200 1.903 11.043 1.00 90.25 226 PHE A C 1
ATOM 1761 O O . PHE A 1 226 ? -3.318 1.724 10.570 1.00 90.25 226 PHE A O 1
ATOM 1768 N N . THR A 1 227 ? -1.536 3.051 10.879 1.00 88.56 227 THR A N 1
ATOM 1769 C CA . THR A 1 227 ? -2.081 4.205 10.146 1.00 88.56 227 THR A CA 1
ATOM 1770 C C . THR A 1 227 ? -2.374 3.848 8.689 1.00 88.56 227 THR A C 1
ATOM 1772 O O . THR A 1 227 ? -3.465 4.127 8.207 1.00 88.56 227 THR A O 1
ATOM 1775 N N . ILE A 1 228 ? -1.436 3.197 7.995 1.00 87.12 228 ILE A N 1
ATOM 1776 C CA . ILE A 1 228 ? -1.592 2.810 6.585 1.00 87.12 228 ILE A CA 1
ATOM 1777 C C . ILE A 1 228 ? -2.761 1.841 6.408 1.00 87.12 228 ILE A C 1
ATOM 1779 O O . ILE A 1 228 ? -3.594 2.032 5.524 1.00 87.12 228 ILE A O 1
ATOM 1783 N N . MET A 1 229 ? -2.832 0.811 7.251 1.00 88.62 229 MET A N 1
ATOM 1784 C CA . MET A 1 229 ? -3.914 -0.167 7.198 1.00 88.62 229 MET A CA 1
ATOM 1785 C C . MET A 1 229 ? -5.266 0.486 7.516 1.00 88.62 229 MET A C 1
ATOM 1787 O O . MET A 1 229 ? -6.261 0.159 6.877 1.00 88.62 229 MET A O 1
ATOM 1791 N N . THR A 1 230 ? -5.289 1.450 8.446 1.00 89.62 230 THR A N 1
ATOM 1792 C CA . THR A 1 230 ? -6.496 2.208 8.808 1.00 89.62 230 THR A CA 1
ATOM 1793 C C . THR A 1 230 ? -6.968 3.065 7.640 1.00 89.62 230 THR A C 1
ATOM 1795 O O . THR A 1 230 ? -8.143 3.045 7.302 1.00 89.62 230 THR A O 1
ATOM 1798 N N . GLU A 1 231 ? -6.059 3.789 6.983 1.00 87.69 231 GLU A N 1
ATOM 1799 C CA . GLU A 1 231 ? -6.388 4.592 5.801 1.00 87.69 231 GLU A CA 1
ATOM 1800 C C . GLU A 1 231 ? -6.948 3.721 4.674 1.00 87.69 231 GLU A C 1
ATOM 1802 O O . GLU A 1 231 ? -7.918 4.105 4.035 1.00 87.69 231 GLU A O 1
ATOM 1807 N N . ILE A 1 232 ? -6.402 2.524 4.452 1.00 89.19 232 ILE A N 1
ATOM 1808 C CA . ILE A 1 232 ? -6.923 1.606 3.430 1.00 89.19 232 ILE A CA 1
ATOM 1809 C C . ILE A 1 232 ? -8.329 1.117 3.786 1.00 89.19 232 ILE A C 1
ATOM 1811 O O . ILE A 1 232 ? -9.209 1.147 2.927 1.00 89.19 232 ILE A O 1
ATOM 1815 N N . ALA A 1 233 ? -8.543 0.697 5.034 1.00 88.50 233 ALA A N 1
ATOM 1816 C CA . ALA A 1 233 ? -9.827 0.166 5.478 1.00 88.50 233 ALA A CA 1
ATOM 1817 C C . ALA A 1 233 ? -10.930 1.240 5.492 1.00 88.50 233 ALA A C 1
ATOM 1819 O O . ALA A 1 233 ? -12.046 0.977 5.052 1.00 88.50 233 ALA A O 1
ATOM 1820 N N . VAL A 1 234 ? -10.607 2.456 5.948 1.00 87.50 234 VAL A N 1
ATOM 1821 C CA . VAL A 1 234 ? -11.565 3.564 6.088 1.00 87.50 234 VAL A CA 1
ATOM 1822 C C . VAL A 1 234 ? -11.782 4.318 4.773 1.00 87.50 234 VAL A C 1
ATOM 1824 O O . VAL A 1 234 ? -12.914 4.673 4.456 1.00 87.50 234 VAL A O 1
ATOM 1827 N N . ASP A 1 235 ? -10.724 4.596 4.003 1.00 85.12 235 ASP A N 1
ATOM 1828 C CA . ASP A 1 235 ? -10.823 5.454 2.809 1.00 85.12 235 ASP A CA 1
ATOM 1829 C C . ASP A 1 235 ? -11.065 4.674 1.518 1.00 85.12 235 ASP A C 1
ATOM 1831 O O . ASP A 1 235 ? -11.431 5.282 0.506 1.00 85.12 235 ASP A O 1
ATOM 1835 N N . GLN A 1 236 ? -10.821 3.359 1.537 1.00 87.25 236 GLN A N 1
ATOM 1836 C CA . GLN A 1 236 ? -10.979 2.445 0.403 1.00 87.25 236 GLN A CA 1
ATOM 1837 C C . GLN A 1 236 ? -10.476 3.054 -0.925 1.00 87.25 236 GLN A C 1
ATOM 1839 O O . GLN A 1 236 ? -11.251 3.256 -1.878 1.00 87.25 236 GLN A O 1
ATOM 1844 N N . PRO A 1 237 ? -9.182 3.426 -0.993 1.00 89.94 237 PRO A N 1
ATOM 1845 C CA . PRO A 1 237 ? -8.614 4.103 -2.152 1.00 89.94 237 PRO A CA 1
ATOM 1846 C C . PRO A 1 237 ? -8.648 3.230 -3.408 1.00 89.94 237 PRO A C 1
ATOM 1848 O O . PRO A 1 237 ? -8.406 2.028 -3.348 1.00 89.94 237 PRO A O 1
ATOM 1851 N N . ASP A 1 238 ? -8.874 3.852 -4.569 1.00 92.25 238 ASP A N 1
ATOM 1852 C CA . ASP A 1 238 ? -8.720 3.166 -5.862 1.00 92.25 238 ASP A CA 1
ATOM 1853 C C . ASP A 1 238 ? -7.235 2.942 -6.164 1.00 92.25 238 ASP A C 1
ATOM 1855 O O . ASP A 1 238 ? -6.840 1.920 -6.728 1.00 92.25 238 ASP A O 1
ATOM 1859 N N . VAL A 1 239 ? -6.408 3.926 -5.785 1.00 93.75 239 VAL A N 1
ATOM 1860 C CA . VAL A 1 239 ? -4.967 3.920 -6.016 1.00 93.75 239 VAL A CA 1
ATOM 1861 C C . VAL A 1 239 ? -4.214 4.331 -4.756 1.00 93.75 239 VAL A C 1
ATOM 1863 O O . VAL A 1 239 ? -4.451 5.404 -4.203 1.00 93.75 239 VAL A O 1
ATOM 1866 N N . CYS A 1 240 ? -3.220 3.547 -4.354 1.00 93.62 240 CYS A N 1
ATOM 1867 C CA . CYS A 1 240 ? -2.246 3.968 -3.354 1.00 93.62 240 CYS A CA 1
ATOM 1868 C C . CYS A 1 240 ? -0.910 4.325 -3.999 1.00 93.62 240 CYS A C 1
ATOM 1870 O O . CYS A 1 240 ? -0.359 3.565 -4.794 1.00 93.62 240 CYS A O 1
ATOM 1872 N N . ALA A 1 241 ? -0.357 5.474 -3.616 1.00 93.06 241 ALA A N 1
ATOM 1873 C CA . ALA A 1 241 ? 0.990 5.886 -3.975 1.00 93.06 241 ALA A CA 1
ATOM 1874 C C . ALA A 1 241 ? 1.880 5.958 -2.732 1.00 93.06 241 ALA A C 1
ATOM 1876 O O . ALA A 1 241 ? 1.618 6.767 -1.847 1.00 93.06 241 ALA A O 1
ATOM 1877 N N . TYR A 1 242 ? 2.958 5.178 -2.679 1.00 91.12 242 TYR A N 1
ATOM 1878 C CA . TYR A 1 242 ? 3.840 5.121 -1.507 1.00 91.12 242 TYR A CA 1
ATOM 1879 C C . TYR A 1 242 ? 5.280 5.479 -1.830 1.00 91.12 242 TYR A C 1
ATOM 1881 O O . TYR A 1 242 ? 5.787 5.137 -2.888 1.00 91.12 242 TYR A O 1
ATOM 1889 N N . ASP A 1 243 ? 5.954 6.138 -0.900 1.00 90.31 243 ASP A N 1
ATOM 1890 C CA . ASP A 1 243 ? 7.340 6.571 -1.046 1.00 90.31 243 ASP A CA 1
ATOM 1891 C C . ASP A 1 243 ? 8.143 5.963 0.101 1.00 90.31 243 ASP A C 1
ATOM 1893 O O . ASP A 1 243 ? 7.940 6.356 1.246 1.00 90.31 243 ASP A O 1
ATOM 1897 N N . GLU A 1 244 ? 8.974 4.966 -0.206 1.00 87.56 244 GLU A N 1
ATOM 1898 C CA . GLU A 1 244 ? 9.809 4.236 0.759 1.00 87.56 244 GLU A CA 1
ATOM 1899 C C . GLU A 1 244 ? 9.026 3.706 1.976 1.00 87.56 244 GLU A C 1
ATOM 1901 O O . GLU A 1 244 ? 9.432 3.859 3.131 1.00 87.56 244 GLU A O 1
ATOM 1906 N N . ILE A 1 245 ? 7.875 3.076 1.713 1.00 84.88 245 ILE A N 1
ATOM 1907 C CA . ILE A 1 245 ? 6.986 2.514 2.746 1.00 84.88 245 ILE A CA 1
ATOM 1908 C C . ILE A 1 245 ? 7.712 1.506 3.647 1.00 84.88 245 ILE A C 1
ATOM 1910 O O . ILE A 1 245 ? 7.398 1.371 4.825 1.00 84.88 245 ILE A O 1
ATOM 1914 N N . GLU A 1 246 ? 8.716 0.821 3.100 1.00 85.25 246 GLU A N 1
ATOM 1915 C CA . GLU A 1 246 ? 9.516 -0.186 3.781 1.00 85.25 246 GLU A CA 1
ATOM 1916 C C . GLU A 1 246 ? 10.402 0.362 4.900 1.00 85.25 246 GLU A C 1
ATOM 1918 O O . GLU A 1 246 ? 10.801 -0.415 5.764 1.00 85.25 246 GLU A O 1
ATOM 1923 N N . ASN A 1 247 ? 10.682 1.672 4.936 1.00 83.56 247 ASN A N 1
ATOM 1924 C CA . ASN A 1 247 ? 11.549 2.282 5.953 1.00 83.56 247 ASN A CA 1
ATOM 1925 C C . ASN A 1 247 ? 11.041 2.062 7.391 1.00 83.56 247 ASN A C 1
ATOM 1927 O O . ASN A 1 247 ? 11.786 2.239 8.352 1.00 83.56 247 ASN A O 1
ATOM 1931 N N . PHE A 1 248 ? 9.775 1.673 7.539 1.00 75.56 248 PHE A N 1
ATOM 1932 C CA . PHE A 1 248 ? 9.082 1.502 8.812 1.00 75.56 248 PHE A CA 1
ATOM 1933 C C . PHE A 1 248 ? 8.833 0.036 9.164 1.00 75.56 248 PHE A C 1
ATOM 1935 O O . PHE A 1 248 ? 8.331 -0.262 10.248 1.00 75.56 248 PHE A O 1
ATOM 1942 N N . PHE A 1 249 ? 9.174 -0.889 8.267 1.00 77.88 249 PHE A N 1
ATOM 1943 C CA . PHE A 1 249 ? 8.889 -2.303 8.446 1.00 77.88 249 PHE A CA 1
ATOM 1944 C C . PHE A 1 249 ? 10.173 -3.092 8.621 1.00 77.88 249 PHE A C 1
ATOM 1946 O O . PHE A 1 249 ? 11.167 -2.895 7.926 1.00 77.88 249 PHE A O 1
ATOM 1953 N N . HIS A 1 250 ? 10.128 -4.065 9.526 1.00 78.69 250 HIS A N 1
ATOM 1954 C CA . HIS A 1 250 ? 11.182 -5.061 9.571 1.00 78.69 250 HIS A CA 1
ATOM 1955 C C . HIS A 1 250 ? 11.201 -5.835 8.232 1.00 78.69 250 HIS A C 1
ATOM 1957 O O . HIS A 1 250 ? 10.138 -6.294 7.795 1.00 78.69 250 HIS A O 1
ATOM 1963 N N . PRO A 1 251 ? 12.371 -6.065 7.597 1.00 79.06 251 PRO A N 1
ATOM 1964 C CA . PRO A 1 251 ? 12.459 -6.645 6.250 1.00 79.06 251 PRO A CA 1
ATOM 1965 C C . PRO A 1 251 ? 11.734 -7.980 6.050 1.00 79.06 251 PRO A C 1
ATOM 1967 O O . PRO A 1 251 ? 11.308 -8.288 4.937 1.00 79.06 251 PRO A O 1
ATOM 1970 N N . ARG A 1 252 ? 11.584 -8.760 7.130 1.00 80.12 252 ARG A N 1
ATOM 1971 C CA . ARG A 1 252 ? 10.822 -10.022 7.169 1.00 80.12 252 ARG A CA 1
ATOM 1972 C C . ARG A 1 252 ? 9.363 -9.863 6.726 1.00 80.12 252 ARG A C 1
ATOM 1974 O O . ARG A 1 252 ? 8.836 -10.788 6.125 1.00 80.12 252 ARG A O 1
ATOM 1981 N N . TYR A 1 253 ? 8.734 -8.728 7.024 1.00 82.75 253 TYR A N 1
ATOM 1982 C CA . TYR A 1 253 ? 7.290 -8.531 6.856 1.00 82.75 253 TYR A CA 1
ATOM 1983 C C . TYR A 1 253 ? 6.920 -7.695 5.633 1.00 82.75 253 TYR A C 1
ATOM 1985 O O . TYR A 1 253 ? 5.742 -7.498 5.354 1.00 82.75 253 TYR A O 1
ATOM 1993 N N . ILE A 1 254 ? 7.913 -7.225 4.872 1.00 85.88 254 ILE A N 1
ATOM 1994 C CA . ILE A 1 254 ? 7.690 -6.460 3.640 1.00 85.88 254 ILE A CA 1
ATOM 1995 C C . ILE A 1 254 ? 6.751 -7.217 2.688 1.00 85.88 254 ILE A C 1
ATOM 1997 O O . ILE A 1 254 ? 5.804 -6.641 2.159 1.00 85.88 254 ILE A O 1
ATOM 2001 N N . SER A 1 255 ? 6.976 -8.520 2.513 1.00 85.69 255 SER A N 1
ATOM 2002 C CA . SER A 1 255 ? 6.141 -9.362 1.653 1.00 85.69 255 SER A CA 1
ATOM 2003 C C . SER A 1 255 ? 4.695 -9.452 2.142 1.00 85.69 255 SER A C 1
ATOM 2005 O O . SER A 1 255 ? 3.786 -9.416 1.321 1.00 85.69 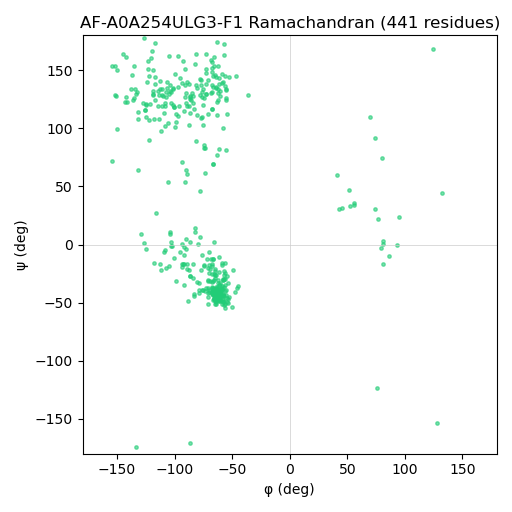255 SER A O 1
ATOM 2007 N N . ASP A 1 256 ? 4.477 -9.538 3.457 1.00 86.44 256 ASP A N 1
ATOM 2008 C CA . ASP A 1 256 ? 3.135 -9.594 4.045 1.00 86.44 256 ASP A CA 1
ATOM 2009 C C . ASP A 1 256 ? 2.378 -8.278 3.834 1.00 86.44 256 ASP A C 1
ATOM 2011 O O . ASP A 1 256 ? 1.199 -8.292 3.491 1.00 86.44 256 ASP A O 1
ATOM 2015 N N . VAL A 1 257 ? 3.068 -7.140 3.969 1.00 85.69 257 VAL A N 1
ATOM 2016 C CA . VAL A 1 257 ? 2.482 -5.819 3.700 1.00 85.69 257 VAL A CA 1
ATOM 2017 C C . VAL A 1 257 ? 2.130 -5.669 2.221 1.00 85.69 257 VAL A C 1
ATOM 2019 O O . VAL A 1 257 ? 1.043 -5.198 1.901 1.00 85.69 257 VAL A O 1
ATOM 2022 N N . LEU A 1 258 ? 3.002 -6.094 1.303 1.00 88.94 258 LEU A N 1
ATOM 2023 C CA . LEU A 1 258 ? 2.695 -6.055 -0.130 1.00 88.94 258 LEU A CA 1
ATOM 2024 C C . LEU A 1 258 ? 1.512 -6.959 -0.494 1.00 88.94 258 LEU A C 1
ATOM 2026 O O . LEU A 1 258 ? 0.687 -6.571 -1.317 1.00 88.94 258 LEU A O 1
ATOM 2030 N N . GLU A 1 259 ? 1.409 -8.134 0.126 1.00 89.88 259 GLU A N 1
ATOM 2031 C CA . GLU A 1 259 ? 0.276 -9.042 -0.067 1.00 89.88 259 GLU A CA 1
ATOM 2032 C C . GLU A 1 259 ? -1.025 -8.421 0.461 1.00 89.88 259 GLU A C 1
ATOM 2034 O O . GLU A 1 259 ? -2.047 -8.456 -0.222 1.00 89.88 259 GLU A O 1
ATOM 2039 N N . PHE A 1 260 ? -0.973 -7.772 1.630 1.00 89.56 260 PHE A N 1
ATOM 2040 C CA . PHE A 1 260 ? -2.096 -7.008 2.170 1.00 89.56 260 PHE A CA 1
ATOM 2041 C C . PHE A 1 260 ? -2.537 -5.900 1.207 1.00 89.56 260 PHE A C 1
ATOM 2043 O O . PHE A 1 260 ? -3.720 -5.828 0.877 1.00 89.56 260 PHE A O 1
ATOM 2050 N N . LEU A 1 261 ? -1.601 -5.090 0.696 1.00 90.75 261 LEU A N 1
ATOM 2051 C CA . LEU A 1 261 ? -1.898 -4.048 -0.294 1.00 90.75 261 LEU A CA 1
ATOM 2052 C C . LEU A 1 261 ? -2.539 -4.641 -1.549 1.00 90.75 261 LEU A C 1
ATOM 2054 O O . LEU A 1 261 ? -3.527 -4.108 -2.039 1.00 90.75 261 LEU A O 1
ATOM 2058 N N . LYS A 1 262 ? -2.020 -5.768 -2.041 1.00 91.75 262 LYS A N 1
ATOM 2059 C CA . LYS A 1 262 ? -2.552 -6.442 -3.228 1.00 91.75 262 LYS A CA 1
ATOM 2060 C C . LYS A 1 262 ? -3.969 -6.978 -3.019 1.00 91.75 262 LYS A C 1
ATOM 2062 O O . LYS A 1 262 ? -4.725 -7.063 -3.977 1.00 91.75 262 LYS A O 1
ATOM 2067 N N . ASN A 1 263 ? -4.337 -7.330 -1.792 1.00 91.31 263 ASN A N 1
ATOM 2068 C CA . ASN A 1 263 ? -5.666 -7.861 -1.491 1.00 91.31 263 ASN A CA 1
ATOM 2069 C C . ASN A 1 263 ? -6.701 -6.763 -1.193 1.00 91.31 263 ASN A C 1
ATOM 2071 O O . ASN A 1 263 ? -7.888 -7.013 -1.351 1.00 91.31 263 ASN A O 1
ATOM 2075 N N . HIS A 1 264 ? -6.269 -5.561 -0.791 1.00 90.62 264 HIS A N 1
ATOM 2076 C CA . HIS A 1 264 ? -7.177 -4.500 -0.325 1.00 90.62 264 HIS A CA 1
ATOM 2077 C C . HIS A 1 264 ? -7.159 -3.228 -1.181 1.00 90.62 264 HIS A C 1
ATOM 2079 O O . HIS A 1 264 ? -8.056 -2.399 -1.062 1.00 90.62 264 HIS A O 1
ATOM 2085 N N . VAL A 1 265 ? -6.151 -3.046 -2.037 1.00 93.06 265 VAL A N 1
ATOM 2086 C CA . VAL A 1 265 ? -6.008 -1.859 -2.886 1.00 93.06 265 VAL A CA 1
ATOM 2087 C C . VAL A 1 265 ? -5.978 -2.288 -4.353 1.00 93.06 265 VAL A C 1
ATOM 2089 O O . VAL A 1 265 ? -5.057 -3.006 -4.753 1.00 93.06 265 VAL A O 1
ATOM 2092 N N . PRO A 1 266 ? -6.911 -1.812 -5.199 1.00 94.88 266 PRO A N 1
ATOM 2093 C CA . PRO A 1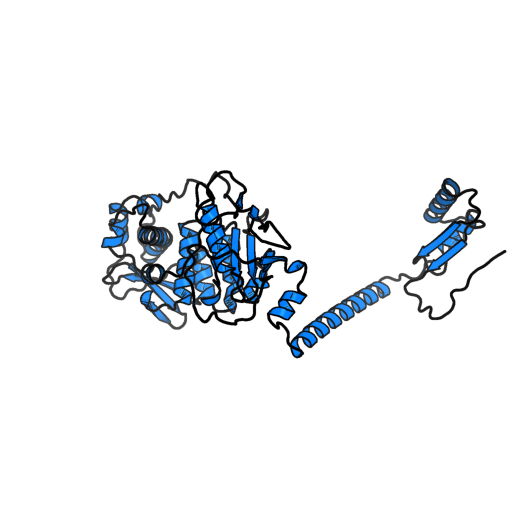 266 ? -6.947 -2.182 -6.614 1.00 94.88 266 PRO A CA 1
ATOM 2094 C C . PRO A 1 266 ? -5.635 -1.882 -7.359 1.00 94.88 266 PRO A C 1
ATOM 2096 O O . PRO A 1 266 ? -5.160 -2.678 -8.174 1.00 94.88 266 PRO A O 1
ATOM 2099 N N . GLN A 1 267 ? -4.999 -0.745 -7.078 1.00 96.12 267 GLN A N 1
ATOM 2100 C CA . GLN A 1 267 ? -3.734 -0.388 -7.710 1.00 96.12 267 GLN A CA 1
ATOM 2101 C C . GLN A 1 267 ? -2.783 0.305 -6.736 1.00 96.12 267 GLN A C 1
ATOM 2103 O O . GLN A 1 267 ? -3.095 1.324 -6.132 1.00 96.12 267 GLN A O 1
ATOM 2108 N N . THR A 1 268 ? -1.569 -0.217 -6.626 1.00 96.06 268 THR A N 1
ATOM 2109 C CA . THR A 1 268 ? -0.499 0.323 -5.791 1.00 96.06 268 THR A CA 1
ATOM 2110 C C . THR A 1 268 ? 0.689 0.711 -6.664 1.00 96.06 268 THR A C 1
ATOM 2112 O O . THR A 1 268 ? 1.193 -0.090 -7.451 1.00 96.06 268 THR A O 1
ATOM 2115 N N . ILE A 1 269 ? 1.170 1.943 -6.510 1.00 96.12 269 ILE A N 1
ATOM 2116 C CA . ILE A 1 269 ? 2.351 2.474 -7.197 1.00 96.12 269 ILE A CA 1
ATOM 2117 C C . ILE A 1 269 ? 3.323 2.980 -6.137 1.00 96.12 269 ILE A C 1
ATOM 2119 O O . ILE A 1 269 ? 3.078 3.996 -5.491 1.00 96.12 269 ILE A O 1
ATOM 2123 N N . LEU A 1 270 ? 4.443 2.296 -5.946 1.00 94.06 270 LEU A N 1
ATOM 2124 C CA . LEU A 1 270 ? 5.383 2.623 -4.876 1.00 94.06 270 LEU A CA 1
ATOM 2125 C C . LEU A 1 270 ? 6.759 3.004 -5.415 1.00 94.06 270 LEU A C 1
ATOM 2127 O O . LEU A 1 270 ? 7.169 2.533 -6.469 1.00 94.06 270 LEU A O 1
ATOM 2131 N N . ALA A 1 271 ? 7.479 3.861 -4.702 1.00 94.00 271 ALA A N 1
ATOM 2132 C CA . ALA A 1 271 ? 8.888 4.140 -4.935 1.00 94.00 271 ALA A CA 1
ATOM 2133 C C . ALA A 1 271 ? 9.717 3.446 -3.860 1.00 94.00 271 ALA A C 1
ATOM 2135 O O . ALA A 1 271 ? 9.425 3.598 -2.678 1.00 94.00 271 ALA A O 1
ATOM 2136 N N . SER A 1 272 ? 10.737 2.697 -4.269 1.00 91.19 272 SER A N 1
ATOM 2137 C CA . SER A 1 272 ? 11.586 1.964 -3.336 1.00 91.19 272 SER A CA 1
ATOM 2138 C C . SER A 1 272 ? 12.974 1.713 -3.914 1.00 91.19 272 SER A C 1
ATOM 2140 O O . SER A 1 272 ? 13.181 1.636 -5.129 1.00 91.19 272 SER A O 1
ATOM 2142 N N . HIS A 1 273 ? 13.934 1.575 -3.009 1.00 86.56 273 HIS A N 1
ATOM 2143 C CA . HIS A 1 273 ? 15.287 1.109 -3.290 1.00 86.56 273 HIS A CA 1
ATOM 2144 C C . HIS A 1 273 ? 15.554 -0.291 -2.736 1.00 86.56 273 HIS A C 1
ATOM 2146 O O . HIS A 1 273 ? 16.627 -0.845 -2.965 1.00 86.56 273 HIS A O 1
ATOM 2152 N N . HIS A 1 274 ? 14.609 -0.846 -1.982 1.00 85.00 274 HIS A N 1
ATOM 2153 C CA . HIS A 1 274 ? 14.827 -2.040 -1.194 1.00 85.00 274 HIS A CA 1
ATOM 2154 C C . HIS A 1 274 ? 14.640 -3.304 -2.047 1.00 85.00 274 HIS A C 1
ATOM 2156 O O . HIS A 1 274 ? 13.579 -3.483 -2.651 1.00 85.00 274 HIS A O 1
ATOM 2162 N N . PRO A 1 275 ? 15.604 -4.243 -2.065 1.00 81.31 275 PRO A N 1
ATOM 2163 C CA . PRO A 1 275 ? 15.530 -5.434 -2.913 1.00 81.31 275 PRO A CA 1
ATOM 2164 C C . PRO A 1 275 ? 14.256 -6.265 -2.704 1.00 81.31 275 PRO A C 1
ATOM 2166 O O . PRO A 1 275 ? 13.660 -6.711 -3.676 1.00 81.31 275 PRO A O 1
ATOM 2169 N N . HIS A 1 276 ? 13.776 -6.421 -1.463 1.00 80.31 276 HIS A N 1
ATOM 2170 C CA . HIS A 1 276 ? 12.521 -7.150 -1.194 1.00 80.31 276 HIS A CA 1
ATOM 2171 C C . HIS A 1 276 ? 11.270 -6.475 -1.777 1.00 80.31 276 HIS A C 1
ATOM 2173 O O . HIS A 1 276 ? 10.300 -7.165 -2.065 1.00 80.31 276 HIS A O 1
ATOM 2179 N N . MET A 1 277 ? 11.284 -5.151 -1.968 1.00 86.12 277 MET A N 1
ATOM 2180 C CA . MET A 1 277 ? 10.187 -4.429 -2.620 1.00 86.12 277 MET A CA 1
ATOM 2181 C C . MET A 1 277 ? 10.276 -4.550 -4.136 1.00 86.12 277 MET A C 1
ATOM 2183 O O . MET A 1 277 ? 9.261 -4.566 -4.807 1.00 86.12 277 MET A O 1
ATOM 2187 N N . ILE A 1 278 ? 11.486 -4.635 -4.684 1.00 87.00 278 ILE A N 1
ATOM 2188 C CA . ILE A 1 278 ? 11.724 -4.730 -6.128 1.00 87.00 278 ILE A CA 1
ATOM 2189 C C . ILE A 1 278 ? 11.476 -6.162 -6.625 1.00 87.00 278 ILE A C 1
ATOM 2191 O O . ILE A 1 278 ? 10.885 -6.359 -7.681 1.00 87.00 278 ILE A O 1
ATOM 2195 N N . PHE A 1 279 ? 11.919 -7.163 -5.864 1.00 81.88 279 PHE A N 1
ATOM 2196 C CA . PHE A 1 279 ? 11.839 -8.585 -6.216 1.00 81.88 279 PHE A CA 1
ATOM 2197 C C . PHE A 1 279 ? 10.745 -9.337 -5.460 1.00 81.88 279 PHE A C 1
ATOM 2199 O O . PHE A 1 279 ? 10.708 -10.568 -5.474 1.00 81.88 279 PHE A O 1
ATOM 2206 N N . GLY A 1 280 ? 9.878 -8.606 -4.760 1.00 81.31 280 GLY A N 1
ATOM 2207 C CA . GLY A 1 280 ? 8.777 -9.187 -4.011 1.00 81.31 280 GLY A CA 1
ATOM 2208 C C . GLY A 1 280 ? 7.826 -9.939 -4.936 1.00 81.31 280 GLY A C 1
ATOM 2209 O O . GLY A 1 280 ? 7.466 -9.455 -6.003 1.00 81.31 280 GLY A O 1
ATOM 2210 N N . ARG A 1 281 ? 7.363 -11.117 -4.509 1.00 84.56 281 ARG A N 1
ATOM 2211 C CA . ARG A 1 281 ? 6.430 -11.950 -5.289 1.00 84.56 281 ARG A CA 1
ATOM 2212 C C . ARG A 1 281 ? 5.124 -11.226 -5.650 1.00 84.56 281 ARG A C 1
ATOM 2214 O O . ARG A 1 281 ? 4.515 -11.536 -6.667 1.00 84.56 281 ARG A O 1
ATOM 2221 N N . ALA A 1 282 ? 4.694 -10.287 -4.812 1.00 88.00 282 ALA A N 1
ATOM 2222 C CA . ALA A 1 282 ? 3.480 -9.506 -5.018 1.00 88.00 282 ALA A CA 1
ATOM 2223 C C . ALA A 1 282 ? 3.632 -8.400 -6.086 1.00 88.00 282 ALA A C 1
ATOM 2225 O O . ALA A 1 282 ? 2.631 -7.803 -6.470 1.00 88.00 282 ALA A O 1
ATOM 2226 N N . VAL A 1 283 ? 4.847 -8.133 -6.576 1.00 90.88 283 VAL A N 1
ATOM 2227 C CA . VAL A 1 283 ? 5.160 -7.034 -7.502 1.00 90.88 283 VAL A CA 1
ATOM 2228 C C . VAL A 1 283 ? 4.942 -7.463 -8.950 1.00 90.88 283 VAL A C 1
ATOM 2230 O O . VAL A 1 283 ? 5.492 -8.467 -9.394 1.00 90.88 283 VAL A O 1
ATOM 2233 N N . ASP A 1 284 ? 4.164 -6.683 -9.700 1.00 92.94 284 ASP A N 1
ATOM 2234 C CA . ASP A 1 284 ? 3.749 -7.018 -11.068 1.00 92.94 284 ASP A CA 1
ATOM 2235 C C . ASP A 1 284 ? 4.593 -6.337 -12.150 1.00 92.94 284 ASP A C 1
ATOM 2237 O O . ASP A 1 284 ? 4.766 -6.879 -13.245 1.00 92.94 284 ASP A O 1
ATOM 2241 N N . ASP A 1 285 ? 5.098 -5.132 -11.881 1.00 92.81 285 ASP A N 1
ATOM 2242 C CA . ASP A 1 285 ? 5.989 -4.423 -12.799 1.00 92.81 285 ASP A CA 1
ATOM 2243 C C . ASP A 1 285 ? 6.963 -3.526 -12.035 1.00 92.81 285 ASP A C 1
ATOM 2245 O O . ASP A 1 285 ? 6.653 -3.000 -10.962 1.00 92.81 285 ASP A O 1
ATOM 2249 N N . VAL A 1 286 ? 8.148 -3.328 -12.610 1.00 93.12 286 VAL A N 1
ATOM 2250 C CA . VAL A 1 286 ? 9.178 -2.478 -12.015 1.00 93.12 286 VAL A CA 1
ATOM 2251 C C . VAL A 1 286 ? 9.811 -1.586 -13.068 1.00 93.12 286 VAL A C 1
ATOM 2253 O O . VAL A 1 286 ? 10.378 -2.060 -14.056 1.00 93.12 286 VAL A O 1
ATOM 2256 N N . TYR A 1 287 ? 9.765 -0.283 -12.815 1.00 94.44 287 TYR A N 1
ATOM 2257 C CA . TYR A 1 287 ? 10.417 0.739 -13.614 1.00 94.44 287 TYR A CA 1
ATOM 2258 C C . TYR A 1 287 ? 11.676 1.240 -12.924 1.00 94.44 287 TYR A C 1
ATOM 2260 O O . TYR A 1 287 ? 11.634 1.801 -11.830 1.00 94.44 287 TYR A O 1
ATOM 2268 N N . PHE A 1 288 ? 12.794 1.111 -13.620 1.00 92.88 288 PHE A N 1
ATOM 2269 C CA . PHE A 1 288 ? 14.053 1.731 -13.260 1.00 92.88 288 PHE A CA 1
ATOM 2270 C C . PHE A 1 288 ? 14.110 3.158 -13.810 1.00 92.88 288 PHE A C 1
ATOM 2272 O O . PHE A 1 288 ? 13.924 3.373 -15.013 1.00 92.88 288 PHE A O 1
ATOM 2279 N N . VAL A 1 289 ? 14.336 4.124 -12.920 1.00 93.25 289 VAL A N 1
ATOM 2280 C CA . VAL A 1 289 ? 14.345 5.564 -13.195 1.00 93.25 289 VAL A CA 1
ATOM 2281 C C . VAL A 1 289 ? 15.774 6.091 -13.128 1.00 93.25 289 VAL A C 1
ATOM 2283 O O . VAL A 1 289 ? 16.422 6.015 -12.087 1.00 93.25 289 VAL A O 1
ATOM 2286 N N . GLU A 1 290 ? 16.235 6.688 -14.223 1.00 90.81 290 GLU A N 1
ATOM 2287 C CA . GLU A 1 290 ? 17.582 7.253 -14.365 1.00 90.81 290 GLU A CA 1
ATOM 2288 C C . GLU A 1 290 ? 17.507 8.734 -14.733 1.00 90.81 290 GLU A C 1
ATOM 2290 O O . GLU A 1 290 ? 16.572 9.170 -15.408 1.00 90.81 290 GLU A O 1
ATOM 2295 N N . LEU A 1 291 ? 18.517 9.507 -14.337 1.00 90.81 291 LEU A N 1
ATOM 2296 C CA . LEU A 1 291 ? 18.761 10.838 -14.892 1.00 90.81 291 LEU A CA 1
ATOM 2297 C C . LEU A 1 291 ? 19.694 10.692 -16.096 1.00 90.81 291 LEU A C 1
ATOM 2299 O O . LEU A 1 291 ? 20.725 10.040 -15.987 1.00 90.81 291 LEU A O 1
ATOM 2303 N N . GLU A 1 292 ? 19.354 11.296 -17.235 1.00 86.06 292 GLU A N 1
ATOM 2304 C CA . GLU A 1 292 ? 20.240 11.256 -18.414 1.00 86.06 292 GLU A CA 1
ATOM 2305 C C . GLU A 1 292 ? 21.320 12.345 -18.373 1.00 86.06 292 GLU A C 1
ATOM 2307 O O . GLU A 1 292 ? 22.414 12.150 -18.888 1.00 86.06 292 GLU A O 1
ATOM 2312 N N . ASP A 1 293 ? 21.033 13.474 -17.723 1.00 77.00 293 ASP A N 1
ATOM 2313 C CA . ASP A 1 293 ? 21.925 14.635 -17.658 1.00 77.00 293 ASP A CA 1
ATOM 2314 C C . ASP A 1 293 ? 22.576 14.758 -16.268 1.00 77.00 293 ASP A C 1
ATOM 2316 O O . ASP A 1 293 ? 22.449 15.790 -15.598 1.00 77.00 293 ASP A O 1
ATOM 2320 N N . VAL A 1 294 ? 23.234 13.695 -15.791 1.00 70.12 294 VAL A N 1
ATOM 2321 C CA . VAL A 1 294 ? 23.976 13.744 -14.521 1.00 70.12 294 VAL A CA 1
ATOM 2322 C C . VAL A 1 294 ? 25.218 14.607 -14.724 1.00 70.12 294 VAL A C 1
ATOM 2324 O O . VAL A 1 294 ? 26.121 14.256 -15.477 1.00 70.12 294 VAL A O 1
ATOM 2327 N N . ARG A 1 295 ? 25.247 15.773 -14.078 1.00 66.69 295 ARG A N 1
ATOM 2328 C CA . ARG A 1 295 ? 26.449 16.607 -13.990 1.00 66.69 295 ARG A CA 1
ATOM 2329 C C . ARG A 1 295 ? 27.151 16.294 -12.682 1.00 66.69 295 ARG A C 1
ATOM 2331 O O . ARG A 1 295 ? 26.472 16.120 -11.669 1.00 66.69 295 ARG A O 1
ATOM 2338 N N . ASP A 1 296 ? 28.480 16.291 -12.701 1.00 66.00 296 ASP A N 1
ATOM 2339 C CA . ASP A 1 296 ? 29.265 16.205 -11.474 1.00 66.00 296 ASP A CA 1
ATOM 2340 C C . ASP A 1 296 ? 28.812 17.283 -10.479 1.00 66.00 296 ASP A C 1
ATOM 2342 O O . ASP A 1 296 ? 28.450 18.392 -10.900 1.00 66.00 296 ASP A O 1
ATOM 2346 N N . PRO A 1 297 ? 28.819 16.986 -9.167 1.00 62.72 297 PRO A N 1
ATOM 2347 C CA . PRO A 1 297 ? 28.375 17.901 -8.125 1.00 62.72 297 PRO A CA 1
ATOM 2348 C C . PRO A 1 297 ? 29.396 19.030 -7.914 1.00 62.72 297 PRO A C 1
ATOM 2350 O O . PRO A 1 297 ? 29.951 19.210 -6.835 1.00 62.72 297 PRO A O 1
ATOM 2353 N N . VAL A 1 298 ? 29.637 19.839 -8.942 1.00 65.00 298 VAL A N 1
ATOM 2354 C CA . VAL A 1 298 ? 30.290 21.136 -8.805 1.00 65.00 298 VAL A CA 1
ATOM 2355 C C . VAL A 1 298 ? 29.206 22.104 -8.354 1.00 65.00 298 VAL A C 1
ATOM 2357 O O . VAL A 1 298 ? 28.463 22.675 -9.157 1.00 65.00 298 VAL A O 1
ATOM 2360 N N . GLY A 1 299 ? 29.050 22.206 -7.034 1.00 62.47 299 GLY A N 1
ATOM 2361 C CA . GLY A 1 299 ? 28.082 23.103 -6.419 1.00 62.47 299 GLY A CA 1
ATOM 2362 C C . GLY A 1 299 ? 28.301 24.538 -6.910 1.00 62.47 299 GLY A C 1
ATOM 2363 O O . GLY A 1 299 ? 29.442 25.006 -6.940 1.00 62.47 299 GLY A O 1
ATOM 2364 N N . PRO A 1 300 ? 27.247 25.263 -7.318 1.00 66.12 300 PRO A N 1
ATOM 2365 C CA . PRO A 1 300 ? 27.412 26.648 -7.722 1.00 66.12 300 PRO A CA 1
ATOM 2366 C C . PRO A 1 300 ? 27.869 27.477 -6.515 1.00 66.12 300 PRO A C 1
ATOM 2368 O O . PRO A 1 300 ? 27.280 27.385 -5.440 1.00 66.12 300 PRO A O 1
ATOM 2371 N N . THR A 1 301 ? 28.853 28.359 -6.703 1.00 71.69 301 THR A N 1
ATOM 2372 C CA . THR A 1 301 ? 29.292 29.339 -5.687 1.00 71.69 301 THR A CA 1
ATOM 2373 C C . THR A 1 301 ? 28.169 30.284 -5.248 1.00 71.69 301 THR A C 1
ATOM 2375 O O . THR A 1 301 ? 28.257 30.909 -4.195 1.00 71.69 301 THR A O 1
ATOM 2378 N N . ARG A 1 302 ? 27.088 30.387 -6.036 1.00 67.12 302 ARG A N 1
ATOM 2379 C CA . ARG A 1 302 ? 25.883 31.157 -5.715 1.00 67.12 302 ARG A CA 1
ATOM 2380 C C . ARG A 1 302 ? 24.626 30.440 -6.206 1.00 67.12 302 ARG A C 1
ATOM 2382 O O . ARG A 1 302 ? 24.459 30.207 -7.401 1.00 67.12 302 ARG A O 1
ATOM 2389 N N . ILE A 1 303 ? 23.698 30.161 -5.293 1.00 71.88 303 ILE A N 1
ATOM 2390 C CA . ILE A 1 303 ? 22.380 29.606 -5.620 1.00 71.88 303 ILE A CA 1
ATOM 2391 C C . ILE A 1 303 ? 21.429 30.762 -5.946 1.00 71.88 303 ILE A C 1
ATOM 2393 O O . ILE A 1 303 ? 21.070 31.555 -5.077 1.00 71.88 303 ILE A O 1
ATOM 2397 N N . VAL A 1 304 ? 20.998 30.860 -7.203 1.00 71.50 304 VAL A N 1
ATOM 2398 C CA . VAL A 1 304 ? 19.928 31.784 -7.606 1.00 71.50 304 VAL A CA 1
ATOM 2399 C C . VAL A 1 304 ? 18.593 31.060 -7.460 1.00 71.50 304 VAL A C 1
ATOM 2401 O O . VAL A 1 304 ? 18.368 30.043 -8.118 1.00 71.50 304 VAL A O 1
ATOM 2404 N N . ARG A 1 305 ? 17.691 31.578 -6.613 1.00 64.56 305 ARG A N 1
ATOM 2405 C CA . ARG A 1 305 ? 16.319 31.057 -6.516 1.00 64.56 305 ARG A CA 1
ATOM 2406 C C . ARG A 1 305 ? 15.616 31.270 -7.854 1.00 64.56 305 ARG A C 1
ATOM 2408 O O . ARG A 1 305 ? 15.339 32.403 -8.237 1.00 64.56 305 ARG A O 1
ATOM 2415 N N . ARG A 1 306 ? 15.335 30.181 -8.568 1.00 63.81 306 ARG A N 1
ATOM 2416 C CA . ARG A 1 306 ? 14.483 30.209 -9.760 1.00 63.81 306 ARG A CA 1
ATOM 2417 C C . ARG A 1 306 ? 13.033 29.942 -9.347 1.00 63.81 306 ARG A C 1
ATOM 2419 O O . ARG A 1 306 ? 12.820 29.030 -8.549 1.00 63.81 306 ARG A O 1
ATOM 2426 N N . PRO A 1 307 ? 12.051 30.683 -9.890 1.00 60.97 307 PRO A N 1
ATOM 2427 C CA . PRO A 1 307 ? 10.634 30.459 -9.595 1.00 60.97 307 PRO A CA 1
ATOM 2428 C C . PRO A 1 307 ? 10.138 29.088 -10.079 1.00 60.97 307 PRO A C 1
ATOM 2430 O O . PRO A 1 307 ? 9.223 28.527 -9.487 1.00 60.97 307 PRO A O 1
ATOM 2433 N N . SER A 1 308 ? 10.770 28.511 -11.105 1.00 63.94 308 SER A N 1
ATOM 2434 C CA . SER A 1 308 ? 10.559 27.125 -11.520 1.00 63.94 308 SER A CA 1
ATOM 2435 C C . SER A 1 308 ? 11.898 26.424 -11.734 1.00 63.94 308 SER A C 1
ATOM 2437 O O . SER A 1 308 ? 12.812 26.945 -12.383 1.00 63.94 308 SER A O 1
ATOM 2439 N N . GLN A 1 309 ? 12.040 25.231 -11.155 1.00 65.62 309 GLN A N 1
ATOM 2440 C CA . GLN A 1 309 ? 13.174 24.369 -11.461 1.00 65.62 309 GLN A CA 1
ATOM 2441 C C . GLN A 1 309 ? 12.901 23.630 -12.776 1.00 65.62 309 GLN A C 1
ATOM 2443 O O . GLN A 1 309 ? 11.794 23.118 -12.969 1.00 65.62 309 GLN A O 1
ATOM 2448 N N . PRO A 1 310 ? 13.875 23.569 -13.700 1.00 72.12 310 PRO A N 1
ATOM 2449 C CA . PRO A 1 310 ? 13.707 22.800 -14.920 1.00 72.12 310 PRO A CA 1
ATOM 2450 C C . PRO A 1 310 ? 13.525 21.323 -14.566 1.00 72.12 310 PRO A C 1
ATOM 2452 O O . PRO A 1 310 ? 14.313 20.756 -13.814 1.00 72.12 310 PRO A O 1
ATOM 2455 N N . ILE A 1 311 ? 12.496 20.692 -15.136 1.00 79.75 311 ILE A N 1
ATOM 2456 C CA . ILE A 1 311 ? 12.298 19.246 -15.009 1.00 79.75 311 ILE A CA 1
ATOM 2457 C C . ILE A 1 311 ? 13.507 18.561 -15.671 1.00 79.75 311 ILE A C 1
ATOM 2459 O O . ILE A 1 311 ? 13.762 18.845 -16.853 1.00 79.75 311 ILE A O 1
ATOM 2463 N N . PRO A 1 312 ? 14.263 17.717 -14.941 1.00 86.56 312 PRO A N 1
ATOM 2464 C CA . PRO A 1 312 ? 15.411 17.024 -15.507 1.00 86.56 312 PRO A CA 1
ATOM 2465 C C . PRO A 1 312 ? 14.950 15.913 -16.451 1.00 86.56 312 PRO A C 1
ATOM 2467 O O . PRO A 1 312 ? 13.859 15.354 -16.281 1.00 86.56 312 PRO A O 1
ATOM 2470 N N . LYS A 1 313 ? 15.785 15.611 -17.448 1.00 91.19 313 LYS A N 1
ATOM 2471 C CA . LYS A 1 313 ? 15.536 14.536 -18.405 1.00 91.19 313 LYS A CA 1
ATOM 2472 C C . LYS A 1 313 ? 15.740 13.187 -17.719 1.00 91.19 313 LYS A C 1
ATOM 2474 O O . LYS A 1 313 ? 16.748 12.987 -17.038 1.00 91.19 313 LYS A O 1
ATOM 2479 N N . ARG A 1 314 ? 14.762 12.291 -17.860 1.00 92.94 314 ARG A N 1
ATOM 2480 C CA . ARG A 1 314 ? 14.767 10.980 -17.201 1.00 92.94 314 ARG A CA 1
ATOM 2481 C C . ARG A 1 314 ? 14.622 9.860 -18.210 1.00 92.94 314 ARG A C 1
ATOM 2483 O O . ARG A 1 314 ? 13.785 9.971 -19.103 1.00 92.94 314 ARG A O 1
ATOM 2490 N N . ARG A 1 315 ? 15.359 8.770 -18.015 1.00 93.25 315 ARG A N 1
ATOM 2491 C CA . ARG A 1 315 ? 15.143 7.520 -18.746 1.00 93.25 315 ARG A CA 1
ATOM 2492 C C . ARG A 1 315 ? 14.384 6.538 -17.869 1.00 93.25 315 ARG A C 1
ATOM 2494 O O . ARG A 1 315 ? 14.727 6.358 -16.703 1.00 93.25 315 ARG A O 1
ATOM 2501 N N . PHE A 1 316 ? 13.375 5.898 -18.445 1.00 94.12 316 PHE A N 1
ATOM 2502 C CA . PHE A 1 316 ? 12.607 4.842 -17.795 1.00 94.12 316 PHE A CA 1
ATOM 2503 C C . PHE A 1 316 ? 12.831 3.523 -18.518 1.00 94.12 316 PHE A C 1
ATOM 2505 O O . PHE A 1 316 ? 12.738 3.456 -19.744 1.00 94.12 316 PHE A O 1
ATOM 2512 N N . THR A 1 317 ? 13.119 2.468 -17.762 1.00 91.94 317 THR A N 1
ATOM 2513 C CA . THR A 1 317 ? 13.333 1.118 -18.302 1.00 91.94 317 THR A CA 1
ATOM 2514 C C . THR A 1 317 ? 12.565 0.115 -17.460 1.00 91.94 317 THR A C 1
ATOM 2516 O O . THR A 1 317 ? 12.632 0.185 -16.237 1.00 91.94 317 THR A O 1
ATOM 2519 N N . ARG A 1 318 ? 11.840 -0.818 -18.081 1.00 90.75 318 ARG A N 1
ATOM 2520 C CA . ARG A 1 318 ? 11.245 -1.934 -17.336 1.00 90.75 318 ARG A CA 1
ATOM 2521 C C . ARG A 1 318 ? 12.340 -2.924 -16.961 1.00 90.75 318 ARG A C 1
ATOM 2523 O O . ARG A 1 318 ? 13.065 -3.397 -17.829 1.00 90.75 318 ARG A O 1
ATOM 2530 N N . LEU A 1 319 ? 12.459 -3.256 -15.680 1.00 82.81 319 LEU A N 1
ATOM 2531 C CA . LEU A 1 319 ? 13.544 -4.120 -15.203 1.00 82.81 319 LEU A CA 1
ATOM 2532 C C . LEU A 1 319 ? 13.481 -5.546 -15.726 1.00 82.81 319 LEU A C 1
ATOM 2534 O O . LEU A 1 319 ? 14.524 -6.167 -15.905 1.00 82.81 319 LEU A O 1
ATOM 2538 N N . ARG A 1 320 ? 12.279 -6.062 -15.993 1.00 73.62 320 ARG A N 1
ATOM 2539 C CA . ARG A 1 320 ? 12.107 -7.390 -16.596 1.00 73.62 320 ARG A CA 1
ATOM 2540 C C . ARG A 1 320 ? 12.854 -7.525 -17.934 1.00 73.62 320 ARG A C 1
ATOM 2542 O O . ARG A 1 320 ? 13.210 -8.631 -18.317 1.00 73.62 320 ARG A O 1
ATOM 2549 N N . ASP A 1 321 ? 13.102 -6.400 -18.608 1.00 72.75 321 ASP A N 1
ATOM 2550 C CA . ASP A 1 321 ? 13.796 -6.346 -19.890 1.00 72.75 321 ASP A CA 1
ATOM 2551 C C . ASP A 1 321 ? 15.323 -6.155 -19.712 1.00 72.75 321 ASP A C 1
ATOM 2553 O O . ASP A 1 321 ? 16.083 -6.406 -20.644 1.00 72.75 321 ASP A O 1
ATOM 2557 N N . ASP A 1 322 ? 15.800 -5.720 -18.532 1.00 72.50 322 ASP A N 1
ATOM 2558 C CA . ASP A 1 322 ? 17.219 -5.418 -18.275 1.00 72.50 322 ASP A CA 1
ATOM 2559 C C . ASP A 1 322 ? 17.608 -5.550 -16.784 1.00 72.50 322 ASP A C 1
ATOM 2561 O O . ASP A 1 322 ? 17.873 -4.572 -16.078 1.00 72.50 322 ASP A O 1
ATOM 2565 N N . PHE A 1 323 ? 17.672 -6.792 -16.294 1.00 69.50 323 PHE A N 1
ATOM 2566 C CA . PHE A 1 323 ? 18.052 -7.093 -14.904 1.00 69.50 323 PHE A CA 1
ATOM 2567 C C . PHE A 1 323 ? 19.513 -6.728 -14.583 1.00 69.50 323 PHE A C 1
ATOM 2569 O O . PHE A 1 323 ? 19.860 -6.446 -13.433 1.00 69.50 323 PHE A O 1
ATOM 2576 N N . ARG A 1 324 ? 20.384 -6.697 -15.603 1.00 68.38 324 ARG A N 1
ATOM 2577 C CA . ARG A 1 324 ? 21.814 -6.380 -15.450 1.00 68.38 324 ARG A CA 1
ATOM 2578 C C . ARG A 1 324 ? 22.023 -4.972 -14.908 1.00 68.38 324 ARG A C 1
ATOM 2580 O O . ARG A 1 324 ? 22.935 -4.767 -14.112 1.00 68.38 324 ARG A O 1
ATOM 2587 N N . ARG A 1 325 ? 21.166 -4.020 -15.293 1.00 71.12 325 ARG A N 1
ATOM 2588 C CA . ARG A 1 325 ? 21.222 -2.649 -14.768 1.00 71.12 325 ARG A CA 1
ATOM 2589 C C . ARG A 1 325 ? 21.023 -2.591 -13.274 1.00 71.12 325 ARG A C 1
ATOM 2591 O O . ARG A 1 325 ? 21.778 -1.906 -12.599 1.00 71.12 325 ARG A O 1
ATOM 2598 N N . LEU A 1 326 ? 20.048 -3.325 -12.753 1.00 69.00 326 LEU A N 1
ATOM 2599 C CA . LEU A 1 326 ? 19.801 -3.308 -11.324 1.00 69.00 326 LEU A CA 1
ATOM 2600 C C 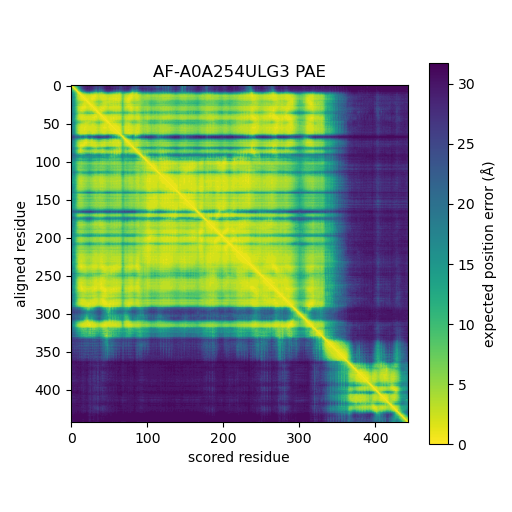. LEU A 1 326 ? 20.974 -3.929 -10.559 1.00 69.00 326 LEU A C 1
ATOM 2602 O O . LEU A 1 326 ? 21.464 -3.311 -9.614 1.00 69.00 326 LEU A O 1
ATOM 2606 N N . ALA A 1 327 ? 21.456 -5.098 -10.994 1.00 66.88 327 ALA A N 1
ATOM 2607 C CA . ALA A 1 327 ? 22.616 -5.747 -10.381 1.00 66.88 327 ALA A CA 1
ATOM 2608 C C . ALA A 1 327 ? 23.839 -4.811 -10.354 1.00 66.88 327 ALA A C 1
ATOM 2610 O O . ALA A 1 327 ? 24.487 -4.670 -9.320 1.00 66.88 327 ALA A O 1
ATOM 2611 N N . TYR A 1 328 ? 24.094 -4.098 -11.456 1.00 67.12 328 TYR A N 1
ATOM 2612 C CA . TYR A 1 328 ? 25.165 -3.107 -11.542 1.00 67.12 328 TYR A CA 1
ATOM 2613 C C . TYR A 1 328 ? 24.947 -1.912 -10.600 1.00 67.12 328 TYR A C 1
ATOM 2615 O O . TYR A 1 328 ? 25.835 -1.577 -9.819 1.00 67.12 328 TYR A O 1
ATOM 2623 N N . THR A 1 329 ? 23.768 -1.284 -10.638 1.00 66.56 329 THR A N 1
ATOM 2624 C CA . THR A 1 329 ? 23.469 -0.068 -9.863 1.00 66.56 329 THR A CA 1
ATOM 2625 C C . THR A 1 329 ? 23.523 -0.306 -8.363 1.00 66.56 329 THR A C 1
ATOM 2627 O O . THR A 1 329 ? 24.063 0.510 -7.622 1.00 66.56 329 THR A O 1
ATOM 2630 N N . TYR A 1 330 ? 22.966 -1.418 -7.898 1.00 66.81 330 TYR A N 1
ATOM 2631 C CA . TYR A 1 330 ? 22.892 -1.697 -6.467 1.00 66.81 330 TYR A CA 1
ATOM 2632 C C . TYR A 1 330 ? 24.064 -2.536 -5.965 1.00 66.81 330 TYR A C 1
ATOM 2634 O O . TYR A 1 330 ? 24.088 -2.875 -4.784 1.00 66.81 330 TYR A O 1
ATOM 2642 N N . LYS A 1 331 ? 25.006 -2.902 -6.851 1.00 67.38 331 LYS A N 1
ATOM 2643 C CA . LYS A 1 331 ? 26.036 -3.921 -6.587 1.00 67.38 331 LYS A CA 1
ATOM 2644 C C . LYS A 1 331 ? 25.441 -5.165 -5.927 1.00 67.38 331 LYS A C 1
ATOM 2646 O O . LYS A 1 331 ? 26.069 -5.813 -5.095 1.00 67.38 331 LYS A O 1
ATOM 2651 N N . LEU A 1 332 ? 24.184 -5.454 -6.263 1.00 59.41 332 LEU A N 1
ATOM 2652 C CA . LEU A 1 332 ? 23.516 -6.640 -5.780 1.00 59.41 332 LEU A CA 1
ATOM 2653 C C . LEU A 1 332 ? 24.243 -7.781 -6.453 1.00 59.41 332 LEU A C 1
ATOM 2655 O O . LEU A 1 332 ? 24.266 -7.871 -7.681 1.00 59.41 332 LEU A O 1
ATOM 2659 N N . PHE A 1 333 ? 24.861 -8.590 -5.608 1.00 55.78 333 PHE A N 1
ATOM 2660 C CA . PHE A 1 333 ? 25.768 -9.655 -5.959 1.00 55.78 333 PHE A CA 1
ATOM 2661 C C . PHE A 1 333 ? 27.203 -9.208 -6.287 1.00 55.78 333 PHE A C 1
ATOM 2663 O O . PHE A 1 333 ? 27.650 -9.255 -7.436 1.00 55.78 333 PHE A O 1
ATOM 2670 N N . ASP A 1 334 ? 27.959 -8.842 -5.245 1.00 56.19 334 ASP A N 1
ATOM 2671 C CA . ASP A 1 334 ? 29.425 -8.791 -5.307 1.00 56.19 334 ASP A CA 1
ATOM 2672 C C . ASP A 1 334 ? 29.998 -10.170 -5.717 1.00 56.19 334 ASP A C 1
ATOM 2674 O O . ASP A 1 334 ? 29.284 -11.169 -5.825 1.00 56.19 334 ASP A O 1
ATOM 2678 N N . ILE A 1 335 ? 31.310 -10.259 -5.960 1.00 53.41 335 ILE A N 1
ATOM 2679 C CA . ILE A 1 335 ? 31.987 -11.430 -6.565 1.00 53.41 335 ILE A CA 1
ATOM 2680 C C . ILE A 1 335 ? 31.541 -12.792 -5.982 1.00 53.41 335 ILE A C 1
ATOM 2682 O O . ILE A 1 335 ? 31.472 -13.778 -6.717 1.00 53.41 335 ILE A O 1
ATOM 2686 N N . ALA A 1 336 ? 31.248 -12.870 -4.681 1.00 52.94 336 ALA A N 1
ATOM 2687 C CA . ALA A 1 336 ? 30.807 -14.096 -4.014 1.00 52.94 336 ALA A CA 1
ATOM 2688 C C . ALA A 1 336 ? 29.390 -14.542 -4.419 1.00 52.94 336 ALA A C 1
ATOM 2690 O O . ALA A 1 336 ? 29.156 -15.723 -4.671 1.00 52.94 336 ALA A O 1
ATOM 2691 N N . ASP A 1 337 ? 28.464 -13.605 -4.560 1.00 56.97 337 ASP A N 1
ATOM 2692 C CA . ASP A 1 337 ? 27.081 -13.895 -4.919 1.00 56.97 337 ASP A CA 1
ATOM 2693 C C . ASP A 1 337 ? 26.916 -14.154 -6.422 1.00 56.97 337 ASP A C 1
ATOM 2695 O O . ASP A 1 337 ? 26.128 -15.004 -6.832 1.00 56.97 337 ASP A O 1
ATOM 2699 N N . ALA A 1 338 ? 27.708 -13.478 -7.263 1.00 57.06 338 ALA A N 1
ATOM 2700 C CA . ALA A 1 338 ? 27.776 -13.787 -8.691 1.00 57.06 338 ALA A CA 1
ATOM 2701 C C . ALA A 1 338 ? 28.251 -15.236 -8.924 1.00 57.06 338 ALA A C 1
ATOM 2703 O O . ALA A 1 338 ? 27.792 -15.902 -9.854 1.00 57.06 338 ALA A O 1
ATOM 2704 N N . ARG A 1 339 ? 29.128 -15.749 -8.045 1.00 57.19 339 ARG A N 1
ATOM 2705 C CA . ARG A 1 339 ? 29.530 -17.165 -8.019 1.00 57.19 339 ARG A CA 1
ATOM 2706 C C . ARG A 1 339 ? 28.413 -18.081 -7.515 1.00 57.19 339 ARG A C 1
ATOM 2708 O O . ARG A 1 339 ? 28.259 -19.168 -8.056 1.00 57.19 339 ARG A O 1
ATOM 2715 N N . LEU A 1 340 ? 27.619 -17.659 -6.530 1.00 62.16 340 LEU A N 1
ATOM 2716 C CA . LEU A 1 340 ? 26.446 -18.417 -6.070 1.00 62.16 340 LEU A CA 1
ATOM 2717 C C . LEU A 1 340 ? 25.375 -18.528 -7.161 1.00 62.16 340 LEU A C 1
ATOM 2719 O O . LEU A 1 340 ? 24.862 -19.616 -7.409 1.00 62.16 340 LEU A O 1
ATOM 2723 N N . LEU A 1 341 ? 25.076 -17.434 -7.863 1.00 60.72 341 LEU A N 1
ATOM 2724 C CA . LEU A 1 341 ? 24.133 -17.436 -8.981 1.00 60.72 341 LEU A CA 1
ATOM 2725 C C . LEU A 1 341 ? 24.651 -18.260 -10.163 1.00 60.72 341 LEU A C 1
ATOM 2727 O O . LEU A 1 341 ? 23.875 -18.995 -10.772 1.00 60.72 341 LEU A O 1
ATOM 2731 N N . SER A 1 342 ? 25.953 -18.202 -10.467 1.00 64.94 342 SER A N 1
ATOM 2732 C CA . SER A 1 342 ? 26.534 -19.053 -11.511 1.00 64.94 342 SER A CA 1
ATOM 2733 C C . SER A 1 342 ? 26.516 -20.535 -11.122 1.00 64.94 342 SER A C 1
ATOM 2735 O O . SER A 1 342 ? 26.214 -21.378 -11.968 1.00 64.94 342 SER A O 1
ATOM 2737 N N . GLN A 1 343 ? 26.748 -20.864 -9.847 1.00 71.69 343 GLN A N 1
ATOM 2738 C CA . GLN A 1 343 ? 26.606 -22.224 -9.320 1.00 71.69 343 GLN A CA 1
ATOM 2739 C C . GLN A 1 343 ? 25.154 -22.706 -9.380 1.00 71.69 343 GLN A C 1
ATOM 2741 O O . GLN A 1 343 ? 24.909 -23.832 -9.809 1.00 71.69 343 GLN A O 1
ATOM 2746 N N . ALA A 1 344 ? 24.187 -21.861 -9.014 1.00 69.50 344 ALA A N 1
ATOM 2747 C CA . ALA A 1 344 ? 22.766 -22.189 -9.089 1.00 69.50 344 ALA A CA 1
ATOM 2748 C C . ALA A 1 344 ? 22.311 -22.418 -10.541 1.00 69.50 344 ALA A C 1
ATOM 2750 O O . ALA A 1 344 ? 21.641 -23.412 -10.831 1.00 69.50 344 ALA A O 1
ATOM 2751 N N . ALA A 1 345 ? 22.732 -21.553 -11.470 1.00 69.38 345 ALA A N 1
ATOM 2752 C CA . ALA A 1 345 ? 22.477 -21.721 -12.899 1.00 69.38 345 ALA A CA 1
ATOM 2753 C C . ALA A 1 345 ? 23.094 -23.026 -13.431 1.00 69.38 345 ALA A C 1
ATOM 2755 O O . ALA A 1 345 ? 22.395 -23.819 -14.060 1.00 69.38 345 ALA A O 1
ATOM 2756 N N . SER A 1 346 ? 24.357 -23.304 -13.088 1.00 73.88 346 SER A N 1
ATOM 2757 C CA . SER A 1 346 ? 25.053 -24.539 -13.483 1.00 73.88 346 SER A CA 1
ATOM 2758 C C . SER A 1 346 ? 24.369 -25.787 -12.917 1.00 73.88 346 SER A C 1
ATOM 2760 O O . SER A 1 346 ? 24.203 -26.778 -13.621 1.00 73.88 346 SER A O 1
ATOM 2762 N N . SER A 1 347 ? 23.918 -25.741 -11.660 1.00 77.25 347 SER A N 1
ATOM 2763 C CA . SER A 1 347 ? 23.179 -26.837 -11.017 1.00 77.25 347 SER A CA 1
ATOM 2764 C C . SER A 1 347 ? 21.837 -27.105 -11.707 1.00 77.25 347 SER A C 1
ATOM 2766 O O . SER A 1 347 ? 21.455 -28.257 -11.928 1.00 77.25 347 SER A O 1
ATOM 2768 N N . THR A 1 348 ? 21.143 -26.044 -12.122 1.00 73.81 348 THR A N 1
ATOM 2769 C CA . THR A 1 348 ? 19.876 -26.145 -12.859 1.00 73.81 348 THR A CA 1
ATOM 2770 C C . THR A 1 348 ? 20.092 -26.752 -14.247 1.00 73.81 348 THR A C 1
ATOM 2772 O O . THR A 1 348 ? 19.335 -27.625 -14.672 1.00 73.81 348 THR A O 1
ATOM 2775 N N . GLU A 1 349 ? 21.151 -26.341 -14.945 1.00 73.25 349 GLU A N 1
ATOM 2776 C CA . GLU A 1 349 ? 21.516 -26.863 -16.265 1.00 73.25 349 GLU A CA 1
ATOM 2777 C C . GLU A 1 349 ? 21.956 -28.334 -16.205 1.00 73.25 349 GLU A C 1
ATOM 2779 O O . GLU A 1 349 ? 21.512 -29.148 -17.021 1.00 73.25 349 GLU A O 1
ATOM 2784 N N . LEU A 1 350 ? 22.744 -28.705 -15.191 1.00 77.44 350 LEU A N 1
ATOM 2785 C CA . LEU A 1 350 ? 23.117 -30.093 -14.903 1.00 77.44 350 LEU A CA 1
ATOM 2786 C C . LEU A 1 350 ? 21.890 -30.951 -14.587 1.00 77.44 350 LEU A C 1
ATOM 2788 O O . LEU A 1 350 ? 21.750 -32.045 -15.136 1.00 77.44 350 LEU A O 1
ATOM 2792 N N . SER A 1 351 ? 20.973 -30.451 -13.757 1.00 73.88 351 SER A N 1
ATOM 2793 C CA . SER A 1 351 ? 19.730 -31.153 -13.415 1.00 73.88 351 SER A CA 1
ATOM 2794 C C . SER A 1 351 ? 18.845 -31.346 -14.647 1.00 73.88 351 SER A C 1
ATOM 2796 O O . SER A 1 351 ? 18.379 -32.452 -14.903 1.00 73.88 351 SER A O 1
ATOM 2798 N N . SER A 1 352 ? 18.678 -30.306 -15.470 1.00 70.38 352 SER A N 1
ATOM 2799 C CA . SER A 1 352 ? 17.932 -30.374 -16.735 1.00 70.38 352 SER A CA 1
ATOM 2800 C C . SER A 1 352 ? 18.553 -31.374 -17.709 1.00 70.38 352 SER A C 1
ATOM 2802 O O . SER A 1 352 ? 17.8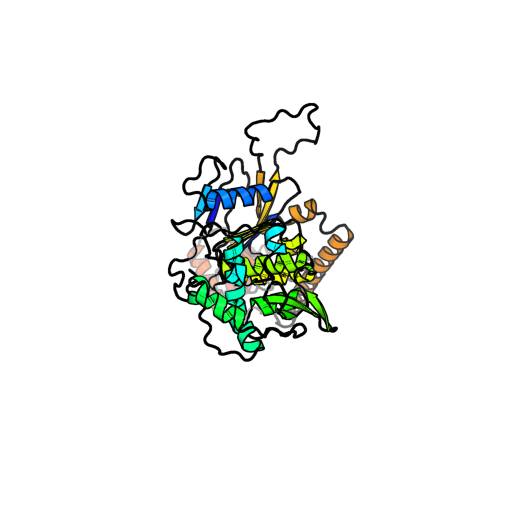46 -32.191 -18.296 1.00 70.38 352 SER A O 1
ATOM 2804 N N . SER A 1 353 ? 19.880 -31.365 -17.844 1.00 72.44 353 SER A N 1
ATOM 2805 C CA . SER A 1 353 ? 20.611 -32.307 -18.697 1.00 72.44 353 SER A CA 1
ATOM 2806 C C . SER A 1 353 ? 20.475 -33.743 -18.197 1.00 72.44 353 SER A C 1
ATOM 2808 O O . SER A 1 353 ? 20.242 -34.649 -18.992 1.00 72.44 353 SER A O 1
ATOM 2810 N N . THR A 1 354 ? 20.536 -33.945 -16.881 1.00 76.88 354 THR A N 1
ATOM 2811 C CA . THR A 1 354 ? 20.350 -35.255 -16.245 1.00 76.88 354 THR A CA 1
ATOM 2812 C C . THR A 1 354 ? 18.933 -35.772 -16.459 1.00 76.88 354 THR A C 1
ATOM 2814 O O . THR A 1 354 ? 18.764 -36.923 -16.842 1.00 76.88 354 THR A O 1
ATOM 2817 N N . VAL A 1 355 ? 17.911 -34.926 -16.289 1.00 72.50 355 VAL A N 1
ATOM 2818 C CA . VAL A 1 355 ? 16.511 -35.288 -16.560 1.00 72.50 355 VAL A CA 1
ATOM 2819 C C . VAL A 1 355 ? 16.307 -35.600 -18.040 1.00 72.50 355 VAL A C 1
ATOM 2821 O O . VAL A 1 355 ? 15.705 -36.618 -18.357 1.00 72.50 355 VAL A O 1
ATOM 2824 N N . LYS A 1 356 ? 16.846 -34.790 -18.960 1.00 68.56 356 LYS A N 1
ATOM 2825 C CA . LYS A 1 356 ? 16.784 -35.067 -20.405 1.00 68.56 356 LYS A CA 1
ATOM 2826 C C . LYS A 1 356 ? 17.446 -36.395 -20.758 1.00 68.56 356 LYS A C 1
ATOM 2828 O O . LYS A 1 356 ? 16.875 -37.157 -21.529 1.00 68.56 356 LYS A O 1
ATOM 2833 N N . LEU A 1 357 ? 18.613 -36.683 -20.183 1.00 69.31 357 LEU A N 1
ATOM 2834 C CA . LEU A 1 357 ? 19.322 -37.942 -20.394 1.00 69.31 357 LEU A CA 1
ATOM 2835 C C . LEU A 1 357 ? 18.547 -39.124 -19.801 1.00 69.31 357 LEU A C 1
ATOM 2837 O O . LEU A 1 357 ? 18.409 -40.145 -20.465 1.00 69.31 357 LEU A O 1
ATOM 2841 N N . ALA A 1 358 ? 18.004 -38.975 -18.590 1.00 70.94 358 ALA A N 1
ATOM 2842 C CA . ALA A 1 358 ? 17.175 -39.978 -17.927 1.00 70.94 358 ALA A CA 1
ATOM 2843 C C . ALA A 1 358 ? 15.887 -40.254 -18.713 1.00 70.94 358 ALA A C 1
ATOM 2845 O O . ALA A 1 358 ? 15.508 -41.405 -18.883 1.00 70.94 358 ALA A O 1
ATOM 2846 N N . MET A 1 359 ? 15.242 -39.223 -19.265 1.00 62.09 359 MET A N 1
ATOM 2847 C CA . MET A 1 359 ? 14.108 -39.388 -20.173 1.00 62.09 359 MET A CA 1
ATOM 2848 C C . MET A 1 359 ? 14.543 -40.084 -21.468 1.00 62.09 359 MET A C 1
ATOM 2850 O O . MET A 1 359 ? 13.907 -41.045 -21.880 1.00 62.09 359 MET A O 1
ATOM 2854 N N . ALA A 1 360 ? 15.654 -39.670 -22.080 1.00 60.44 360 ALA A N 1
ATOM 2855 C CA . ALA A 1 360 ? 16.175 -40.290 -23.300 1.00 60.44 360 ALA A CA 1
ATOM 2856 C C . ALA A 1 360 ? 16.634 -41.749 -23.114 1.00 60.44 360 ALA A C 1
ATOM 2858 O O . ALA A 1 360 ? 16.705 -42.483 -24.092 1.00 60.44 360 ALA A O 1
ATOM 2859 N N . THR A 1 361 ? 16.964 -42.167 -21.888 1.00 61.22 361 THR A N 1
ATOM 2860 C CA . THR A 1 361 ? 17.308 -43.562 -21.557 1.00 61.22 361 THR A CA 1
ATOM 2861 C C . THR A 1 361 ? 16.100 -44.374 -21.101 1.00 61.22 361 THR A C 1
ATOM 2863 O O . THR A 1 361 ? 16.024 -45.557 -21.416 1.00 61.22 361 THR A O 1
ATOM 2866 N N . ALA A 1 362 ? 15.146 -43.766 -20.390 1.00 65.88 362 ALA A N 1
ATOM 2867 C CA . ALA A 1 362 ? 13.911 -44.424 -19.958 1.00 65.88 362 ALA A CA 1
ATOM 2868 C C . ALA A 1 362 ? 12.951 -44.696 -21.126 1.00 65.88 362 ALA A C 1
ATOM 2870 O O . ALA A 1 362 ? 12.216 -45.682 -21.111 1.00 65.88 362 ALA A O 1
ATOM 2871 N N . PHE A 1 363 ? 12.962 -43.837 -22.144 1.00 55.56 363 PHE A N 1
ATOM 2872 C CA . PHE A 1 363 ? 12.310 -44.094 -23.419 1.00 55.56 363 PHE A CA 1
ATOM 2873 C C . PHE A 1 363 ? 13.371 -44.631 -24.379 1.00 55.56 363 PHE A C 1
ATOM 2875 O O . PHE A 1 363 ? 14.254 -43.880 -24.774 1.00 55.56 363 PHE A O 1
ATOM 2882 N N . GLU A 1 364 ? 13.308 -45.912 -24.761 1.00 52.44 364 GLU A N 1
ATOM 2883 C CA . GLU A 1 364 ? 14.160 -46.480 -25.819 1.00 52.44 364 GLU A CA 1
ATOM 2884 C C . GLU A 1 364 ? 13.862 -45.797 -27.169 1.00 52.44 364 GLU A C 1
ATOM 2886 O O . GLU A 1 364 ? 13.211 -46.349 -28.054 1.00 52.44 364 GLU A O 1
ATOM 2891 N N . CYS A 1 365 ? 14.373 -44.584 -27.367 1.00 52.47 365 CYS A N 1
ATOM 2892 C CA . CYS A 1 365 ? 14.401 -43.883 -28.647 1.00 52.47 365 CYS A CA 1
ATOM 2893 C C . CYS A 1 365 ? 15.525 -44.447 -29.527 1.00 52.47 365 CYS A C 1
ATOM 2895 O O . CYS A 1 365 ? 16.317 -43.708 -30.110 1.00 52.47 365 CYS A O 1
ATOM 2897 N N . SER A 1 366 ? 15.637 -45.775 -29.600 1.00 53.53 366 SER A N 1
ATOM 2898 C CA . SER A 1 366 ? 16.513 -46.401 -30.579 1.00 53.53 366 SER A CA 1
ATOM 2899 C C . SER A 1 366 ? 15.936 -46.154 -31.974 1.00 53.53 366 SER A C 1
ATOM 2901 O O . SER A 1 366 ? 14.723 -46.210 -32.192 1.00 53.53 366 SER A O 1
ATOM 2903 N N . ALA A 1 367 ? 16.805 -45.822 -32.929 1.00 54.41 367 ALA A N 1
ATOM 2904 C CA . ALA A 1 367 ? 16.410 -45.628 -34.316 1.00 54.41 367 ALA A CA 1
ATOM 2905 C C . ALA A 1 367 ? 15.676 -46.878 -34.824 1.00 54.41 367 ALA A C 1
ATOM 2907 O O . ALA A 1 367 ? 16.281 -47.942 -34.970 1.00 54.41 367 ALA A O 1
ATOM 2908 N N . ALA A 1 368 ? 14.375 -46.757 -35.103 1.00 57.69 368 ALA A N 1
ATOM 2909 C CA . ALA A 1 368 ? 13.606 -47.863 -35.653 1.00 57.69 368 ALA A CA 1
ATOM 2910 C C . ALA A 1 368 ? 14.212 -48.277 -37.012 1.00 57.69 368 ALA A C 1
ATOM 2912 O O . ALA A 1 368 ? 14.398 -47.421 -37.882 1.00 57.69 368 ALA A O 1
ATOM 2913 N N . PRO A 1 369 ? 14.533 -49.561 -37.239 1.00 59.50 369 PRO A N 1
ATOM 2914 C CA . PRO A 1 369 ? 15.078 -49.986 -38.518 1.00 59.50 369 PRO A CA 1
ATOM 2915 C C . PRO A 1 369 ? 14.028 -49.855 -39.629 1.00 59.50 369 PRO A C 1
ATOM 2917 O O . PRO A 1 369 ? 12.822 -49.976 -39.402 1.00 59.50 369 PRO A O 1
ATOM 2920 N N . ALA A 1 370 ? 14.496 -49.634 -40.860 1.00 63.56 370 ALA A N 1
ATOM 2921 C CA . ALA A 1 370 ? 13.647 -49.748 -42.043 1.00 63.56 370 ALA A CA 1
ATOM 2922 C C . ALA A 1 370 ? 13.062 -51.171 -42.117 1.00 63.56 370 ALA A C 1
ATOM 2924 O O . ALA A 1 370 ? 13.759 -52.153 -41.844 1.00 63.56 370 ALA A O 1
ATOM 2925 N N . ARG A 1 371 ? 11.782 -51.295 -42.476 1.00 66.06 371 ARG A N 1
ATOM 2926 C CA . ARG A 1 371 ? 11.124 -52.603 -42.600 1.00 66.06 371 ARG A CA 1
ATOM 2927 C C . ARG A 1 371 ? 11.673 -53.321 -43.831 1.00 66.06 371 ARG A C 1
ATOM 2929 O O . ARG A 1 371 ? 11.838 -52.703 -44.878 1.00 66.06 371 ARG A O 1
ATOM 2936 N N . ALA A 1 372 ? 11.871 -54.636 -43.742 1.00 68.31 372 ALA A N 1
ATOM 2937 C CA . ALA A 1 372 ? 12.330 -55.460 -44.871 1.00 68.31 372 ALA A CA 1
ATOM 2938 C C . ALA A 1 372 ? 11.310 -55.561 -46.027 1.00 68.31 372 ALA A C 1
ATOM 2940 O O . ALA A 1 372 ? 11.651 -56.017 -47.113 1.00 68.31 372 ALA A O 1
ATOM 2941 N N . SER A 1 373 ? 10.061 -55.138 -45.800 1.00 76.88 373 SER A N 1
ATOM 2942 C CA . SER A 1 373 ? 9.012 -55.095 -46.824 1.00 76.88 373 SER A CA 1
ATOM 2943 C C . SER A 1 373 ? 9.425 -54.220 -48.017 1.00 76.88 373 SER A C 1
ATOM 2945 O O . SER A 1 373 ? 9.949 -53.124 -47.792 1.00 76.88 373 SER A O 1
ATOM 2947 N N . PRO A 1 374 ? 9.127 -54.632 -49.265 1.00 71.44 374 PRO A N 1
ATOM 2948 C CA . PRO A 1 374 ? 9.365 -53.811 -50.452 1.00 71.44 374 PRO A CA 1
ATOM 2949 C C . PRO A 1 374 ? 8.444 -52.585 -50.515 1.00 71.44 374 PRO A C 1
ATOM 2951 O O . PRO A 1 374 ? 8.702 -51.677 -51.294 1.00 71.44 374 PRO A O 1
ATOM 2954 N N . TYR A 1 375 ? 7.399 -52.529 -49.684 1.00 77.25 375 TYR A N 1
ATOM 2955 C CA . TYR A 1 375 ? 6.490 -51.390 -49.604 1.00 77.25 375 TYR A CA 1
ATOM 2956 C C . TYR A 1 375 ? 6.921 -50.404 -48.509 1.00 77.25 375 TYR A C 1
ATOM 2958 O O . TYR A 1 375 ? 7.313 -50.849 -47.419 1.00 77.25 375 TYR A O 1
ATOM 2966 N N . PRO A 1 376 ? 6.833 -49.085 -48.765 1.00 78.75 376 PRO A N 1
ATOM 2967 C CA . PRO A 1 376 ? 7.063 -48.063 -47.750 1.00 78.75 376 PRO A CA 1
ATOM 2968 C C . PRO A 1 376 ? 5.990 -48.130 -46.659 1.00 78.75 376 PRO A C 1
ATOM 2970 O O . PRO A 1 376 ? 4.852 -48.543 -46.900 1.00 78.75 376 PRO A O 1
ATOM 2973 N N . ASP A 1 377 ? 6.325 -47.683 -45.451 1.00 80.00 377 ASP A N 1
ATOM 2974 C CA . ASP A 1 377 ? 5.294 -47.429 -44.447 1.00 80.00 377 ASP A CA 1
ATOM 2975 C C . ASP A 1 377 ? 4.363 -46.272 -44.868 1.00 80.00 377 ASP A C 1
ATOM 2977 O O . ASP A 1 377 ? 4.682 -45.461 -45.739 1.00 80.00 377 ASP A O 1
ATOM 2981 N N . ARG A 1 378 ? 3.183 -46.199 -44.241 1.00 80.06 378 ARG A N 1
ATOM 2982 C CA . ARG A 1 378 ? 2.131 -45.241 -44.610 1.00 80.06 378 ARG A CA 1
ATOM 2983 C C . ARG A 1 378 ? 2.592 -43.783 -44.522 1.00 80.06 378 ARG A C 1
ATOM 2985 O O . ARG A 1 378 ? 2.184 -42.983 -45.359 1.00 80.06 378 ARG A O 1
ATOM 2992 N N . GLN A 1 379 ? 3.408 -43.442 -43.527 1.00 78.12 379 GLN A N 1
ATOM 2993 C CA . GLN A 1 379 ? 3.907 -42.082 -43.338 1.00 78.12 379 GLN A CA 1
ATOM 2994 C C . GLN A 1 379 ? 4.925 -41.742 -44.430 1.00 78.12 379 GLN A C 1
ATOM 2996 O O . GLN A 1 379 ? 4.819 -40.705 -45.082 1.00 78.12 379 GLN A O 1
ATOM 3001 N N . THR A 1 380 ? 5.850 -42.660 -44.704 1.00 80.00 380 THR A N 1
ATOM 3002 C CA . THR A 1 380 ? 6.825 -42.518 -45.788 1.00 80.00 380 THR A CA 1
ATOM 3003 C C . THR A 1 380 ? 6.151 -42.423 -47.165 1.00 80.00 380 THR A C 1
ATOM 3005 O O . THR A 1 380 ? 6.527 -41.576 -47.973 1.00 80.00 380 THR A O 1
ATOM 3008 N N . ALA A 1 381 ? 5.103 -43.208 -47.432 1.00 80.88 381 ALA A N 1
ATOM 3009 C CA . ALA A 1 381 ? 4.346 -43.124 -48.683 1.00 80.88 381 ALA A CA 1
ATOM 3010 C C . ALA A 1 381 ? 3.703 -41.739 -48.892 1.00 80.88 381 ALA A C 1
ATOM 3012 O O . ALA A 1 381 ? 3.698 -41.218 -50.006 1.00 80.88 381 ALA A O 1
ATOM 3013 N N . GLN A 1 382 ? 3.199 -41.115 -47.820 1.00 83.81 382 GLN A N 1
ATOM 3014 C CA . GLN A 1 382 ? 2.651 -39.755 -47.873 1.00 83.81 382 GLN A CA 1
ATOM 3015 C C . GLN A 1 382 ? 3.731 -38.711 -48.169 1.00 83.81 382 GLN A C 1
ATOM 3017 O O . GLN A 1 382 ? 3.491 -37.798 -48.958 1.00 83.81 382 GLN A O 1
ATOM 3022 N N . ILE A 1 383 ? 4.920 -38.861 -47.577 1.00 80.75 383 ILE A N 1
ATOM 3023 C CA . ILE A 1 383 ? 6.068 -37.989 -47.858 1.00 80.75 383 ILE A CA 1
ATOM 3024 C C . ILE A 1 383 ? 6.506 -38.148 -49.319 1.00 80.75 383 ILE A C 1
ATOM 3026 O O . ILE A 1 383 ? 6.691 -37.147 -50.002 1.00 80.75 383 ILE A O 1
ATOM 3030 N N . GLY A 1 384 ? 6.604 -39.380 -49.827 1.00 79.12 384 GLY A N 1
ATOM 3031 C CA . GLY A 1 384 ? 6.925 -39.651 -51.232 1.00 79.12 384 GLY A CA 1
ATOM 3032 C C . GLY A 1 384 ? 5.934 -38.993 -52.196 1.00 79.12 384 GLY A C 1
ATOM 3033 O O . GLY A 1 384 ? 6.347 -38.259 -53.089 1.00 79.12 384 GLY A O 1
ATOM 3034 N N . ALA A 1 385 ? 4.630 -39.158 -51.958 1.00 82.19 385 ALA A N 1
ATOM 3035 C CA . ALA A 1 385 ? 3.589 -38.531 -52.774 1.00 82.19 385 ALA A CA 1
ATOM 3036 C C . ALA A 1 385 ? 3.628 -36.993 -52.712 1.00 82.19 385 ALA A C 1
ATOM 3038 O O . ALA A 1 385 ? 3.373 -36.323 -53.711 1.00 82.19 385 ALA A O 1
ATOM 3039 N N . PHE A 1 386 ? 3.953 -36.416 -51.551 1.00 83.12 386 PHE A N 1
ATOM 3040 C CA . PHE A 1 386 ? 4.165 -34.975 -51.414 1.00 83.12 386 PHE A CA 1
ATOM 3041 C C . PHE A 1 386 ? 5.373 -34.510 -52.238 1.00 83.12 386 PHE A C 1
ATOM 3043 O O . PHE A 1 386 ? 5.272 -33.530 -52.975 1.00 83.12 386 PHE A O 1
ATOM 3050 N N . LEU A 1 387 ? 6.494 -35.228 -52.151 1.00 78.94 387 LEU A N 1
ATOM 3051 C CA . LEU A 1 387 ? 7.710 -34.893 -52.886 1.00 78.94 387 LEU A CA 1
ATOM 3052 C C . LEU A 1 387 ? 7.488 -34.951 -54.401 1.00 78.94 387 LEU A C 1
ATOM 3054 O O . LEU A 1 387 ? 7.810 -33.994 -55.099 1.00 78.94 387 LEU A O 1
ATOM 3058 N N . GLU A 1 388 ? 6.861 -36.016 -54.900 1.00 77.88 388 GLU A N 1
ATOM 3059 C CA . GLU A 1 388 ? 6.511 -36.132 -56.319 1.00 77.88 388 GLU A CA 1
ATOM 3060 C C . GLU A 1 388 ? 5.556 -35.024 -56.761 1.00 77.88 388 GLU A C 1
ATOM 3062 O O . GLU A 1 388 ? 5.803 -34.362 -57.763 1.00 77.88 388 GLU A O 1
ATOM 3067 N N . LYS A 1 389 ? 4.493 -34.764 -55.994 1.00 81.94 389 LYS A N 1
ATOM 3068 C CA . LYS A 1 389 ? 3.475 -33.777 -56.369 1.00 81.94 389 LYS A CA 1
ATOM 3069 C C . LYS A 1 389 ? 4.030 -32.360 -56.515 1.00 81.94 389 LYS A C 1
ATOM 3071 O O . LYS A 1 389 ? 3.565 -31.620 -57.379 1.00 81.94 389 LYS A O 1
ATOM 3076 N N . TYR A 1 390 ? 4.942 -31.953 -55.636 1.00 79.06 390 TYR A N 1
ATOM 3077 C CA . TYR A 1 390 ? 5.381 -30.557 -55.548 1.00 79.06 390 TYR A CA 1
ATOM 3078 C C . TYR A 1 390 ? 6.765 -30.302 -56.144 1.00 79.06 390 TYR A C 1
ATOM 3080 O O . TYR A 1 390 ? 7.078 -29.152 -56.449 1.00 79.06 390 TYR A O 1
ATOM 3088 N N . PHE A 1 391 ? 7.578 -31.343 -56.326 1.00 73.69 391 PHE A N 1
ATOM 3089 C CA . PHE A 1 391 ? 8.976 -31.195 -56.732 1.00 73.69 391 PHE A CA 1
ATOM 3090 C C . PHE A 1 391 ? 9.369 -32.073 -57.932 1.00 73.69 391 PHE A C 1
ATOM 3092 O O . PHE A 1 391 ? 10.548 -32.116 -58.288 1.00 73.69 391 PHE A O 1
ATOM 3099 N N . SER A 1 392 ? 8.412 -32.728 -58.607 1.00 70.06 392 SER A N 1
ATOM 3100 C CA . SER A 1 392 ? 8.674 -33.434 -59.869 1.00 70.06 392 SER A CA 1
ATOM 3101 C C . SER A 1 392 ? 9.296 -32.498 -60.911 1.00 70.06 392 SER A C 1
ATOM 3103 O O . SER A 1 392 ? 8.708 -31.468 -61.247 1.00 70.06 392 SER A O 1
ATOM 3105 N N . GLY A 1 393 ? 10.459 -32.867 -61.453 1.00 66.62 393 GLY A N 1
ATOM 3106 C CA . GLY A 1 393 ? 11.144 -32.112 -62.510 1.00 66.62 393 GLY A CA 1
ATOM 3107 C C . GLY A 1 393 ? 12.184 -31.097 -62.024 1.00 66.62 393 GLY A C 1
ATOM 3108 O O . GLY A 1 393 ? 12.833 -30.462 -62.855 1.00 66.62 393 GLY A O 1
A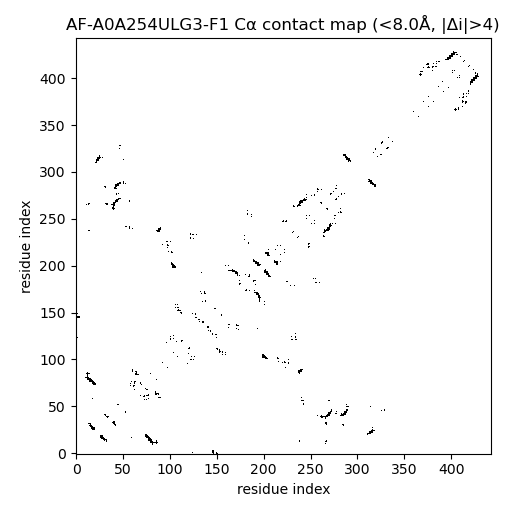TOM 3109 N N . MET A 1 394 ? 12.397 -30.954 -60.711 1.00 68.00 394 MET A N 1
ATOM 3110 C CA . MET A 1 394 ? 13.553 -30.212 -60.201 1.00 68.00 394 MET A CA 1
ATOM 3111 C C . MET A 1 394 ? 14.842 -31.017 -60.399 1.00 68.00 394 MET A C 1
ATOM 3113 O O . MET A 1 394 ? 14.936 -32.168 -59.990 1.00 68.00 394 MET A O 1
ATOM 3117 N N . THR A 1 395 ? 15.868 -30.396 -60.987 1.00 60.59 395 THR A N 1
ATOM 3118 C CA . THR A 1 395 ? 17.173 -31.042 -61.226 1.00 60.59 395 THR A CA 1
ATOM 3119 C C . THR A 1 395 ? 18.016 -31.208 -59.961 1.00 60.59 395 THR A C 1
ATOM 3121 O O . THR A 1 395 ? 18.964 -31.987 -59.964 1.00 60.59 395 THR A O 1
ATOM 3124 N N . THR A 1 396 ? 17.708 -30.467 -58.891 1.00 65.38 396 THR A N 1
ATOM 3125 C CA . THR A 1 396 ? 18.440 -30.507 -57.617 1.00 65.38 396 THR A CA 1
ATOM 3126 C C . THR A 1 396 ? 17.506 -30.173 -56.452 1.00 65.38 396 THR A C 1
ATOM 3128 O O . THR A 1 396 ? 17.241 -28.997 -56.198 1.00 65.38 396 THR A O 1
ATOM 3131 N N . LEU A 1 397 ? 17.014 -31.188 -55.738 1.00 75.12 397 LEU A N 1
ATOM 3132 C CA . LEU A 1 397 ? 16.322 -31.012 -54.458 1.00 75.12 397 LEU A CA 1
ATOM 3133 C C . LEU A 1 397 ? 17.220 -31.524 -53.327 1.00 75.12 397 LEU A C 1
ATOM 3135 O O . LEU A 1 397 ? 17.556 -32.707 -53.300 1.00 75.12 397 LEU A O 1
ATOM 3139 N N . ASP A 1 398 ? 17.591 -30.640 -52.400 1.00 76.81 398 ASP A N 1
ATOM 3140 C CA . ASP A 1 398 ? 18.353 -30.984 -51.198 1.00 76.81 398 ASP A CA 1
ATOM 3141 C C . ASP A 1 398 ? 17.397 -31.086 -49.999 1.00 76.81 398 ASP A C 1
ATOM 3143 O O . ASP A 1 398 ? 16.756 -30.104 -49.624 1.00 76.81 398 ASP A O 1
ATOM 3147 N N . VAL A 1 399 ? 17.307 -32.262 -49.376 1.00 75.31 399 VAL A N 1
ATOM 3148 C CA . VAL A 1 399 ? 16.476 -32.500 -48.185 1.00 75.31 399 VAL A CA 1
ATOM 3149 C C . VAL A 1 399 ? 17.366 -32.802 -46.986 1.00 75.31 399 VAL A C 1
ATOM 3151 O O . VAL A 1 399 ? 18.234 -33.673 -47.048 1.00 75.31 399 VAL A O 1
ATOM 3154 N N . VAL A 1 400 ? 17.145 -32.092 -45.879 1.00 75.00 400 VAL A N 1
ATOM 3155 C CA . VAL A 1 400 ? 17.792 -32.377 -44.592 1.00 75.00 400 VAL A CA 1
ATOM 3156 C C . VAL A 1 400 ? 16.851 -33.229 -43.748 1.00 75.00 400 VAL A C 1
ATOM 3158 O O . VAL A 1 400 ? 15.746 -32.802 -43.426 1.00 75.00 400 VAL A O 1
ATOM 3161 N N . ASP A 1 401 ? 17.299 -34.428 -43.393 1.00 73.56 401 ASP A N 1
ATOM 3162 C CA . ASP A 1 401 ? 16.578 -35.363 -42.534 1.00 73.56 401 ASP A CA 1
ATOM 3163 C C . ASP A 1 401 ? 17.122 -35.252 -41.105 1.00 73.56 401 ASP A C 1
ATOM 3165 O O . ASP A 1 401 ? 18.250 -35.669 -40.828 1.00 73.56 401 ASP A O 1
ATOM 3169 N N . TRP A 1 402 ? 16.348 -34.622 -40.219 1.00 69.81 402 TRP A N 1
ATOM 3170 C CA . TRP A 1 402 ? 16.746 -34.320 -38.844 1.00 69.81 402 TRP A CA 1
ATOM 3171 C C . TRP A 1 402 ? 16.162 -35.355 -37.876 1.00 69.81 402 TRP A C 1
ATOM 3173 O O . TRP A 1 402 ? 14.956 -35.374 -37.639 1.00 69.81 402 TRP A O 1
ATOM 3183 N N . GLY A 1 403 ? 17.021 -36.172 -37.260 1.00 63.97 403 GLY A N 1
ATOM 3184 C CA . GLY A 1 403 ? 16.652 -37.073 -36.158 1.00 63.97 403 GLY A CA 1
ATOM 3185 C C . GLY A 1 403 ? 15.893 -38.340 -36.565 1.00 63.97 403 GLY A C 1
ATOM 3186 O O . GLY A 1 403 ? 15.183 -38.920 -35.747 1.00 63.97 403 GLY A O 1
ATOM 3187 N N . ALA A 1 404 ? 15.997 -38.774 -37.824 1.00 60.50 404 ALA A N 1
ATOM 3188 C CA . ALA A 1 404 ? 15.302 -39.971 -38.301 1.00 60.50 404 ALA A CA 1
ATOM 3189 C C . ALA A 1 404 ? 16.052 -41.292 -38.077 1.00 60.50 404 ALA A C 1
ATOM 3191 O O . ALA A 1 404 ? 15.554 -42.342 -38.495 1.00 60.50 404 ALA A O 1
ATOM 3192 N N . GLY A 1 405 ? 17.234 -41.272 -37.449 1.00 60.69 405 GLY A N 1
ATOM 3193 C CA . GLY A 1 405 ? 18.008 -42.472 -37.170 1.00 60.69 405 GLY A CA 1
ATOM 3194 C C . GLY A 1 405 ? 18.600 -43.119 -38.426 1.00 60.69 405 GLY A C 1
ATOM 3195 O O . GLY A 1 405 ? 17.894 -43.702 -39.247 1.00 60.69 405 GLY A O 1
ATOM 3196 N N . LEU A 1 406 ? 19.928 -43.042 -38.582 1.00 63.50 406 LEU A N 1
ATOM 3197 C CA . LEU A 1 406 ? 20.737 -43.772 -39.584 1.00 63.50 406 LEU A CA 1
ATOM 3198 C C . LEU A 1 406 ? 20.145 -43.847 -41.020 1.00 63.50 406 LEU A C 1
ATOM 3200 O O . LEU A 1 406 ? 20.382 -44.816 -41.752 1.00 63.50 406 LEU A O 1
ATOM 3204 N N . GLY A 1 407 ? 19.373 -42.839 -41.442 1.00 67.75 407 GLY A N 1
ATOM 3205 C CA . GLY A 1 407 ? 18.771 -42.755 -42.777 1.00 67.75 407 GLY A CA 1
ATOM 3206 C C . GLY A 1 407 ? 17.578 -43.684 -43.029 1.00 67.75 407 GLY A C 1
ATOM 3207 O O . GLY A 1 407 ? 17.385 -44.110 -44.172 1.00 67.75 407 GLY A O 1
ATOM 3208 N N . ARG A 1 408 ? 16.779 -44.025 -42.004 1.00 75.38 408 ARG A N 1
ATOM 3209 C CA . ARG A 1 408 ? 15.549 -44.824 -42.168 1.00 75.38 408 ARG A CA 1
ATOM 3210 C C . ARG A 1 408 ? 14.602 -44.214 -43.206 1.00 75.38 408 ARG A C 1
ATOM 3212 O O . ARG A 1 408 ? 14.188 -44.926 -44.118 1.00 75.38 408 ARG A O 1
ATOM 3219 N N . THR A 1 409 ? 14.295 -42.921 -43.099 1.00 75.81 409 THR A N 1
ATOM 3220 C CA . THR A 1 409 ? 13.364 -42.220 -44.001 1.00 75.81 409 THR A CA 1
ATOM 3221 C C . THR A 1 409 ? 13.813 -42.333 -45.453 1.00 75.81 409 THR A C 1
ATOM 3223 O O . THR A 1 409 ? 13.024 -42.689 -46.320 1.00 75.81 409 THR A O 1
ATOM 3226 N N . VAL A 1 410 ? 15.110 -42.151 -45.719 1.00 76.44 410 VAL A N 1
ATOM 3227 C CA . VAL A 1 410 ? 15.687 -42.314 -47.064 1.00 76.44 410 VAL A CA 1
ATOM 3228 C C . VAL A 1 410 ? 15.536 -43.744 -47.580 1.00 76.44 410 VAL A C 1
ATOM 3230 O O . VAL A 1 410 ? 15.174 -43.947 -48.738 1.00 76.44 410 VAL A O 1
ATOM 3233 N N . LYS A 1 411 ? 15.798 -44.752 -46.739 1.00 76.56 411 LYS A N 1
ATOM 3234 C CA . LYS A 1 411 ? 15.638 -46.165 -47.119 1.00 76.56 411 LYS A CA 1
ATOM 3235 C C . LYS A 1 411 ? 14.186 -46.518 -47.433 1.00 76.56 411 LYS A C 1
ATOM 3237 O O . LYS A 1 411 ? 13.946 -47.285 -48.359 1.00 76.56 411 LYS A O 1
ATOM 3242 N N . GLU A 1 412 ? 13.237 -45.970 -46.683 1.00 79.25 412 GLU A N 1
ATOM 3243 C CA . GLU A 1 412 ? 11.809 -46.185 -46.918 1.00 79.25 412 GLU A CA 1
ATOM 3244 C C . GLU A 1 412 ? 11.314 -45.411 -48.155 1.00 79.25 412 GLU A C 1
ATOM 3246 O O . GLU A 1 412 ? 10.586 -45.981 -48.961 1.00 79.25 412 GLU A O 1
ATOM 3251 N N . ILE A 1 413 ? 11.765 -44.169 -48.387 1.00 78.62 413 ILE A N 1
ATOM 3252 C CA . ILE A 1 413 ? 11.400 -43.366 -49.575 1.00 78.62 413 ILE A CA 1
ATOM 3253 C C . ILE A 1 413 ? 11.963 -43.977 -50.862 1.00 78.62 413 ILE A C 1
ATOM 3255 O O . ILE A 1 413 ? 11.322 -43.919 -51.905 1.00 78.62 413 ILE A O 1
ATOM 3259 N N . ARG A 1 414 ? 13.123 -44.645 -50.824 1.00 76.88 414 ARG A N 1
ATOM 3260 C CA . ARG A 1 414 ? 13.643 -45.374 -52.000 1.00 76.88 414 ARG A CA 1
ATOM 3261 C C . ARG A 1 414 ? 12.675 -46.424 -52.537 1.00 76.88 414 ARG A C 1
ATOM 3263 O O . ARG A 1 414 ? 12.700 -46.705 -53.729 1.00 76.88 414 ARG A O 1
ATOM 3270 N N . LYS A 1 415 ? 11.793 -46.960 -51.694 1.00 80.69 415 LYS A N 1
ATOM 3271 C CA . LYS A 1 415 ? 10.778 -47.935 -52.105 1.00 80.69 415 LYS A CA 1
ATOM 3272 C C . LYS A 1 415 ? 9.678 -47.327 -52.979 1.00 80.69 415 LYS A C 1
ATOM 3274 O O . LYS A 1 415 ? 8.973 -48.075 -53.644 1.00 80.69 415 LYS A O 1
ATOM 3279 N N . THR A 1 416 ? 9.518 -46.000 -52.987 1.00 73.25 416 THR A N 1
ATOM 3280 C CA . THR A 1 416 ? 8.535 -45.312 -53.840 1.00 73.25 416 THR A CA 1
ATOM 3281 C C . THR A 1 416 ? 9.105 -44.879 -55.190 1.00 73.25 416 THR A C 1
ATOM 3283 O O . THR A 1 416 ? 8.340 -44.430 -56.028 1.00 73.25 416 THR A O 1
ATOM 3286 N N . GLY A 1 417 ? 10.423 -44.971 -55.416 1.00 68.50 417 GLY A N 1
ATOM 3287 C CA . GLY A 1 417 ? 11.085 -44.456 -56.628 1.00 68.50 417 GLY A CA 1
ATOM 3288 C C . GLY A 1 417 ? 11.373 -42.945 -56.612 1.00 68.50 417 GLY A C 1
ATOM 3289 O O . GLY A 1 417 ? 12.264 -42.481 -57.316 1.00 68.50 417 GLY A O 1
ATOM 3290 N N . ALA A 1 418 ? 10.729 -42.184 -55.721 1.00 66.50 418 ALA A N 1
ATOM 3291 C CA . ALA A 1 418 ? 10.909 -40.733 -55.579 1.00 66.50 418 ALA A CA 1
ATOM 3292 C C . ALA A 1 418 ? 12.310 -40.302 -55.083 1.00 66.50 418 ALA A C 1
ATOM 3294 O O . ALA A 1 418 ? 12.655 -39.123 -55.118 1.00 66.50 418 ALA A O 1
ATOM 3295 N N . ALA A 1 419 ? 13.127 -41.238 -54.587 1.00 59.16 419 ALA A N 1
ATOM 3296 C CA . ALA A 1 419 ? 14.418 -40.937 -53.966 1.00 59.16 419 ALA A CA 1
ATOM 3297 C C . ALA A 1 419 ? 15.553 -40.621 -54.953 1.00 59.16 419 ALA A C 1
ATOM 3299 O O . ALA A 1 419 ? 16.545 -40.027 -54.536 1.00 59.16 419 ALA A O 1
ATOM 3300 N N . GLU A 1 420 ? 15.463 -41.055 -56.214 1.00 62.25 420 GLU A N 1
ATOM 3301 C CA . GLU A 1 420 ? 16.615 -41.044 -57.135 1.00 62.25 420 GLU A CA 1
ATOM 3302 C C . GLU A 1 420 ? 17.023 -39.636 -57.592 1.00 62.25 420 GLU A C 1
ATOM 3304 O O . GLU A 1 420 ? 18.166 -39.422 -57.984 1.00 62.25 420 GLU A O 1
ATOM 3309 N N . GLN A 1 421 ? 16.120 -38.658 -57.482 1.00 62.47 421 GLN A N 1
ATOM 3310 C CA . GLN A 1 421 ? 16.348 -37.272 -57.915 1.00 62.47 421 GLN A CA 1
ATOM 3311 C C . GLN A 1 421 ? 16.641 -36.306 -56.751 1.00 62.47 421 GLN A C 1
ATOM 3313 O O . GLN A 1 421 ? 16.808 -35.106 -56.963 1.00 62.47 421 GLN A O 1
ATOM 3318 N N . ILE A 1 422 ? 16.704 -36.811 -55.513 1.00 72.81 422 ILE A N 1
ATOM 3319 C CA . ILE A 1 422 ? 16.774 -35.995 -54.297 1.00 72.81 422 ILE A CA 1
ATOM 3320 C C . ILE A 1 422 ? 18.068 -36.296 -53.550 1.00 72.81 422 ILE A C 1
ATOM 3322 O O . ILE A 1 422 ? 18.385 -37.445 -53.235 1.00 72.81 422 ILE A O 1
ATOM 3326 N N . ARG A 1 423 ? 18.807 -35.248 -53.199 1.00 74.94 423 ARG A N 1
ATOM 3327 C CA . ARG A 1 423 ? 19.997 -35.361 -52.367 1.00 74.94 423 ARG A CA 1
ATOM 3328 C C . ARG A 1 423 ? 19.611 -35.214 -50.902 1.00 74.94 423 ARG A C 1
ATOM 3330 O O . ARG A 1 423 ? 19.077 -34.198 -50.473 1.00 74.94 423 ARG A O 1
ATOM 3337 N N . TRP A 1 424 ? 19.934 -36.234 -50.118 1.00 75.19 424 TRP A N 1
ATOM 3338 C CA . TRP A 1 424 ? 19.606 -36.280 -48.698 1.00 75.19 424 TRP A CA 1
ATOM 3339 C C . TRP A 1 424 ? 20.826 -35.968 -47.836 1.00 75.19 424 TRP A C 1
ATOM 3341 O O . TRP A 1 424 ? 21.893 -36.561 -48.007 1.00 75.19 424 TRP A O 1
ATOM 3351 N N . THR A 1 425 ? 20.653 -35.060 -46.882 1.00 74.69 425 THR A N 1
ATOM 3352 C CA . THR A 1 425 ? 21.616 -34.778 -45.817 1.00 74.69 425 THR A CA 1
ATOM 3353 C C . THR A 1 425 ? 21.039 -35.293 -44.510 1.00 74.69 425 THR A C 1
ATOM 3355 O O . THR A 1 425 ? 20.032 -34.786 -44.033 1.00 74.69 425 THR A O 1
ATOM 3358 N N . LEU A 1 426 ? 21.663 -36.321 -43.944 1.00 72.44 426 LEU A N 1
ATOM 3359 C CA . LEU A 1 426 ? 21.209 -36.948 -42.706 1.00 72.44 426 LEU A CA 1
ATOM 3360 C C . LEU A 1 426 ? 21.881 -36.265 -41.513 1.00 72.44 426 LEU A C 1
ATOM 3362 O O . LEU A 1 426 ? 23.110 -36.185 -41.478 1.00 72.44 426 LEU A O 1
ATOM 3366 N N . PHE A 1 427 ? 21.095 -35.804 -40.544 1.00 66.25 427 PHE A N 1
ATOM 3367 C CA . PHE A 1 427 ? 21.595 -35.186 -39.321 1.00 66.25 427 PHE A CA 1
ATOM 3368 C C . PHE A 1 427 ? 20.993 -35.867 -38.090 1.00 66.25 427 PHE A C 1
ATOM 3370 O O . PHE A 1 427 ? 19.776 -35.893 -37.927 1.00 66.25 427 PHE A O 1
ATOM 3377 N N . GLU A 1 428 ? 21.848 -36.406 -37.217 1.00 65.75 428 GLU A N 1
ATOM 3378 C CA . GLU A 1 428 ? 21.435 -37.067 -35.977 1.00 65.75 428 GLU A CA 1
ATOM 3379 C C . GLU A 1 428 ? 22.020 -36.313 -34.772 1.00 65.75 428 GLU A C 1
ATOM 3381 O O . GLU A 1 428 ? 23.231 -36.379 -34.552 1.00 65.75 428 GLU A O 1
ATOM 3386 N N . PRO A 1 429 ? 21.204 -35.586 -33.991 1.00 55.28 429 PRO A N 1
ATOM 3387 C CA . PRO A 1 429 ? 21.698 -34.689 -32.946 1.00 55.28 429 PRO A CA 1
ATOM 3388 C C . PRO A 1 429 ? 22.317 -35.388 -31.720 1.00 55.28 429 PRO A C 1
ATOM 3390 O O . PRO A 1 429 ? 22.857 -34.695 -30.862 1.00 55.28 429 PRO A O 1
ATOM 3393 N N . VAL A 1 430 ? 22.251 -36.725 -31.614 1.00 55.19 430 VAL A N 1
ATOM 3394 C CA . VAL A 1 430 ? 22.688 -37.484 -30.417 1.00 55.19 430 VAL A CA 1
ATOM 3395 C C . VAL A 1 430 ? 23.732 -38.572 -30.722 1.00 55.19 430 VAL A C 1
ATOM 3397 O O . VAL A 1 430 ? 24.252 -39.209 -29.809 1.00 55.19 430 VAL A O 1
ATOM 3400 N N . ALA A 1 431 ? 24.088 -38.795 -31.990 1.00 51.91 431 ALA A N 1
ATOM 3401 C CA . ALA A 1 431 ? 25.211 -39.669 -32.316 1.00 51.91 431 ALA A CA 1
ATOM 3402 C C . ALA A 1 431 ? 26.513 -38.892 -32.086 1.00 51.91 431 ALA A C 1
ATOM 3404 O O . ALA A 1 431 ? 26.663 -37.788 -32.602 1.00 51.91 431 ALA A O 1
ATOM 3405 N N . ASP A 1 432 ? 27.456 -39.459 -31.332 1.00 47.41 432 ASP A N 1
ATOM 3406 C CA . ASP A 1 432 ? 28.793 -38.898 -31.109 1.00 47.41 432 ASP A CA 1
ATOM 3407 C C . ASP A 1 432 ? 29.601 -38.915 -32.426 1.00 47.41 432 ASP A C 1
ATOM 3409 O O . ASP A 1 432 ? 30.499 -39.725 -32.661 1.00 47.41 432 ASP A O 1
ATOM 3413 N N . THR A 1 433 ? 29.210 -38.075 -33.386 1.00 43.50 433 THR A N 1
ATOM 3414 C CA . THR A 1 433 ? 29.808 -37.995 -34.716 1.00 43.50 433 THR A CA 1
ATOM 3415 C C . THR A 1 433 ? 30.939 -36.982 -34.717 1.00 43.50 433 THR A C 1
ATOM 3417 O O . THR A 1 433 ? 30.949 -36.019 -35.476 1.00 43.50 433 THR A O 1
ATOM 3420 N N . GLY A 1 434 ? 31.978 -37.285 -33.940 1.00 40.00 434 GLY A N 1
ATOM 3421 C CA . GLY A 1 434 ? 33.335 -36.815 -34.212 1.00 40.00 434 GLY A CA 1
ATOM 3422 C C . GLY A 1 434 ? 33.937 -37.397 -35.504 1.00 40.00 434 GLY A C 1
ATOM 3423 O O . GLY A 1 434 ? 35.091 -37.118 -35.821 1.00 40.00 434 GLY A O 1
ATOM 3424 N N . LYS A 1 435 ? 33.208 -38.211 -36.287 1.00 37.34 435 LYS A N 1
ATOM 3425 C CA . LYS A 1 435 ? 33.702 -38.787 -37.547 1.00 37.34 435 LYS A CA 1
ATOM 3426 C C . LYS A 1 435 ? 32.640 -38.848 -38.649 1.00 37.34 435 LYS A C 1
ATOM 3428 O O . LYS A 1 435 ? 31.657 -39.569 -38.548 1.00 37.34 435 LYS A O 1
ATOM 3433 N N . LYS A 1 436 ? 33.007 -38.199 -39.762 1.00 35.62 436 LYS A N 1
ATOM 3434 C CA . LYS A 1 436 ? 32.523 -38.336 -41.148 1.00 35.62 436 LYS A CA 1
ATOM 3435 C C . LYS A 1 436 ? 31.139 -37.754 -41.461 1.00 35.62 436 LYS A C 1
ATOM 3437 O O . LYS A 1 436 ? 30.146 -38.466 -41.550 1.00 35.62 436 LYS A O 1
ATOM 3442 N N . ILE A 1 437 ? 31.158 -36.490 -41.892 1.00 39.38 437 ILE A N 1
ATOM 3443 C CA . ILE A 1 437 ? 30.304 -36.008 -42.989 1.00 39.38 437 ILE A CA 1
ATOM 3444 C C . ILE A 1 437 ? 30.694 -36.815 -44.238 1.00 39.38 437 ILE A C 1
ATOM 3446 O O . ILE A 1 437 ? 31.545 -36.421 -45.036 1.00 39.38 437 ILE A O 1
ATOM 3450 N N . GLY A 1 438 ? 30.141 -38.018 -44.361 1.00 36.09 438 GLY A N 1
ATOM 3451 C CA . GLY A 1 438 ? 30.206 -38.793 -45.586 1.00 36.09 438 GLY A CA 1
ATOM 3452 C C . GLY A 1 438 ? 29.232 -38.180 -46.576 1.00 36.09 438 GLY A C 1
ATOM 3453 O O . GLY A 1 438 ? 28.031 -38.402 -46.472 1.00 36.09 438 GLY A O 1
ATOM 3454 N N . ARG A 1 439 ? 29.738 -37.412 -47.547 1.00 33.12 439 ARG A N 1
ATOM 3455 C CA . ARG A 1 439 ? 28.996 -37.172 -48.788 1.00 33.12 439 ARG A CA 1
ATOM 3456 C C . ARG A 1 439 ? 28.718 -38.539 -49.410 1.00 33.12 439 ARG A C 1
ATOM 3458 O O . ARG A 1 439 ? 29.598 -39.109 -50.047 1.00 33.12 439 ARG A O 1
ATOM 3465 N N . ALA A 1 440 ? 27.511 -39.063 -49.236 1.00 31.27 440 ALA A N 1
ATOM 3466 C CA . ALA A 1 440 ? 27.010 -40.093 -50.127 1.00 31.27 440 ALA A CA 1
ATOM 3467 C C . ALA A 1 440 ? 26.664 -39.403 -51.452 1.00 31.27 440 ALA A C 1
ATOM 3469 O O . ALA A 1 440 ? 25.534 -38.988 -51.684 1.00 31.27 440 ALA A O 1
ATOM 3470 N N . SER A 1 441 ? 27.676 -39.210 -52.300 1.00 26.47 441 SER A N 1
ATOM 3471 C CA . SER A 1 441 ? 27.433 -39.135 -53.734 1.00 26.47 441 SER A CA 1
ATOM 3472 C C . SER A 1 441 ? 27.177 -40.561 -54.206 1.00 26.47 441 SER A C 1
ATOM 3474 O O . SER A 1 441 ? 28.046 -41.420 -54.048 1.00 26.47 441 SER A O 1
ATOM 3476 N N . CYS A 1 442 ? 26.013 -40.829 -54.777 1.00 24.80 442 CYS A N 1
ATOM 3477 C CA . CYS A 1 442 ? 25.818 -42.011 -55.606 1.00 24.80 442 CYS A CA 1
ATOM 3478 C C . CYS A 1 442 ? 25.491 -41.509 -57.008 1.00 24.80 442 CYS A C 1
ATOM 3480 O O . CYS A 1 442 ? 24.617 -40.658 -57.161 1.00 24.80 442 CYS A O 1
ATOM 3482 N N . ARG A 1 443 ? 26.295 -41.962 -57.974 1.00 26.89 443 ARG A N 1
ATOM 3483 C CA . ARG A 1 443 ? 25.903 -41.999 -59.382 1.00 26.89 443 ARG A CA 1
ATOM 3484 C C . ARG A 1 443 ? 24.738 -42.956 -59.555 1.00 26.89 443 ARG A C 1
ATOM 3486 O O . ARG A 1 443 ? 24.691 -43.924 -58.758 1.00 26.89 443 ARG A O 1
#

Foldseek 3Di:
DDDPDPDCPPDAKAFQWKAAPLEPADPTDGFDFFDPVRWAAEEEEEADPPLCLVVVLVLVLVQLQDPDHDDPRHPMDTDIPDPDRAQEDEDDLPVVLLQPQFFDFLVLLLDQDDPPCPSSLLNLLLCLVCLQQQCVQVVHDNPRDSVCSNGPSVVSNVSQVVADPPAPDKTFGDQVPDPLQVLLCVQVVWTWIWDQDPGGIWIWTAHPVGDIGTSNRDDSLSSLSNSVSSCLSSVVGQEYEYEASCVSGDLVCPLVVLSVCRHRHRYYYYYDHDPCSQVRPSHDWYKYKDFPPDDDPPDDPDDDDDPDDDDTNIYIDICVVPVVVSCVRVVVDDPVRVVVVVVVVVVVVVVVVVVVVVVCVVPVLAQDAADPDLAAPPVLVVVLVVCCVPPPPPQEAEEEAEQNHPCNSLVRSVSVVSNPRYQYHYHHPPPPPPDDPDRPDDD

Sequence (443 aa):
MVSENETKNEPPNLIESFLIPKASGVSPLTFKLPSEDGRGSVTVLCGENGTGKSFILRALKGVATAKQSSKSFPGFKLKTTGQGRVNIVRPHHHKERMTSLGILGEVQAGKKVNLGDEYLRLKIGLFALLMPHILEAIEAPDDFQAEEWLDNETYRQSVHQMVPDEEEALFMLDVAEHDFLRVFLKVTNAALGFRKHEKGIELVLVWGNGVVAPYPDWSDGQKSLFTIMTEIAVDQPDVCAYDEIENFFHPRYISDVLEFLKNHVPQTILASHHPHMIFGRAVDDVYFVELEDVRDPVGPTRIVRRPSQPIPKRRFTRLRDDFRRLAYTYKLFDIADARLLSQAASSTELSSSTVKLAMATAFECSAAPARASPYPDRQTAQIGAFLEKYFSGMTTLDVVDWGAGLGRTVKEIRKTGAAEQIRWTLFEPVADTGKKIGRASCR

Nearest PDB structures (foldseek):
  8rok-assembly2_C  TM=5.117E-01  e=1.681E-09  Homo sapiens
  4i99-assembly1_A  TM=5.474E-01  e=1.513E-06  Pyrococcus furiosus DSM 3638
  5zxd-assembly1_A  TM=5.478E-01  e=7.369E-06  Homo sapiens
  2ix3-assembly1_B  TM=3.796E-01  e=1.675E-05  Saccharomyces cerevisiae
  3s5u-assembly1_H  TM=4.618E-01  e=6.255E-03  Enterococcus faecalis ATCC 4200